Protein AF-A0A662T5V9-F1 (afdb_monomer)

Radius of gyration: 32.43 Å; Cα contacts (8 Å, |Δi|>4): 560; chains: 1; bounding box: 83×40×96 Å

Structure (mmCIF, N/CA/C/O backbone):
data_AF-A0A662T5V9-F1
#
_entry.id   AF-A0A662T5V9-F1
#
loop_
_atom_site.group_PDB
_atom_site.id
_atom_site.type_symbol
_atom_site.label_atom_id
_atom_site.label_alt_id
_atom_site.label_comp_id
_atom_site.label_asym_id
_atom_site.label_entity_id
_atom_site.label_seq_id
_atom_site.pdbx_PDB_ins_code
_atom_site.Cartn_x
_atom_site.Cartn_y
_atom_site.Cartn_z
_atom_site.occupancy
_atom_site.B_iso_or_equiv
_atom_site.auth_seq_id
_atom_site.auth_comp_id
_atom_site.auth_asym_id
_atom_site.auth_atom_id
_atom_site.pdbx_PDB_model_num
ATOM 1 N N . MET A 1 1 ? -48.354 -3.720 40.877 1.00 45.75 1 MET A N 1
ATOM 2 C CA . MET A 1 1 ? -47.744 -3.904 39.535 1.00 45.75 1 MET A CA 1
ATOM 3 C C . MET A 1 1 ? -46.253 -3.545 39.468 1.00 45.75 1 MET A C 1
ATOM 5 O O . MET A 1 1 ? -45.491 -4.339 38.939 1.00 45.75 1 MET A O 1
ATOM 9 N N . ARG A 1 2 ? -45.792 -2.446 40.088 1.00 49.84 2 ARG A N 1
ATOM 10 C CA . ARG A 1 2 ? -44.374 -2.004 40.087 1.00 49.84 2 ARG A CA 1
ATOM 11 C C . ARG A 1 2 ? -43.341 -3.045 40.578 1.00 49.84 2 ARG A C 1
ATOM 13 O O . ARG A 1 2 ? -42.270 -3.152 39.997 1.00 49.84 2 ARG A O 1
ATOM 20 N N . LYS A 1 3 ? -43.678 -3.859 41.593 1.00 47.16 3 LYS A N 1
ATOM 21 C CA . LYS A 1 3 ? -42.799 -4.933 42.111 1.00 47.16 3 LYS A CA 1
ATOM 22 C C . LYS A 1 3 ? -42.663 -6.137 41.162 1.00 47.16 3 LYS A C 1
ATOM 24 O O . LYS A 1 3 ? -41.595 -6.727 41.096 1.00 47.16 3 LYS A O 1
ATOM 29 N N . ARG A 1 4 ? -43.709 -6.469 40.390 1.00 47.06 4 ARG A N 1
ATOM 30 C CA . ARG A 1 4 ? -43.669 -7.562 39.396 1.00 47.06 4 ARG A CA 1
ATOM 31 C C . ARG A 1 4 ? -42.841 -7.183 38.164 1.00 47.06 4 ARG A C 1
ATOM 33 O O . ARG A 1 4 ? -42.141 -8.030 37.632 1.00 47.06 4 ARG A O 1
ATOM 40 N N . PHE A 1 5 ? -42.859 -5.904 37.782 1.00 51.47 5 PHE A N 1
ATOM 41 C CA . PHE A 1 5 ? -42.018 -5.374 36.706 1.00 51.47 5 PHE A CA 1
ATOM 42 C C . PHE A 1 5 ? -40.523 -5.408 37.067 1.00 51.47 5 PHE A C 1
ATOM 44 O O . PHE A 1 5 ? -39.701 -5.747 36.227 1.00 51.47 5 PHE A O 1
ATOM 51 N N . GLY A 1 6 ? -40.177 -5.140 38.334 1.00 53.34 6 GLY A N 1
ATOM 52 C CA . GLY A 1 6 ? -38.806 -5.294 38.832 1.00 53.34 6 GLY A CA 1
ATOM 53 C C . GLY A 1 6 ? -38.309 -6.736 38.725 1.00 53.34 6 GLY A C 1
ATOM 54 O O . GLY A 1 6 ? -37.256 -6.970 38.150 1.00 53.34 6 GLY A O 1
ATOM 55 N N . VAL A 1 7 ? -39.097 -7.711 39.191 1.00 57.41 7 VAL A N 1
ATOM 56 C CA . VAL A 1 7 ? -38.743 -9.145 39.127 1.00 57.41 7 VAL A CA 1
ATOM 57 C C . VAL A 1 7 ? -38.607 -9.649 37.686 1.00 57.41 7 VAL A C 1
ATOM 59 O O . VAL A 1 7 ? -37.677 -10.393 37.395 1.00 57.41 7 VAL A O 1
ATOM 62 N N . LEU A 1 8 ? -39.472 -9.200 36.771 1.00 53.75 8 LEU A N 1
ATOM 63 C CA . LEU A 1 8 ? -39.357 -9.494 35.338 1.00 53.75 8 LEU A CA 1
ATOM 64 C C . LEU A 1 8 ? -38.088 -8.901 34.717 1.00 53.75 8 LEU A C 1
ATOM 66 O O . LEU A 1 8 ? -37.442 -9.567 33.919 1.00 53.75 8 LEU A O 1
ATOM 70 N N . LEU A 1 9 ? -37.698 -7.690 35.117 1.00 60.00 9 LEU A N 1
ATOM 71 C CA . LEU A 1 9 ? -36.472 -7.046 34.647 1.00 60.00 9 LEU A CA 1
ATOM 72 C C . LEU A 1 9 ? -35.212 -7.735 35.202 1.00 60.00 9 LEU A C 1
ATOM 74 O O . LEU A 1 9 ? -34.233 -7.873 34.477 1.00 60.00 9 LEU A O 1
ATOM 78 N N . TYR A 1 10 ? -35.260 -8.239 36.442 1.00 60.78 10 TYR A N 1
ATOM 79 C CA . TYR A 1 10 ? -34.190 -9.050 37.037 1.00 60.78 10 TYR A CA 1
ATOM 80 C C . TYR A 1 10 ? -34.058 -10.427 36.375 1.00 60.78 10 TYR A C 1
ATOM 82 O O . TYR A 1 10 ? -32.943 -10.839 36.071 1.00 60.78 10 TYR A O 1
ATOM 90 N N . LEU A 1 11 ? -35.172 -11.113 36.096 1.00 57.50 11 LEU A N 1
ATOM 91 C CA . LEU A 1 11 ? -35.181 -12.373 35.341 1.00 57.50 11 LEU A CA 1
ATOM 92 C C . LEU A 1 11 ? -34.700 -12.170 33.902 1.00 57.50 11 LEU A 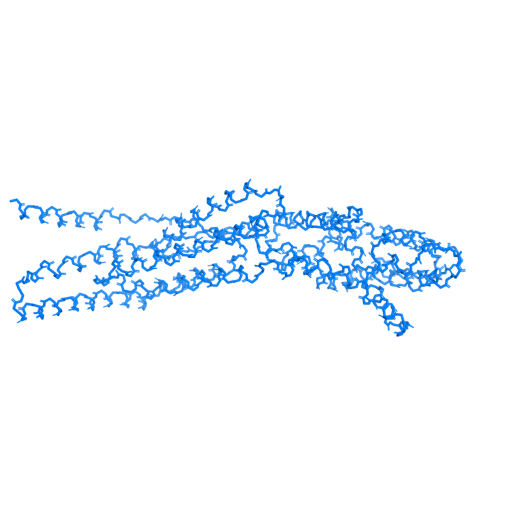C 1
ATOM 94 O O . LEU A 1 11 ? -33.918 -12.972 33.410 1.00 57.50 11 LEU A O 1
ATOM 98 N N . PHE A 1 12 ? -35.095 -11.074 33.251 1.00 62.62 12 PHE A N 1
ATOM 99 C CA . PHE A 1 12 ? -34.620 -10.717 31.915 1.00 62.62 12 PHE A CA 1
ATOM 100 C C . PHE A 1 12 ? -33.106 -10.458 31.893 1.00 62.62 12 PHE A C 1
ATOM 102 O O . PHE A 1 12 ? -32.418 -10.951 31.006 1.00 62.62 12 PHE A O 1
ATOM 109 N N . PHE A 1 13 ? -32.566 -9.768 32.906 1.00 56.41 13 PHE A N 1
ATOM 110 C CA . PHE A 1 13 ? -31.120 -9.589 33.087 1.00 56.41 13 PHE A CA 1
ATOM 111 C C . PHE A 1 13 ? -30.392 -10.924 33.310 1.00 56.41 13 PHE A C 1
ATOM 113 O O . PHE A 1 13 ? -29.362 -11.171 32.691 1.00 56.41 13 PHE A O 1
ATOM 120 N N . PHE A 1 14 ? -30.938 -11.805 34.153 1.00 55.53 14 PHE A N 1
ATOM 121 C CA . PHE A 1 14 ? -30.344 -13.114 34.449 1.00 55.53 14 PHE A CA 1
ATOM 122 C C . PHE A 1 14 ? -30.363 -14.053 33.230 1.00 55.53 14 PHE A C 1
ATOM 124 O O . PHE A 1 14 ? -29.401 -14.775 32.983 1.00 55.53 14 PHE A O 1
ATOM 131 N N . ILE A 1 15 ? 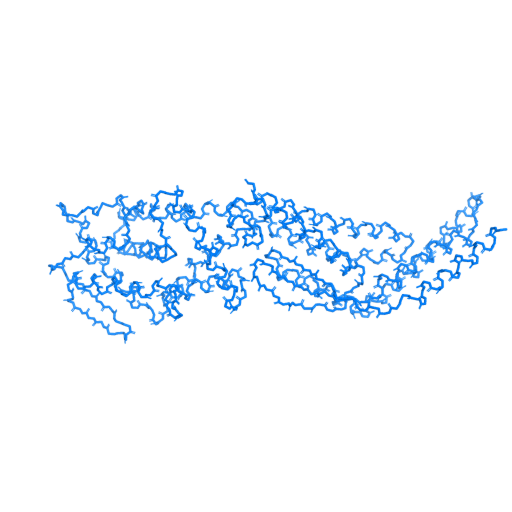-31.432 -13.998 32.429 1.00 57.75 15 ILE A N 1
ATOM 132 C CA . ILE A 1 15 ? -31.578 -14.760 31.181 1.00 57.75 15 ILE A CA 1
ATOM 133 C C . ILE A 1 15 ? -30.674 -14.190 30.074 1.00 57.75 15 ILE A C 1
ATOM 135 O O . ILE A 1 15 ? -30.109 -14.965 29.311 1.00 57.75 15 ILE A O 1
ATOM 139 N N . LEU A 1 16 ? -30.454 -12.870 30.014 1.00 53.31 16 LEU A N 1
ATOM 140 C CA . LEU A 1 16 ? -29.454 -12.255 29.125 1.00 53.31 16 LEU A CA 1
ATOM 141 C C . LEU A 1 16 ? -28.026 -12.694 29.475 1.00 53.31 16 LEU A C 1
ATOM 143 O O . LEU A 1 16 ? -27.250 -13.008 28.579 1.00 53.31 16 LEU A O 1
ATOM 147 N N . ILE A 1 17 ? -27.690 -12.776 30.765 1.00 53.53 17 ILE A N 1
ATOM 148 C CA . ILE A 1 17 ? -26.371 -13.241 31.228 1.00 53.53 17 ILE A CA 1
ATOM 149 C C . ILE A 1 17 ? -26.159 -14.731 30.911 1.00 53.53 17 ILE A C 1
ATOM 151 O O . ILE A 1 17 ? -25.057 -15.123 30.538 1.00 53.53 17 ILE A O 1
ATOM 155 N N . ALA A 1 18 ? -27.201 -15.560 31.028 1.00 51.06 18 ALA A N 1
ATOM 156 C CA . ALA A 1 18 ? -27.122 -16.998 30.752 1.00 51.06 18 ALA A CA 1
ATOM 157 C C . ALA A 1 18 ? -27.270 -17.360 29.257 1.00 51.06 18 ALA A C 1
ATOM 159 O O . ALA A 1 18 ? -26.833 -18.431 28.841 1.00 51.06 18 ALA A O 1
ATOM 160 N N . GLY A 1 19 ? -27.900 -16.492 28.456 1.00 46.59 19 GLY A N 1
ATOM 161 C CA . GLY A 1 19 ? -28.304 -16.764 27.073 1.00 46.59 19 GLY A CA 1
ATOM 162 C C . GLY A 1 19 ? -27.375 -16.225 25.983 1.00 46.59 19 GLY A C 1
ATOM 163 O O . GLY A 1 19 ? -27.494 -16.660 24.835 1.00 46.59 19 GLY A O 1
ATOM 164 N N . VAL A 1 20 ? -26.433 -15.323 26.295 1.00 50.94 20 VAL A N 1
ATOM 165 C CA . VAL A 1 20 ? -25.406 -14.895 25.324 1.00 50.94 20 VAL A CA 1
ATOM 166 C C . VAL A 1 20 ? -24.337 -15.978 25.243 1.00 50.94 20 VAL A C 1
ATOM 168 O O . VAL A 1 20 ? -23.257 -15.928 25.825 1.00 50.94 20 VAL A O 1
ATOM 171 N N . SER A 1 21 ? -24.725 -17.021 24.525 1.00 44.66 21 SER A N 1
ATOM 172 C CA . SER A 1 21 ? -23.874 -18.079 24.030 1.00 44.66 21 SER A CA 1
ATOM 173 C C . SER A 1 21 ? -22.578 -17.527 23.429 1.00 44.66 21 SER A C 1
ATOM 175 O O . SER A 1 21 ? -22.525 -16.466 22.802 1.00 44.66 21 SER A O 1
ATOM 177 N N . ARG A 1 22 ? -21.531 -18.321 23.643 1.00 50.72 22 ARG A N 1
ATOM 178 C CA . ARG A 1 22 ? -20.171 -18.245 23.107 1.00 50.72 22 ARG A CA 1
ATOM 179 C C . ARG A 1 22 ? -20.159 -18.366 21.573 1.00 50.72 22 ARG A C 1
ATOM 181 O O . ARG A 1 22 ? -19.575 -19.300 21.035 1.00 50.72 22 ARG A O 1
ATOM 188 N N . ALA A 1 23 ? -20.851 -17.486 20.861 1.00 52.88 23 ALA A N 1
ATOM 189 C CA . ALA A 1 23 ? -20.769 -17.420 19.410 1.00 52.88 23 ALA A CA 1
ATOM 190 C C . ALA A 1 23 ? -19.469 -16.700 19.046 1.00 52.88 23 ALA A C 1
ATOM 192 O O . ALA A 1 23 ? -19.368 -15.491 19.239 1.00 52.88 23 ALA A O 1
ATOM 193 N N . TRP A 1 24 ? -18.486 -17.466 18.575 1.00 60.12 24 TRP A N 1
ATOM 194 C CA . TRP A 1 24 ? -17.259 -16.941 17.986 1.00 60.12 24 TRP A CA 1
ATOM 195 C C . TRP A 1 24 ? -17.632 -16.331 16.638 1.00 60.12 24 TRP A C 1
ATOM 197 O O . TRP A 1 24 ? -17.965 -17.064 15.704 1.00 60.12 24 TRP A O 1
ATOM 207 N N . ALA A 1 25 ? -17.634 -15.004 16.543 1.00 75.75 25 ALA A N 1
ATOM 208 C CA . ALA A 1 25 ? -17.846 -14.334 15.270 1.00 75.75 25 ALA A CA 1
ATOM 209 C C . ALA A 1 25 ? -16.502 -14.092 14.569 1.00 75.75 25 ALA A C 1
ATOM 211 O O . ALA A 1 25 ? -15.482 -13.766 15.192 1.00 75.75 25 ALA A O 1
ATOM 212 N N . VAL A 1 26 ? -16.508 -14.275 13.250 1.00 83.69 26 VAL A N 1
ATOM 213 C CA . VAL A 1 26 ? -15.400 -13.902 12.371 1.00 83.69 26 VAL A CA 1
ATOM 214 C C . VAL A 1 26 ? -15.830 -12.657 11.614 1.00 83.69 26 VAL A C 1
ATOM 216 O O . VAL A 1 26 ? -16.798 -12.698 10.857 1.00 83.69 26 VAL A O 1
ATOM 219 N N . TRP A 1 27 ? -15.134 -11.552 11.855 1.00 87.12 27 TRP A N 1
ATOM 220 C CA . TRP A 1 27 ? -15.404 -10.267 11.220 1.00 87.12 27 TRP A CA 1
ATOM 221 C C . TRP A 1 27 ? -14.389 -10.001 10.109 1.00 87.12 27 TRP A C 1
ATOM 223 O O . TRP A 1 27 ? -13.209 -10.315 10.256 1.00 87.12 27 TRP A O 1
ATOM 233 N N . GLU A 1 28 ? -14.838 -9.414 9.002 1.00 88.75 28 GLU A N 1
ATOM 234 C CA . GLU A 1 28 ? -13.963 -8.977 7.909 1.00 88.75 28 GLU A CA 1
ATOM 235 C C . GLU A 1 28 ? -13.567 -7.508 8.093 1.00 88.75 28 GLU A C 1
ATOM 237 O O . GLU A 1 28 ? -14.404 -6.678 8.456 1.00 88.75 28 GLU A O 1
ATOM 242 N N . TYR A 1 29 ? -12.301 -7.189 7.821 1.00 88.56 29 TYR A N 1
ATOM 243 C CA . TYR A 1 29 ? -11.754 -5.836 7.892 1.00 88.56 29 TYR A CA 1
ATOM 244 C C . TYR A 1 29 ? -10.902 -5.542 6.653 1.00 88.56 29 TYR A C 1
ATOM 246 O O . TYR A 1 29 ? -9.812 -6.089 6.498 1.00 88.56 29 TYR A O 1
ATOM 254 N N . ARG A 1 30 ? -11.412 -4.701 5.750 1.00 89.12 30 ARG A N 1
ATOM 255 C CA . ARG A 1 30 ? -10.742 -4.312 4.501 1.00 89.12 30 ARG A CA 1
ATOM 256 C C . ARG A 1 30 ? -10.036 -2.968 4.647 1.00 89.12 30 ARG A C 1
ATOM 258 O O . ARG A 1 30 ? -10.613 -2.009 5.153 1.00 89.12 30 ARG A O 1
ATOM 265 N N . VAL A 1 31 ? -8.794 -2.894 4.195 1.00 87.81 31 VAL A N 1
ATOM 266 C CA . VAL A 1 31 ? -7.934 -1.706 4.260 1.00 87.81 31 VAL A CA 1
ATOM 267 C C . VAL A 1 31 ? -7.503 -1.320 2.844 1.00 87.81 31 VAL A C 1
ATOM 269 O O . VAL A 1 31 ? -7.544 -2.145 1.933 1.00 87.81 31 VAL A O 1
ATOM 272 N N . TYR A 1 32 ? -7.112 -0.060 2.666 1.00 85.38 32 TYR A N 1
ATOM 273 C CA . TYR A 1 32 ? -6.694 0.502 1.385 1.00 85.38 32 TYR A CA 1
ATOM 274 C C . TYR A 1 32 ? -5.272 1.060 1.537 1.00 85.38 32 TYR A C 1
ATOM 276 O O . TYR A 1 32 ? -5.101 2.192 1.980 1.00 85.38 32 TYR A O 1
ATOM 284 N N . GLY A 1 33 ? -4.250 0.232 1.278 1.00 78.94 33 GLY A N 1
ATOM 285 C CA . GLY A 1 33 ? -2.830 0.627 1.340 1.00 78.94 33 GLY A CA 1
ATOM 286 C C . GLY A 1 33 ? -2.191 0.636 2.740 1.00 78.94 33 GLY A C 1
ATOM 287 O O . GLY A 1 33 ? -1.021 0.984 2.889 1.00 78.94 33 GLY A O 1
ATOM 288 N N . GLY A 1 34 ? -2.936 0.240 3.776 1.00 78.81 34 GLY A N 1
ATOM 289 C CA . GLY A 1 34 ? -2.543 0.308 5.192 1.00 78.81 34 GLY A CA 1
ATOM 290 C C . GLY A 1 34 ? -2.257 -1.034 5.867 1.00 78.81 34 GLY A C 1
ATOM 291 O O . GLY A 1 34 ? -2.167 -1.089 7.095 1.00 78.81 34 GLY A O 1
ATOM 292 N N . TYR A 1 35 ? -2.147 -2.126 5.100 1.00 84.69 35 TYR A N 1
ATOM 293 C CA . TYR A 1 35 ? -2.133 -3.499 5.621 1.00 84.69 35 TYR A CA 1
ATOM 294 C C . TYR A 1 35 ? -1.234 -3.721 6.846 1.00 84.69 35 TYR A C 1
ATOM 296 O O . TYR A 1 35 ? -1.697 -4.221 7.870 1.00 84.69 35 TYR A O 1
ATOM 304 N N . ASN A 1 36 ? 0.042 -3.332 6.763 1.00 84.50 36 ASN A N 1
ATOM 305 C CA . ASN A 1 36 ? 1.015 -3.592 7.828 1.00 84.50 36 ASN A CA 1
ATOM 306 C C . ASN A 1 36 ? 0.640 -2.874 9.131 1.00 84.50 36 ASN A C 1
ATOM 308 O O . ASN A 1 36 ? 0.656 -3.492 10.195 1.00 84.50 36 ASN A O 1
ATOM 312 N N . ALA A 1 37 ? 0.247 -1.600 9.039 1.00 83.81 37 ALA A N 1
ATOM 313 C CA . ALA A 1 37 ? -0.149 -0.802 10.194 1.00 83.81 37 ALA A CA 1
ATOM 314 C C . ALA A 1 37 ? -1.421 -1.361 10.848 1.00 83.81 37 ALA A C 1
ATOM 316 O O . ALA A 1 37 ? -1.486 -1.491 12.071 1.00 83.81 37 ALA A O 1
ATOM 317 N N . ALA A 1 38 ? -2.412 -1.756 10.042 1.00 85.31 38 ALA A N 1
ATOM 318 C CA . ALA A 1 38 ? -3.638 -2.366 10.543 1.00 85.31 38 ALA A CA 1
ATOM 319 C C . ALA A 1 38 ? -3.365 -3.709 11.240 1.00 85.31 38 ALA A C 1
ATOM 321 O O . ALA A 1 38 ? -3.831 -3.929 12.360 1.00 85.31 38 ALA A O 1
ATOM 322 N N . VAL A 1 39 ? -2.585 -4.595 10.610 1.00 88.56 39 VAL A N 1
ATOM 323 C CA . VAL A 1 39 ? -2.224 -5.903 11.178 1.00 88.56 39 VAL A CA 1
ATOM 324 C C . VAL A 1 39 ? -1.476 -5.740 12.497 1.00 88.56 39 VAL A C 1
ATOM 326 O O . VAL A 1 39 ? -1.818 -6.401 13.478 1.00 88.56 39 VAL A O 1
ATOM 329 N N . GLU A 1 40 ? -0.488 -4.850 12.550 1.00 88.62 40 GLU A N 1
ATOM 330 C CA . GLU A 1 40 ? 0.294 -4.606 13.760 1.00 88.62 40 GLU A CA 1
ATOM 331 C C . GLU A 1 40 ? -0.564 -4.024 14.890 1.00 88.62 40 GLU A C 1
ATOM 333 O O . GLU A 1 40 ? -0.500 -4.501 16.026 1.00 88.62 40 GLU A O 1
ATOM 338 N N . ALA A 1 41 ? -1.435 -3.059 14.585 1.00 87.62 41 ALA A N 1
ATOM 339 C CA . ALA A 1 41 ? -2.317 -2.451 15.575 1.00 87.62 41 ALA A CA 1
ATOM 340 C C . ALA A 1 41 ? -3.299 -3.475 16.178 1.00 87.62 41 ALA A C 1
ATOM 342 O O . ALA A 1 41 ? -3.439 -3.563 17.402 1.00 87.62 41 ALA A O 1
ATOM 343 N N . TRP A 1 42 ? -3.931 -4.308 15.343 1.00 90.31 42 TRP A N 1
ATOM 344 C CA . TRP A 1 42 ? -4.831 -5.367 15.812 1.00 90.31 42 TRP A CA 1
ATOM 345 C C . TRP A 1 42 ? -4.097 -6.472 16.571 1.00 90.31 42 TRP A C 1
ATOM 347 O O . TRP A 1 42 ? -4.598 -6.955 17.590 1.00 90.31 42 TRP A O 1
ATOM 357 N N . LYS A 1 43 ? -2.887 -6.837 16.134 1.00 90.38 43 LYS A N 1
ATOM 358 C CA . LYS A 1 43 ? -2.037 -7.791 16.850 1.00 90.38 43 LYS A CA 1
ATOM 359 C C . LYS A 1 43 ? -1.697 -7.281 18.251 1.00 90.38 43 LYS A C 1
ATOM 361 O O . LYS A 1 43 ? -1.856 -8.026 19.217 1.00 90.38 43 LYS A O 1
ATOM 366 N N . ASN A 1 44 ? -1.320 -6.011 18.382 1.00 89.25 44 ASN A N 1
ATOM 367 C CA . ASN A 1 44 ? -1.019 -5.395 19.674 1.00 89.25 44 ASN A CA 1
ATOM 368 C C . ASN A 1 44 ? -2.241 -5.364 20.603 1.00 89.25 44 ASN A C 1
ATOM 370 O O . ASN A 1 44 ? -2.111 -5.684 21.784 1.00 89.25 44 ASN A O 1
ATOM 374 N N . ILE A 1 45 ? -3.443 -5.086 20.082 1.00 89.00 45 ILE A N 1
ATOM 375 C CA . ILE A 1 45 ? -4.681 -5.234 20.866 1.00 89.00 45 ILE A CA 1
ATOM 376 C C . ILE A 1 45 ? -4.862 -6.673 21.335 1.00 89.00 45 ILE A C 1
ATOM 378 O O . ILE A 1 45 ? -5.143 -6.892 22.514 1.00 89.00 45 ILE A O 1
ATOM 382 N N . SER A 1 46 ? -4.724 -7.649 20.433 1.00 88.94 46 SER A N 1
ATOM 383 C CA . SER A 1 46 ? -4.933 -9.052 20.800 1.00 88.94 46 SER A CA 1
ATOM 384 C C . SER A 1 46 ? -4.002 -9.478 21.937 1.00 88.94 46 SER A C 1
ATOM 386 O O . SER A 1 46 ? -4.439 -10.157 22.864 1.00 88.94 46 SER A O 1
ATOM 388 N N . LEU A 1 47 ? -2.752 -8.996 21.917 1.00 89.19 47 LEU A N 1
ATOM 389 C CA . LEU A 1 47 ? -1.768 -9.224 22.967 1.00 89.19 47 LEU A CA 1
ATOM 390 C C . LEU A 1 47 ? -2.199 -8.594 24.297 1.00 89.19 47 LEU A C 1
ATOM 392 O O . LEU A 1 47 ? -2.233 -9.301 25.302 1.00 89.19 47 LEU A O 1
ATOM 396 N N . ILE A 1 48 ? -2.623 -7.324 24.307 1.00 88.31 48 ILE A N 1
ATOM 397 C CA . ILE A 1 48 ? -3.077 -6.630 25.530 1.00 88.31 48 ILE A CA 1
ATOM 398 C C . ILE A 1 48 ? -4.255 -7.364 26.189 1.00 88.31 48 ILE A C 1
ATOM 400 O O . ILE A 1 48 ? -4.243 -7.594 27.393 1.00 88.31 48 ILE A O 1
ATOM 404 N N . PHE A 1 49 ? -5.260 -7.781 25.414 1.00 84.94 49 PHE A N 1
ATOM 405 C CA . PHE A 1 49 ? -6.434 -8.494 25.945 1.00 84.94 49 PHE A CA 1
ATOM 406 C C . PHE A 1 49 ? -6.190 -9.986 26.220 1.00 84.94 49 PHE A C 1
ATOM 408 O O . PHE A 1 49 ? -7.045 -10.669 26.799 1.00 84.94 49 PHE A O 1
ATOM 415 N N . SER A 1 50 ? -5.049 -10.522 25.788 1.00 87.06 50 SER A N 1
ATOM 416 C CA . SER A 1 50 ? -4.591 -11.861 26.165 1.00 87.06 50 SER A CA 1
ATOM 417 C C . SER A 1 50 ? -3.788 -11.877 27.468 1.00 87.06 50 SER A C 1
ATOM 419 O O . SER A 1 50 ? -3.642 -12.945 28.057 1.00 87.06 50 SER A O 1
ATOM 421 N N . ASP A 1 51 ? -3.309 -10.719 27.933 1.00 90.81 51 ASP A N 1
ATOM 422 C CA . ASP A 1 51 ? -2.516 -10.610 29.154 1.00 90.81 51 ASP A CA 1
ATOM 423 C C . ASP A 1 51 ? -3.392 -10.759 30.412 1.00 90.81 51 ASP A C 1
ATOM 425 O O . ASP A 1 51 ? -4.374 -10.037 30.617 1.00 90.81 51 ASP A O 1
ATOM 429 N N . ALA A 1 52 ? -2.998 -11.683 31.293 1.00 86.25 52 ALA A N 1
ATOM 430 C CA . ALA A 1 52 ? -3.652 -11.910 32.577 1.00 86.25 52 ALA A CA 1
ATOM 431 C C . ALA A 1 52 ? -3.629 -10.657 33.471 1.00 86.25 52 ALA A C 1
ATOM 433 O O . ALA A 1 52 ? -4.591 -10.396 34.194 1.00 86.25 52 ALA A O 1
ATOM 434 N N . ALA A 1 53 ? -2.572 -9.840 33.405 1.00 88.12 53 ALA A N 1
ATOM 435 C CA . ALA A 1 53 ? -2.491 -8.591 34.155 1.00 88.12 53 ALA A CA 1
ATOM 436 C C . ALA A 1 53 ? -3.603 -7.623 33.732 1.00 88.12 53 ALA A C 1
ATOM 438 O O . ALA A 1 53 ? -4.266 -7.030 34.585 1.00 88.12 53 ALA A O 1
ATOM 439 N N . PHE A 1 54 ? -3.878 -7.517 32.432 1.00 85.81 54 PHE A N 1
ATOM 440 C CA . PHE A 1 54 ? -4.952 -6.666 31.935 1.00 85.81 54 PHE A CA 1
ATOM 441 C C . PHE A 1 54 ? -6.335 -7.189 32.350 1.00 85.81 54 PHE A C 1
ATOM 443 O O . PHE A 1 54 ? -7.190 -6.404 32.762 1.00 85.81 54 PHE A O 1
ATOM 450 N N . GLU A 1 55 ? -6.547 -8.507 32.339 1.00 82.94 55 GLU A N 1
ATOM 451 C CA . GLU A 1 55 ? -7.785 -9.116 32.843 1.00 82.94 55 GLU A CA 1
ATOM 452 C C . GLU A 1 55 ? -8.007 -8.810 34.337 1.00 82.94 55 GLU A C 1
ATOM 454 O O . GLU A 1 55 ? -9.097 -8.386 34.741 1.00 82.94 55 GLU A O 1
ATOM 459 N N . THR A 1 56 ? -6.961 -8.918 35.168 1.00 86.00 56 THR A N 1
ATOM 460 C CA . THR A 1 56 ? -7.050 -8.529 36.589 1.00 86.00 56 THR A CA 1
ATOM 461 C C . THR A 1 56 ? -7.329 -7.037 36.762 1.00 86.00 56 THR A C 1
ATOM 463 O O . THR A 1 56 ? -8.106 -6.638 37.629 1.00 86.00 56 THR A O 1
ATOM 466 N N . LEU A 1 57 ? -6.772 -6.195 35.897 1.00 86.31 57 LEU A N 1
ATOM 467 C CA . LEU A 1 57 ? -6.985 -4.756 35.941 1.00 86.31 57 LEU A CA 1
ATOM 468 C C . LEU A 1 57 ? -8.431 -4.397 35.565 1.00 86.31 57 LEU A C 1
ATOM 470 O O . LEU A 1 57 ? -9.065 -3.591 36.247 1.00 86.31 57 LEU A O 1
ATOM 474 N N . LEU A 1 58 ? -8.997 -5.077 34.571 1.00 83.31 58 LEU A N 1
ATOM 475 C CA . LEU A 1 58 ? -10.386 -4.919 34.146 1.00 83.31 58 LEU A CA 1
ATOM 476 C C . LEU A 1 58 ? -11.362 -5.372 35.244 1.00 83.31 58 LEU A C 1
ATOM 478 O O . LEU A 1 58 ? -12.300 -4.643 35.561 1.00 83.31 58 LEU A O 1
ATOM 482 N N . THR A 1 59 ? -11.100 -6.510 35.900 1.00 80.75 59 THR A N 1
ATOM 483 C CA . THR A 1 59 ? -11.890 -6.956 37.067 1.00 80.75 59 THR A CA 1
ATOM 484 C C . THR A 1 59 ? -11.772 -5.989 38.251 1.00 80.75 59 THR A C 1
ATOM 486 O O . THR A 1 59 ? -12.787 -5.645 38.863 1.00 80.75 59 THR A O 1
ATOM 489 N N . SER A 1 60 ? -10.574 -5.464 38.534 1.00 85.00 60 SER A N 1
ATOM 490 C CA . SER A 1 60 ? -10.363 -4.467 39.593 1.00 85.00 60 SER A CA 1
ATOM 491 C C . SER A 1 60 ? -11.110 -3.155 39.320 1.00 85.00 60 SER A C 1
ATOM 493 O O . SER A 1 60 ? -11.702 -2.577 40.235 1.00 85.00 60 SER A O 1
ATOM 495 N N . ALA A 1 61 ? -11.177 -2.724 38.054 1.00 84.38 61 ALA A N 1
ATOM 496 C CA . ALA A 1 61 ? -11.922 -1.543 37.638 1.00 84.38 61 ALA A CA 1
ATOM 497 C C . ALA A 1 61 ? -13.432 -1.702 37.875 1.00 84.38 61 ALA A C 1
ATOM 499 O O . ALA A 1 61 ? -14.081 -0.750 38.315 1.00 84.38 61 ALA A O 1
ATOM 500 N N . VAL A 1 62 ? -13.989 -2.904 37.667 1.00 81.56 62 VAL A N 1
ATOM 501 C CA . VAL A 1 62 ? -15.398 -3.204 37.996 1.00 81.56 62 VAL A CA 1
ATOM 502 C C . VAL A 1 62 ? -15.659 -3.010 39.486 1.00 81.56 62 VAL A C 1
ATOM 504 O O . VAL A 1 62 ? -16.619 -2.341 39.874 1.00 81.56 62 VAL A O 1
ATOM 507 N N . VAL A 1 63 ? -14.788 -3.578 40.325 1.00 84.88 63 VAL A N 1
ATOM 508 C CA . VAL A 1 63 ? -14.924 -3.531 41.786 1.00 84.88 63 VAL A CA 1
ATOM 509 C C . VAL A 1 63 ? -14.824 -2.092 42.288 1.00 84.88 63 VAL A C 1
ATOM 511 O O . VAL A 1 63 ? -15.703 -1.630 43.018 1.00 84.88 63 VAL A O 1
ATOM 514 N N . LEU A 1 64 ? -13.808 -1.347 41.847 1.00 86.94 64 LEU A N 1
ATOM 515 C CA . LEU A 1 64 ? -13.635 0.063 42.205 1.00 86.94 64 LEU A CA 1
ATOM 516 C C . LEU A 1 64 ? -14.809 0.921 41.718 1.00 86.94 64 LEU A C 1
ATOM 518 O O . LEU A 1 64 ? -15.333 1.738 42.477 1.00 86.94 64 LEU A O 1
ATOM 522 N N . GLY A 1 65 ? -15.278 0.699 40.489 1.00 83.19 65 GLY A N 1
ATOM 523 C CA . GLY A 1 65 ? -16.446 1.382 39.938 1.00 83.19 65 GLY A CA 1
ATOM 524 C C . GLY A 1 65 ? -17.701 1.164 40.786 1.00 83.19 65 GLY A C 1
ATOM 525 O O . GLY A 1 65 ? -18.413 2.124 41.089 1.00 83.19 65 GLY A O 1
ATOM 526 N N . ALA A 1 66 ? -17.947 -0.070 41.233 1.00 82.75 66 ALA A N 1
ATOM 527 C CA . ALA A 1 66 ? -19.077 -0.394 42.101 1.00 82.75 66 ALA A CA 1
ATOM 528 C C . ALA A 1 66 ? -18.981 0.289 43.478 1.00 82.75 66 ALA A C 1
ATOM 530 O O . ALA A 1 66 ? -19.992 0.791 43.984 1.00 82.75 66 ALA A O 1
ATOM 531 N N . ILE A 1 67 ? -17.779 0.364 44.060 1.00 86.50 67 ILE A N 1
ATOM 532 C CA . ILE A 1 67 ? -17.527 1.047 45.340 1.00 86.50 67 ILE A CA 1
ATOM 533 C C . ILE A 1 67 ? -17.775 2.556 45.215 1.00 86.50 67 ILE A C 1
ATOM 535 O O . ILE A 1 67 ? -18.434 3.143 46.072 1.00 86.50 67 ILE A O 1
ATOM 539 N N . ILE A 1 68 ? -17.317 3.191 44.132 1.00 85.81 68 ILE A N 1
ATOM 540 C CA . ILE A 1 68 ? -17.500 4.636 43.911 1.00 85.81 68 ILE A CA 1
ATOM 541 C C . ILE A 1 68 ? -18.990 4.997 43.791 1.00 85.81 68 ILE A C 1
ATOM 543 O O . ILE A 1 68 ? -19.437 5.999 44.358 1.00 85.81 68 ILE A O 1
ATOM 547 N N . VAL A 1 69 ? -19.804 4.180 43.110 1.00 83.19 69 VAL A N 1
ATOM 548 C CA . VAL A 1 69 ? -21.265 4.406 43.084 1.00 83.19 69 VAL A CA 1
ATOM 549 C C . VAL A 1 69 ? -21.862 4.256 44.466 1.00 83.19 69 VAL A C 1
ATOM 551 O O . VAL A 1 69 ? -22.716 5.051 44.855 1.00 83.19 69 VAL A O 1
ATOM 554 N N . LEU A 1 70 ? -21.429 3.248 45.224 1.00 84.50 70 LEU A N 1
ATOM 555 C CA . LEU A 1 70 ? -21.949 3.034 46.570 1.00 84.50 70 LEU A CA 1
ATOM 556 C C . LEU A 1 70 ? -21.662 4.262 47.435 1.00 84.50 70 LEU A C 1
ATOM 558 O O . LEU A 1 70 ? -22.564 4.826 48.045 1.00 84.50 70 LEU A O 1
ATOM 562 N N . TYR A 1 71 ? -20.425 4.747 47.391 1.00 85.88 71 TYR A N 1
ATOM 563 C CA . TYR A 1 71 ? -20.004 5.929 48.126 1.00 85.88 71 TYR A CA 1
ATOM 564 C C . TYR A 1 71 ? -20.800 7.184 47.728 1.00 85.88 71 TYR A C 1
ATOM 566 O O . TYR A 1 71 ? -21.364 7.870 48.581 1.00 85.88 71 TYR A O 1
ATOM 574 N N . THR A 1 72 ? -20.928 7.462 46.428 1.00 83.81 72 THR A N 1
ATOM 575 C CA . THR A 1 72 ? -21.664 8.645 45.941 1.00 83.81 72 THR A CA 1
ATOM 576 C C . THR A 1 72 ? -23.167 8.582 46.224 1.00 83.81 72 THR A C 1
ATOM 578 O O . THR A 1 72 ? -23.792 9.617 46.458 1.00 83.81 72 THR A O 1
ATOM 581 N N . THR A 1 73 ? -23.768 7.390 46.229 1.00 82.94 73 THR A N 1
ATOM 582 C CA . THR A 1 73 ? -25.185 7.214 46.586 1.00 82.94 73 THR A CA 1
ATOM 583 C C . THR A 1 73 ? -25.428 7.392 48.084 1.00 82.94 73 THR A C 1
ATOM 585 O O . THR A 1 73 ? -26.415 8.032 48.448 1.00 82.94 73 THR A O 1
ATOM 588 N N . VAL A 1 74 ? -24.510 6.930 48.941 1.00 84.31 74 VAL A N 1
ATOM 589 C CA . VAL A 1 74 ? -24.554 7.159 50.396 1.00 84.31 74 VAL A CA 1
ATOM 590 C C . VAL A 1 74 ? -24.389 8.643 50.731 1.00 84.31 74 VAL A C 1
ATOM 592 O O . VAL A 1 74 ? -25.169 9.174 51.519 1.00 84.31 74 VAL A O 1
ATOM 595 N N . LEU A 1 75 ? -23.452 9.348 50.087 1.00 84.38 75 LEU A N 1
ATOM 596 C CA . LEU A 1 75 ? -23.289 10.794 50.281 1.00 84.38 75 LEU A CA 1
ATOM 597 C C . LEU A 1 75 ? -24.552 11.577 49.904 1.00 84.38 75 LEU A C 1
ATOM 599 O O . LEU A 1 75 ? -24.986 12.442 50.659 1.00 84.38 75 LEU A O 1
ATOM 603 N N . LYS A 1 76 ? -25.190 11.237 48.777 1.00 80.94 76 LYS A N 1
ATOM 604 C CA . LYS A 1 76 ? -26.467 11.853 48.375 1.00 80.94 76 LYS A CA 1
ATOM 605 C C . LYS A 1 76 ? -27.602 11.541 49.353 1.00 80.94 76 LYS A C 1
ATOM 607 O O . LYS A 1 76 ? -28.503 12.358 49.517 1.00 80.94 76 LYS A O 1
ATOM 612 N N . ALA A 1 77 ? -27.588 10.379 50.002 1.00 79.12 77 ALA A N 1
ATOM 613 C CA . ALA A 1 77 ? -28.559 10.074 51.049 1.00 79.12 77 ALA A CA 1
ATOM 614 C C . ALA A 1 77 ? -28.305 10.920 52.311 1.00 79.12 77 ALA A C 1
ATOM 616 O O . ALA A 1 77 ? -29.253 11.421 52.914 1.00 79.12 77 ALA A O 1
ATOM 617 N N . ALA A 1 78 ? -27.036 11.142 52.668 1.00 79.62 78 ALA A N 1
ATOM 618 C CA . ALA A 1 78 ? -26.640 11.957 53.817 1.00 79.62 78 ALA A CA 1
ATOM 619 C C . ALA A 1 78 ? -26.948 13.457 53.637 1.00 79.62 78 ALA A C 1
ATOM 621 O O . ALA A 1 78 ? -27.283 14.129 54.607 1.00 79.62 78 ALA A O 1
ATOM 622 N N . THR A 1 79 ? -26.917 13.985 52.406 1.00 81.25 79 THR A N 1
ATOM 623 C CA . THR A 1 79 ? -27.271 15.388 52.099 1.00 81.25 79 THR A CA 1
ATOM 624 C C . THR A 1 79 ? -28.784 15.660 52.056 1.00 81.25 79 THR A C 1
ATOM 626 O O . THR A 1 79 ? -29.209 16.716 51.592 1.00 81.25 79 THR A O 1
ATOM 629 N N . GLY A 1 80 ? -29.619 14.725 52.524 1.00 73.50 80 GLY A N 1
ATOM 630 C CA . GLY A 1 80 ? -31.066 14.914 52.681 1.00 73.50 80 GLY A CA 1
ATOM 631 C C . GLY A 1 80 ? -31.898 14.680 51.416 1.00 73.50 80 GLY A C 1
ATOM 632 O O . GLY A 1 80 ? -33.126 14.782 51.455 1.00 73.50 80 GLY A O 1
ATOM 633 N N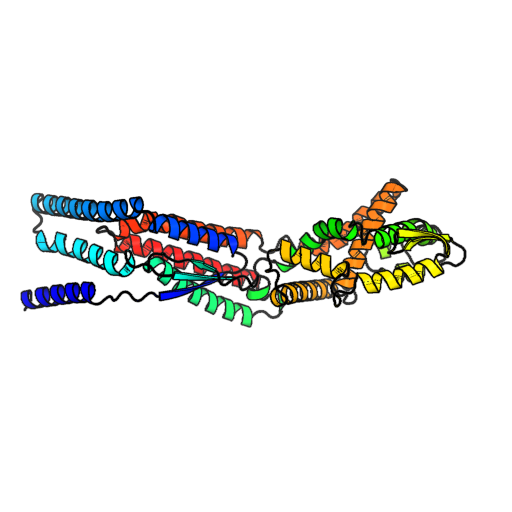 . THR A 1 81 ? -31.274 14.316 50.292 1.00 77.88 81 THR A N 1
ATOM 634 C CA . THR A 1 81 ? -32.014 13.866 49.107 1.00 77.88 81 THR A CA 1
ATOM 635 C C . THR A 1 81 ? -32.632 12.489 49.362 1.00 77.88 81 THR A C 1
ATOM 637 O O . THR A 1 81 ? -31.944 11.551 49.757 1.00 77.88 81 THR A O 1
ATOM 640 N N . ARG A 1 82 ? -33.939 12.329 49.103 1.00 71.69 82 ARG A N 1
ATOM 641 C CA . ARG A 1 82 ? -34.600 11.012 49.133 1.00 71.69 82 ARG A CA 1
ATOM 642 C C . ARG A 1 82 ? -34.099 10.163 47.962 1.00 71.69 82 ARG A C 1
ATOM 644 O O . ARG A 1 82 ? -34.645 10.235 46.863 1.00 71.69 82 ARG A O 1
ATOM 651 N N . VAL A 1 83 ? -33.053 9.377 48.194 1.00 71.06 83 VAL A N 1
ATOM 652 C CA . VAL A 1 83 ? -32.497 8.424 47.225 1.00 71.06 83 VAL A CA 1
ATOM 653 C C . VAL A 1 83 ? -32.731 6.991 47.693 1.00 71.06 83 VAL A C 1
ATOM 655 O O . VAL A 1 83 ? -32.293 6.600 48.770 1.00 71.06 83 VAL A O 1
ATOM 658 N N . ASP A 1 84 ? -33.382 6.188 46.847 1.00 76.75 84 ASP A N 1
ATOM 659 C CA . ASP A 1 84 ? -33.446 4.733 47.010 1.00 76.75 84 ASP A CA 1
ATOM 660 C C . ASP A 1 84 ? -32.063 4.135 46.715 1.00 76.75 84 ASP A C 1
ATOM 662 O O . ASP A 1 84 ? -31.727 3.863 45.559 1.00 76.75 84 ASP A O 1
ATOM 666 N N . ILE A 1 85 ? -31.261 3.934 47.763 1.00 69.75 85 ILE A N 1
ATOM 667 C CA . ILE A 1 85 ? -29.864 3.468 47.681 1.00 69.75 85 ILE A CA 1
ATOM 668 C C . ILE A 1 85 ? -29.755 2.188 46.840 1.00 69.75 85 ILE A C 1
ATOM 670 O O . ILE A 1 85 ? -28.958 2.128 45.907 1.00 69.75 85 ILE A O 1
ATOM 674 N N . LEU A 1 86 ? -30.618 1.199 47.097 1.00 70.25 86 LEU A N 1
ATOM 675 C CA . LEU A 1 86 ? -30.628 -0.075 46.368 1.00 70.25 86 LEU A CA 1
ATOM 676 C C . LEU A 1 86 ? -30.832 0.112 44.862 1.00 70.25 86 LEU A C 1
ATOM 678 O O . LEU A 1 86 ? -30.110 -0.472 44.061 1.00 70.25 86 LEU A O 1
ATOM 682 N N . ARG A 1 87 ? -31.792 0.949 44.458 1.00 74.00 87 ARG A N 1
ATOM 683 C CA . ARG A 1 87 ? -32.091 1.167 43.039 1.00 74.00 87 ARG A CA 1
ATOM 684 C C . ARG A 1 87 ? -31.000 1.988 42.357 1.00 74.00 87 ARG A C 1
ATOM 686 O O . ARG A 1 87 ? -30.612 1.661 41.241 1.00 74.00 87 ARG A O 1
ATOM 693 N N . ASN A 1 88 ? -30.508 3.035 43.014 1.00 76.94 88 ASN A N 1
ATOM 694 C CA . ASN A 1 88 ? -29.511 3.933 42.434 1.00 76.94 88 ASN A CA 1
ATOM 695 C C . ASN A 1 88 ? -28.103 3.326 42.379 1.00 76.94 88 ASN A C 1
ATOM 697 O O . ASN A 1 88 ? -27.295 3.782 41.578 1.00 76.94 88 ASN A O 1
ATOM 701 N N . TRP A 1 89 ? -27.815 2.314 43.199 1.00 79.38 89 TRP A N 1
ATOM 702 C CA . TRP A 1 89 ? -26.556 1.577 43.159 1.00 79.38 89 TRP A CA 1
ATOM 703 C C . TRP A 1 89 ? -26.629 0.337 42.258 1.00 79.38 89 TRP A C 1
ATOM 705 O O . TRP A 1 89 ? -25.828 0.205 41.334 1.00 79.38 89 TRP A O 1
ATOM 715 N N . MET A 1 90 ? -27.620 -0.545 42.458 1.00 76.12 90 MET A N 1
ATOM 716 C CA . MET A 1 90 ? -27.680 -1.820 41.729 1.00 76.12 90 MET A CA 1
ATOM 717 C C . MET A 1 90 ? -27.941 -1.652 40.235 1.00 76.12 90 MET A C 1
ATOM 719 O O . MET A 1 90 ? -27.422 -2.433 39.447 1.00 76.12 90 MET A O 1
ATOM 723 N N . VAL A 1 91 ? -28.763 -0.680 39.826 1.00 79.00 91 VAL A N 1
ATOM 724 C CA . VAL A 1 91 ? -29.113 -0.509 38.407 1.00 79.00 91 VAL A CA 1
ATOM 725 C C . VAL A 1 91 ? -27.890 -0.133 37.558 1.00 79.00 91 VAL A C 1
ATOM 727 O O . VAL A 1 91 ? -27.619 -0.855 36.600 1.00 79.00 91 VAL A O 1
ATOM 730 N N . PRO A 1 92 ? -27.113 0.925 37.868 1.00 75.75 92 PRO A N 1
ATOM 731 C CA . PRO A 1 92 ? -25.940 1.268 37.062 1.00 75.75 92 PRO A CA 1
ATOM 732 C C . PRO A 1 92 ? -24.823 0.219 37.141 1.00 75.75 92 PRO A C 1
ATOM 734 O O . PRO A 1 92 ? -24.196 -0.059 36.121 1.00 75.75 92 PRO A O 1
ATOM 737 N N . VAL A 1 93 ? -24.604 -0.406 38.305 1.00 77.94 93 VAL A N 1
ATOM 738 C CA . VAL A 1 93 ? -23.617 -1.494 38.445 1.00 77.94 93 VAL A CA 1
ATOM 739 C C . VAL A 1 93 ? -24.046 -2.728 37.650 1.00 77.94 93 VAL A C 1
ATOM 741 O O . VAL A 1 93 ? -23.241 -3.301 36.923 1.00 77.94 93 VAL A O 1
ATOM 744 N N . GLY A 1 94 ? -25.325 -3.104 37.721 1.00 77.88 94 GLY A N 1
ATOM 745 C CA . GLY A 1 94 ? -25.879 -4.225 36.965 1.00 77.88 94 GLY A CA 1
ATOM 746 C C . GLY A 1 94 ? -25.745 -4.020 35.459 1.00 77.88 94 GLY A C 1
ATOM 747 O O . GLY A 1 94 ? -25.257 -4.911 34.769 1.00 77.88 94 GLY A O 1
ATOM 748 N N . ILE A 1 95 ? -26.099 -2.832 34.955 1.00 77.31 95 ILE A N 1
ATOM 749 C CA . ILE A 1 95 ? -25.935 -2.487 33.534 1.00 77.31 95 ILE A CA 1
ATOM 750 C C . ILE A 1 95 ? -24.466 -2.598 33.111 1.00 77.31 95 ILE A C 1
ATOM 752 O O . ILE A 1 95 ? -24.190 -3.246 32.105 1.00 77.31 95 ILE A O 1
ATOM 756 N N . GLY A 1 96 ? -23.529 -2.026 33.876 1.00 74.69 96 GLY A N 1
ATOM 757 C CA . GLY A 1 96 ? -22.095 -2.119 33.572 1.00 74.69 96 GLY A CA 1
ATOM 758 C C . GLY A 1 96 ? -21.589 -3.564 33.541 1.00 74.69 96 GLY A C 1
ATOM 759 O O . GLY A 1 96 ? -20.856 -3.945 32.631 1.00 74.69 96 GLY A O 1
ATOM 760 N N . MET A 1 97 ? -22.053 -4.398 34.474 1.00 76.25 97 MET A N 1
ATOM 761 C CA . MET A 1 97 ? -21.675 -5.809 34.548 1.00 76.25 97 MET A CA 1
ATOM 762 C C . MET A 1 97 ? -22.206 -6.622 33.360 1.00 76.25 97 MET A C 1
ATOM 764 O O . MET A 1 97 ? -21.475 -7.448 32.819 1.00 76.25 97 MET A O 1
ATOM 768 N N . VAL A 1 98 ? -23.442 -6.363 32.914 1.00 77.44 98 VAL A N 1
ATOM 769 C CA . VAL A 1 98 ? -24.008 -7.022 31.723 1.00 77.44 98 VAL A CA 1
ATOM 770 C C . VAL A 1 98 ? -23.350 -6.554 30.441 1.00 77.44 98 VAL A C 1
ATOM 772 O O . VAL A 1 98 ? -23.044 -7.364 29.574 1.00 77.44 98 VAL A O 1
ATOM 775 N N . VAL A 1 99 ? -23.088 -5.258 30.317 1.00 77.44 99 VAL A N 1
ATOM 776 C CA . VAL A 1 99 ? -22.347 -4.734 29.170 1.00 77.44 99 VAL A CA 1
ATOM 777 C C . VAL A 1 99 ? -20.953 -5.365 29.109 1.00 77.44 99 VAL A C 1
ATOM 779 O O . VAL A 1 99 ? -20.545 -5.840 28.052 1.00 77.44 99 VAL A O 1
ATOM 782 N N . GLY A 1 100 ? -20.258 -5.455 30.245 1.00 75.88 100 GLY A N 1
ATOM 783 C CA . GLY A 1 100 ? -18.969 -6.133 30.340 1.00 75.88 100 GLY A CA 1
ATOM 784 C C . GLY A 1 100 ? -19.038 -7.601 29.914 1.00 75.88 100 GLY A C 1
ATOM 785 O O . GLY A 1 100 ? -18.276 -8.018 29.041 1.00 75.88 100 GLY A O 1
ATOM 786 N N . SER A 1 101 ? -19.967 -8.379 30.484 1.00 76.19 101 SER A N 1
ATOM 787 C CA . SER A 1 101 ? -20.116 -9.822 30.210 1.00 76.19 101 SER A CA 1
ATOM 788 C C . SER A 1 101 ? -20.508 -10.145 28.776 1.00 76.19 101 SER A C 1
ATOM 790 O O . SER A 1 101 ? -20.074 -1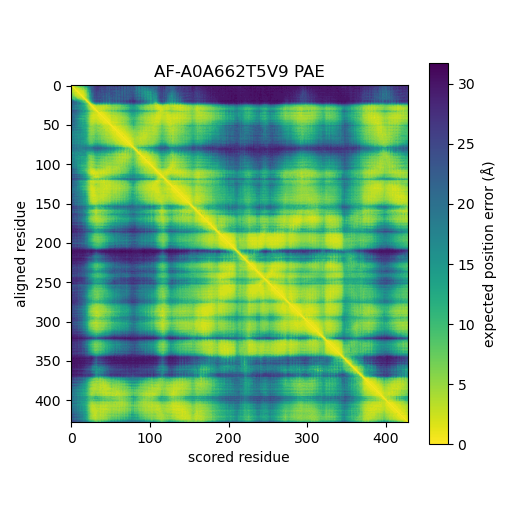1.167 28.252 1.00 76.19 101 SER A O 1
ATOM 792 N N . VAL A 1 102 ? -21.285 -9.279 28.128 1.00 78.31 102 VAL A N 1
ATOM 793 C CA . VAL A 1 102 ? -21.790 -9.515 26.770 1.00 78.31 102 VAL A CA 1
ATOM 794 C C . VAL A 1 102 ? -20.835 -9.007 25.691 1.00 78.31 102 VAL A C 1
ATOM 796 O O . VAL A 1 102 ? -20.757 -9.611 24.621 1.00 78.31 102 VAL A O 1
ATOM 799 N N . PHE A 1 103 ? -20.121 -7.906 25.939 1.00 78.56 103 PHE A N 1
ATOM 800 C CA . PHE A 1 103 ? -19.391 -7.192 24.887 1.00 78.56 103 PHE A CA 1
ATOM 801 C C . PHE A 1 103 ? -17.875 -7.110 25.098 1.00 78.56 103 PHE A C 1
ATOM 803 O O . PHE A 1 103 ? -17.147 -6.985 24.114 1.00 78.56 103 PHE A O 1
ATOM 810 N N . ILE A 1 104 ? -17.387 -7.167 26.341 1.00 80.19 104 ILE A N 1
ATOM 811 C CA . ILE A 1 104 ? -15.967 -6.929 26.655 1.00 80.19 104 ILE A CA 1
ATOM 812 C C . ILE A 1 104 ? -15.234 -8.240 26.940 1.00 80.19 104 ILE A C 1
ATOM 814 O O . ILE A 1 104 ? -14.170 -8.475 26.377 1.00 80.19 104 ILE A O 1
ATOM 818 N N . PHE A 1 105 ? -15.802 -9.102 27.786 1.00 79.62 105 PHE A N 1
ATOM 819 C CA . PHE A 1 105 ? -15.191 -10.391 28.125 1.00 79.62 105 PHE A CA 1
ATOM 820 C C . PHE A 1 105 ? -15.199 -11.420 26.976 1.00 79.62 105 PHE A C 1
ATOM 822 O O . PHE A 1 105 ? -14.228 -12.171 26.863 1.00 79.62 105 PHE A O 1
ATOM 829 N N . PRO A 1 106 ? -16.232 -11.501 26.111 1.00 84.50 106 PRO A N 1
ATOM 830 C CA . PRO A 1 106 ? -16.209 -12.416 24.976 1.00 84.50 106 PRO A CA 1
ATOM 831 C C . PRO A 1 106 ? -15.177 -11.977 23.938 1.00 84.50 106 PRO A C 1
ATOM 833 O O . PRO A 1 106 ? -15.102 -10.798 23.586 1.00 84.50 106 PRO A O 1
ATOM 836 N N . LYS A 1 107 ? -14.411 -12.945 23.433 1.00 85.75 107 LYS A N 1
ATOM 837 C CA . LYS A 1 107 ? -13.378 -12.741 22.419 1.00 85.75 107 LYS A CA 1
ATOM 838 C C . LYS A 1 107 ? -13.876 -13.228 21.058 1.00 85.75 107 LYS A C 1
ATOM 840 O O . LYS A 1 107 ? -14.397 -14.334 20.958 1.00 85.75 107 LYS A O 1
ATOM 845 N N . ASP A 1 108 ? -13.678 -12.401 20.044 1.00 88.94 108 ASP A N 1
ATOM 846 C CA . ASP A 1 108 ? -13.961 -12.648 18.634 1.00 88.94 108 ASP A CA 1
ATOM 847 C C . ASP A 1 108 ? -12.660 -12.599 17.816 1.00 88.94 108 ASP A C 1
ATOM 849 O O . ASP A 1 108 ? -11.565 -12.340 18.330 1.00 88.94 108 ASP A O 1
ATOM 853 N N . SER A 1 109 ? -12.790 -12.868 16.518 1.00 88.88 109 SER A N 1
ATOM 854 C CA . SER A 1 109 ? -11.684 -12.869 15.562 1.00 88.88 109 SER A CA 1
ATOM 855 C C . SER A 1 109 ? -11.942 -11.926 14.394 1.00 88.88 109 SER A C 1
ATOM 857 O O . SER A 1 109 ? -13.083 -11.770 13.953 1.00 88.88 109 SER A O 1
ATOM 859 N N . LEU A 1 110 ? -10.873 -11.322 13.885 1.00 90.31 110 LEU A N 1
ATOM 860 C CA . LEU A 1 110 ? -10.890 -10.380 12.772 1.00 90.31 110 LEU A CA 1
ATOM 861 C C . LEU A 1 110 ? -9.988 -10.904 11.652 1.00 90.31 110 LEU A C 1
ATOM 863 O O . LEU A 1 110 ? -8.861 -11.322 11.914 1.00 90.31 110 LEU A O 1
ATOM 867 N N . VAL A 1 111 ? -10.463 -10.881 10.409 1.00 91.69 111 VAL A N 1
ATOM 868 C CA . VAL A 1 111 ? -9.663 -11.219 9.227 1.00 91.69 111 VAL A CA 1
ATOM 869 C C . VAL A 1 111 ? -9.431 -9.956 8.413 1.00 91.69 111 VAL A C 1
ATOM 871 O O . VAL A 1 111 ? -10.384 -9.312 7.973 1.00 91.69 111 VAL A O 1
ATOM 874 N N . ILE A 1 112 ? -8.159 -9.608 8.245 1.00 90.31 112 ILE A N 1
ATOM 875 C CA . ILE A 1 112 ? -7.711 -8.381 7.594 1.00 90.31 112 ILE A CA 1
ATOM 876 C C . ILE A 1 112 ? -7.344 -8.677 6.140 1.00 90.31 112 ILE A C 1
ATOM 878 O O . ILE A 1 112 ? -6.619 -9.638 5.858 1.00 90.31 112 ILE A O 1
ATOM 882 N N . TYR A 1 113 ? -7.830 -7.820 5.246 1.00 89.31 113 TYR A N 1
ATOM 883 C CA . TYR A 1 113 ? -7.556 -7.825 3.812 1.00 89.31 113 TYR A CA 1
ATOM 884 C C . TYR A 1 113 ? -7.154 -6.419 3.358 1.00 89.31 113 TYR A C 1
ATOM 886 O O . TYR A 1 113 ? -7.657 -5.433 3.895 1.00 89.31 113 TYR A O 1
ATOM 894 N N . ASP A 1 114 ? -6.283 -6.321 2.362 1.00 86.75 114 ASP A N 1
ATOM 895 C CA . ASP A 1 114 ? -5.966 -5.079 1.657 1.00 86.75 114 ASP A CA 1
ATOM 896 C C . ASP A 1 114 ? -6.391 -5.205 0.195 1.00 86.75 114 ASP A C 1
ATOM 898 O O . ASP A 1 114 ? -5.882 -6.065 -0.528 1.00 86.75 114 ASP A O 1
ATOM 902 N N . GLU A 1 115 ? -7.341 -4.370 -0.226 1.00 83.81 115 GLU A N 1
ATOM 903 C CA . GLU A 1 115 ? -7.896 -4.404 -1.587 1.00 83.81 115 GLU A CA 1
ATOM 904 C C . GLU A 1 115 ? -6.939 -3.811 -2.623 1.00 83.81 115 GLU A C 1
ATOM 906 O O . GLU A 1 115 ? -6.890 -4.281 -3.764 1.00 83.81 115 GLU A O 1
ATOM 911 N N . VAL A 1 116 ? -6.154 -2.813 -2.208 1.00 82.31 116 VAL A N 1
ATOM 912 C CA . VAL A 1 116 ? -5.227 -2.077 -3.074 1.00 82.31 116 VAL A CA 1
ATOM 913 C C . VAL A 1 116 ? -4.008 -2.952 -3.340 1.00 82.31 116 VAL A C 1
ATOM 915 O O . VAL A 1 116 ? -3.683 -3.263 -4.484 1.00 82.31 116 VAL A O 1
ATOM 918 N N . LEU A 1 117 ? -3.384 -3.439 -2.265 1.00 80.94 117 LEU A N 1
ATOM 919 C CA . LEU A 1 117 ? -2.159 -4.241 -2.335 1.00 80.94 117 LEU A CA 1
ATOM 920 C C . LEU A 1 117 ? -2.415 -5.728 -2.630 1.00 80.94 117 LEU A C 1
ATOM 922 O O . LEU A 1 117 ? -1.455 -6.489 -2.784 1.00 80.94 117 LEU A O 1
ATOM 926 N N . GLN A 1 118 ? -3.688 -6.147 -2.677 1.00 81.88 118 GLN A N 1
ATOM 927 C CA . GLN A 1 118 ? -4.119 -7.549 -2.751 1.00 81.88 118 GLN A CA 1
ATOM 928 C C . GLN A 1 118 ? -3.420 -8.430 -1.705 1.00 81.88 118 GLN A C 1
ATOM 930 O O . GLN A 1 118 ? -2.891 -9.498 -2.004 1.00 81.88 118 GLN A O 1
ATOM 935 N N . ARG A 1 119 ? -3.383 -7.961 -0.453 1.00 79.62 119 ARG A N 1
ATOM 936 C CA . ARG A 1 119 ? -2.751 -8.679 0.666 1.00 79.62 119 ARG A CA 1
ATOM 937 C C . ARG A 1 119 ? -3.792 -9.254 1.621 1.00 79.62 119 ARG A C 1
ATOM 939 O O . ARG A 1 119 ? -4.820 -8.641 1.886 1.00 79.62 119 ARG A O 1
ATOM 946 N N . GLY A 1 120 ? -3.496 -10.426 2.175 1.00 78.56 120 GLY A N 1
ATOM 947 C CA . GLY A 1 120 ? -4.372 -11.166 3.091 1.00 78.56 120 GLY A CA 1
ATOM 948 C C . GLY A 1 120 ? -4.777 -12.533 2.524 1.00 78.56 120 GLY A C 1
ATOM 949 O O . GLY A 1 120 ? -4.375 -12.873 1.412 1.00 78.56 120 GLY A O 1
ATOM 950 N N . PRO A 1 121 ? -5.550 -13.345 3.266 1.00 84.44 121 PRO A N 1
ATOM 951 C CA . PRO A 1 121 ? -6.110 -13.089 4.598 1.00 84.44 121 PRO A CA 1
ATOM 952 C C . PRO A 1 121 ? -5.075 -13.187 5.729 1.00 84.44 121 PRO A C 1
ATOM 954 O O . PRO A 1 121 ? -4.342 -14.172 5.815 1.00 84.44 121 PRO A O 1
ATOM 957 N N . TYR A 1 122 ? -5.088 -12.234 6.668 1.00 87.06 122 TYR A N 1
ATOM 958 C CA . TYR A 1 122 ? -4.442 -12.413 7.978 1.00 87.06 122 TYR A CA 1
ATOM 959 C C . TYR A 1 122 ? -5.468 -12.396 9.100 1.00 87.06 122 TYR A C 1
ATOM 961 O O . TYR A 1 122 ? -6.222 -11.438 9.266 1.00 87.06 122 TYR A O 1
ATOM 969 N N . ARG A 1 123 ? -5.504 -13.482 9.871 1.00 89.50 123 ARG A N 1
ATOM 970 C CA . ARG A 1 123 ? -6.450 -13.671 10.967 1.00 89.50 123 ARG A CA 1
ATOM 971 C C . ARG A 1 123 ? -5.811 -13.255 12.288 1.00 89.50 123 ARG A C 1
ATOM 973 O O . ARG A 1 123 ? -4.771 -13.785 12.669 1.00 89.50 123 ARG A O 1
ATOM 980 N N . VAL A 1 124 ? -6.477 -12.348 12.995 1.00 88.44 124 VAL A N 1
ATOM 981 C CA . VAL A 1 124 ? -6.155 -11.948 14.365 1.00 88.44 124 VAL A CA 1
ATOM 982 C C . VAL A 1 124 ? -7.244 -12.479 15.291 1.00 88.44 124 VAL A C 1
ATOM 984 O O . VAL A 1 124 ? -8.416 -12.119 15.169 1.00 88.44 124 VAL A O 1
ATOM 987 N N . ASP A 1 125 ? -6.858 -13.354 16.211 1.00 89.25 125 ASP A N 1
ATOM 988 C CA . ASP A 1 125 ? -7.741 -13.922 17.230 1.00 89.25 125 ASP A CA 1
ATOM 989 C C . ASP A 1 125 ? -7.684 -13.115 18.539 1.00 89.25 125 ASP A C 1
ATOM 991 O O . ASP A 1 125 ? -6.829 -12.251 18.715 1.00 89.25 125 ASP A O 1
ATOM 995 N N . ASN A 1 126 ? -8.567 -13.430 19.492 1.00 87.81 126 ASN A N 1
ATOM 996 C CA . ASN A 1 126 ? -8.562 -12.883 20.858 1.00 87.81 126 ASN A CA 1
ATOM 997 C C . ASN A 1 126 ? -8.857 -11.378 20.988 1.00 87.81 126 ASN A C 1
ATOM 999 O O . ASN A 1 126 ? -8.424 -10.742 21.950 1.00 87.81 126 ASN A O 1
ATOM 1003 N N . ILE A 1 127 ? -9.636 -10.811 20.070 1.00 88.56 127 ILE A N 1
ATOM 1004 C CA . ILE A 1 127 ? -10.053 -9.406 20.132 1.00 88.56 127 ILE A CA 1
ATOM 1005 C C . ILE A 1 127 ? -11.371 -9.309 20.917 1.00 88.56 127 ILE A C 1
ATOM 1007 O O . ILE A 1 127 ? -12.260 -10.125 20.689 1.00 88.56 127 ILE A O 1
ATOM 1011 N N . PRO A 1 128 ? -11.568 -8.327 21.814 1.00 88.06 128 PRO A N 1
ATOM 1012 C CA . PRO A 1 128 ? -12.860 -8.116 22.465 1.00 88.06 128 PRO A CA 1
ATOM 1013 C C . PRO A 1 128 ? -13.985 -7.949 21.450 1.00 88.06 128 PRO A C 1
ATOM 1015 O O . PRO A 1 128 ? -13.868 -7.161 20.506 1.00 88.06 128 PRO A O 1
ATOM 1018 N N . LYS A 1 129 ? -15.102 -8.637 21.690 1.00 87.88 129 LYS A N 1
ATOM 1019 C CA . LYS A 1 129 ? -16.267 -8.653 20.801 1.00 87.88 129 LYS A CA 1
ATOM 1020 C C . LYS A 1 129 ? -16.725 -7.262 20.393 1.00 87.88 129 LYS A C 1
ATOM 1022 O O . LYS A 1 129 ? -17.035 -7.043 19.228 1.00 87.88 129 LYS A O 1
ATOM 1027 N N . ILE A 1 130 ? -16.733 -6.305 21.321 1.00 85.69 130 ILE A N 1
ATOM 1028 C CA . ILE A 1 130 ? -17.140 -4.939 21.002 1.00 85.69 130 ILE A CA 1
ATOM 1029 C C . ILE A 1 130 ? -16.263 -4.290 19.940 1.00 85.69 130 ILE A C 1
ATOM 1031 O O . ILE A 1 130 ? -16.807 -3.683 19.030 1.00 85.69 130 ILE A O 1
ATOM 1035 N N . LEU A 1 131 ? -14.941 -4.461 20.014 1.00 89.19 131 LEU A N 1
ATOM 1036 C CA . LEU A 1 131 ? -14.012 -3.857 19.062 1.00 89.19 131 LEU A CA 1
ATOM 1037 C C . LEU A 1 131 ? -14.081 -4.551 17.708 1.00 89.19 131 LEU A C 1
ATOM 1039 O O . LEU A 1 131 ? -14.122 -3.874 16.685 1.00 89.19 131 LEU A O 1
ATOM 1043 N N . ALA A 1 132 ? -14.143 -5.884 17.703 1.00 89.44 132 ALA A N 1
ATOM 1044 C CA . ALA A 1 132 ? -14.277 -6.657 16.472 1.00 89.44 132 ALA A CA 1
ATOM 1045 C C . ALA A 1 132 ? -15.599 -6.334 15.753 1.00 89.44 132 ALA A C 1
ATOM 1047 O O . ALA A 1 132 ? -15.610 -6.082 14.550 1.00 89.44 132 ALA A O 1
ATOM 1048 N N . MET A 1 133 ? -16.701 -6.252 16.505 1.00 88.69 133 MET A N 1
ATOM 1049 C CA . MET A 1 133 ? -18.018 -5.899 15.980 1.00 88.69 133 MET A CA 1
ATOM 1050 C C . MET A 1 133 ? -18.071 -4.456 15.479 1.00 88.69 133 MET A C 1
ATOM 1052 O O . MET A 1 133 ? -18.573 -4.226 14.380 1.00 88.69 133 MET A O 1
ATOM 1056 N N . THR A 1 134 ? -17.582 -3.478 16.252 1.00 89.19 134 THR A N 1
ATOM 1057 C CA . THR A 1 134 ? -17.600 -2.078 15.807 1.00 89.19 134 THR A CA 1
ATOM 1058 C C . THR A 1 134 ? -16.734 -1.907 14.576 1.00 89.19 134 THR A C 1
ATOM 1060 O O . THR A 1 134 ? -17.224 -1.370 13.593 1.00 89.19 134 THR A O 1
ATOM 1063 N N . ALA A 1 135 ? -15.506 -2.432 14.583 1.00 88.25 135 ALA A N 1
ATOM 1064 C CA . ALA A 1 135 ? -14.610 -2.340 13.440 1.00 88.25 135 ALA A CA 1
ATOM 1065 C C . ALA A 1 135 ? -15.188 -3.023 12.196 1.00 88.25 135 ALA A C 1
ATOM 1067 O O . ALA A 1 135 ? -15.178 -2.422 11.127 1.00 88.25 135 ALA A O 1
ATOM 1068 N N . GLY A 1 136 ? -15.745 -4.232 12.323 1.00 88.44 136 GLY A N 1
ATOM 1069 C CA . GLY A 1 136 ? -16.361 -4.940 11.198 1.00 88.44 136 GLY A CA 1
ATOM 1070 C C . GLY A 1 136 ? -17.587 -4.214 10.634 1.00 88.44 136 GLY A C 1
ATOM 1071 O O . GLY A 1 136 ? -17.739 -4.094 9.418 1.00 88.44 136 GLY A O 1
ATOM 1072 N N . LEU A 1 137 ? -18.454 -3.674 11.498 1.00 89.44 137 LEU A N 1
ATOM 1073 C CA . LEU A 1 137 ? -19.630 -2.913 11.066 1.00 89.44 137 LEU A CA 1
ATOM 1074 C C . LEU A 1 137 ? -19.250 -1.589 10.404 1.00 89.44 137 LEU A C 1
ATOM 1076 O O . LEU A 1 137 ? -19.754 -1.288 9.322 1.00 89.44 137 LEU A O 1
ATOM 1080 N N . THR A 1 138 ? -18.369 -0.803 11.026 1.00 88.69 138 THR A N 1
ATOM 1081 C CA . THR A 1 138 ? -17.958 0.484 10.461 1.00 88.69 138 THR A CA 1
ATOM 1082 C C . THR A 1 138 ? -17.178 0.283 9.163 1.00 88.69 138 THR A C 1
ATOM 1084 O O . THR A 1 138 ? -17.402 1.018 8.207 1.00 88.69 138 THR A O 1
ATOM 1087 N N . ASN A 1 139 ? -16.345 -0.758 9.069 1.00 89.94 139 ASN A N 1
ATOM 1088 C CA . ASN A 1 139 ? -15.625 -1.088 7.841 1.00 89.94 139 ASN A CA 1
ATOM 1089 C C . ASN A 1 139 ? -16.561 -1.520 6.702 1.00 89.94 139 ASN A C 1
ATOM 1091 O O . ASN A 1 139 ? -16.368 -1.123 5.555 1.00 89.94 139 ASN A O 1
ATOM 1095 N N . LYS A 1 140 ? -17.633 -2.261 7.011 1.00 89.88 140 LYS A N 1
ATOM 1096 C CA . LYS A 1 140 ? -18.659 -2.598 6.016 1.00 89.88 140 LYS A CA 1
ATOM 1097 C C . LYS A 1 140 ? -19.364 -1.352 5.476 1.00 89.88 140 LYS A C 1
ATOM 1099 O O . LYS A 1 140 ? -19.644 -1.295 4.283 1.00 89.88 140 LYS A O 1
ATOM 1104 N N . ILE A 1 141 ? -19.637 -0.367 6.335 1.00 89.75 141 ILE A N 1
ATOM 1105 C CA . ILE A 1 141 ? -20.211 0.921 5.920 1.00 89.75 141 ILE A CA 1
ATOM 1106 C C . ILE A 1 141 ? -19.222 1.673 5.026 1.00 89.75 141 ILE A C 1
ATOM 1108 O O . ILE A 1 141 ? -19.600 2.088 3.936 1.00 89.75 141 ILE A O 1
ATOM 1112 N N . GLU A 1 142 ? -17.962 1.798 5.448 1.00 89.12 142 GLU A N 1
ATOM 1113 C CA . GLU A 1 142 ? -16.913 2.445 4.653 1.00 89.12 142 GLU A CA 1
ATOM 1114 C C . GLU A 1 142 ? -16.795 1.815 3.261 1.00 89.12 142 GLU A C 1
ATOM 1116 O O . GLU A 1 142 ? -16.790 2.532 2.268 1.00 89.12 142 GLU A O 1
ATOM 1121 N N . ARG A 1 143 ? -16.791 0.480 3.172 1.00 89.12 143 ARG A N 1
ATOM 1122 C CA . ARG A 1 143 ? -16.743 -0.238 1.893 1.00 89.12 143 ARG A CA 1
ATOM 1123 C C . ARG A 1 143 ? -17.897 0.132 0.967 1.00 89.12 143 ARG A C 1
ATOM 1125 O O . ARG A 1 143 ? -17.668 0.310 -0.219 1.00 89.12 143 ARG A O 1
ATOM 1132 N N . VAL A 1 144 ? -19.122 0.225 1.486 1.00 89.62 144 VAL A N 1
ATOM 1133 C CA . VAL A 1 144 ? -20.286 0.598 0.665 1.00 89.62 144 VAL A CA 1
ATOM 1134 C C . VAL A 1 144 ? -20.121 2.008 0.107 1.00 89.62 144 VAL A C 1
ATOM 1136 O O . VAL A 1 144 ? -20.413 2.239 -1.058 1.00 89.62 144 VAL A O 1
ATOM 1139 N N . PHE A 1 145 ? -19.628 2.947 0.915 1.00 88.44 145 PHE A N 1
ATOM 1140 C CA . PHE A 1 145 ? -19.368 4.302 0.436 1.00 88.44 145 PHE A CA 1
ATOM 1141 C C . PHE A 1 145 ? -18.227 4.358 -0.582 1.00 88.44 145 PHE A C 1
ATOM 1143 O O . PHE A 1 145 ? -18.357 5.065 -1.574 1.00 88.44 145 PHE A O 1
ATOM 1150 N N . ILE A 1 146 ? -17.150 3.601 -0.371 1.00 87.31 146 ILE A N 1
ATOM 1151 C CA . ILE A 1 146 ? -16.034 3.527 -1.322 1.00 87.31 146 ILE A CA 1
ATOM 1152 C C . ILE A 1 146 ? -16.488 2.924 -2.653 1.00 87.31 146 ILE A C 1
ATOM 1154 O O . ILE A 1 146 ? -16.171 3.480 -3.692 1.00 87.31 146 ILE A O 1
ATOM 1158 N N . ASP A 1 147 ? -17.297 1.864 -2.633 1.00 88.00 147 ASP A N 1
ATOM 1159 C CA . ASP A 1 147 ? -17.860 1.264 -3.850 1.00 88.00 147 ASP A CA 1
ATOM 1160 C C . ASP A 1 147 ? -18.722 2.272 -4.630 1.00 88.00 147 ASP A C 1
ATOM 1162 O O . ASP A 1 147 ? -18.612 2.385 -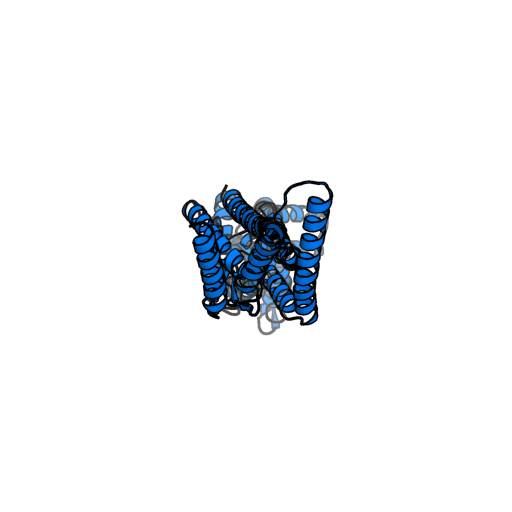5.847 1.00 88.00 147 ASP A O 1
ATOM 1166 N N . ILE A 1 148 ? -19.519 3.090 -3.931 1.00 86.44 148 ILE A N 1
ATOM 1167 C CA . ILE A 1 148 ? -20.276 4.181 -4.565 1.00 86.44 148 ILE A CA 1
ATOM 1168 C C . ILE A 1 148 ? -19.325 5.186 -5.226 1.00 86.44 148 ILE A C 1
ATOM 1170 O O . ILE A 1 148 ? -19.526 5.521 -6.392 1.00 86.44 148 ILE A O 1
ATOM 1174 N N . VAL A 1 149 ? -18.289 5.638 -4.515 1.00 84.94 149 VAL A N 1
ATOM 1175 C CA . VAL A 1 149 ? -17.289 6.575 -5.052 1.00 84.94 149 VAL A CA 1
ATOM 1176 C C . VAL A 1 149 ? -16.582 5.984 -6.279 1.00 84.94 149 VAL A C 1
ATOM 1178 O O . VAL A 1 149 ? -16.470 6.643 -7.311 1.00 84.94 149 VAL A O 1
ATOM 1181 N N . ASP A 1 150 ? -16.216 4.707 -6.232 1.00 83.44 150 ASP A N 1
ATOM 1182 C CA . ASP A 1 150 ? -15.550 4.031 -7.344 1.00 83.44 150 ASP A CA 1
ATOM 1183 C C . ASP A 1 150 ? -16.445 3.838 -8.565 1.00 83.44 150 ASP A C 1
ATOM 1185 O O . ASP A 1 150 ? -15.968 3.934 -9.696 1.00 83.44 150 ASP A O 1
ATOM 1189 N N . THR A 1 151 ? -17.750 3.615 -8.376 1.00 82.19 151 THR A N 1
ATOM 1190 C CA . THR A 1 151 ? -18.697 3.589 -9.504 1.00 82.19 151 THR A CA 1
ATOM 1191 C C . THR A 1 151 ? -18.889 4.956 -10.159 1.00 82.19 151 THR A C 1
ATOM 1193 O O . THR A 1 151 ? -19.352 5.015 -11.298 1.00 82.19 151 THR A O 1
ATOM 1196 N N . THR A 1 152 ? -18.539 6.046 -9.467 1.00 80.50 152 THR A N 1
ATOM 1197 C CA . THR A 1 152 ? -18.611 7.412 -10.008 1.00 80.50 152 THR A CA 1
ATOM 1198 C C . THR A 1 152 ? -17.320 7.891 -10.666 1.00 80.50 152 THR A C 1
ATOM 1200 O O . THR A 1 152 ? -17.360 8.892 -11.379 1.00 80.50 152 THR A O 1
ATOM 1203 N N . ALA A 1 153 ? -16.201 7.185 -10.478 1.00 74.44 153 ALA A N 1
ATOM 1204 C CA . ALA A 1 153 ? -14.940 7.516 -11.131 1.00 74.44 153 ALA A CA 1
ATOM 1205 C C . ALA A 1 153 ? -15.054 7.328 -12.656 1.00 74.44 153 ALA A C 1
ATOM 1207 O O . ALA A 1 153 ? -15.466 6.265 -13.132 1.00 74.44 153 ALA A O 1
ATOM 1208 N N . ILE A 1 154 ? -14.692 8.370 -13.414 1.00 67.31 154 ILE A N 1
ATOM 1209 C CA . ILE A 1 154 ? -14.747 8.374 -14.886 1.00 67.31 154 ILE A CA 1
ATOM 1210 C C . ILE A 1 154 ? -13.689 7.418 -15.447 1.00 67.31 154 ILE A C 1
ATOM 1212 O O . ILE A 1 154 ? -13.978 6.672 -16.384 1.00 67.31 154 ILE A O 1
ATOM 1216 N N . ASP A 1 155 ? -12.516 7.370 -14.809 1.00 66.62 155 ASP A N 1
ATOM 1217 C CA . ASP A 1 155 ? -11.380 6.590 -15.280 1.00 66.62 155 ASP A CA 1
ATOM 1218 C C . ASP A 1 155 ? -10.978 5.426 -14.350 1.00 66.62 155 ASP A C 1
ATOM 1220 O O . ASP A 1 155 ? -11.073 5.531 -13.123 1.00 66.62 155 ASP A O 1
ATOM 1224 N N . PRO A 1 156 ? -10.452 4.311 -14.901 1.00 66.12 156 PRO A N 1
ATOM 1225 C CA . PRO A 1 156 ? -10.024 3.147 -14.120 1.00 66.12 156 PRO A CA 1
ATOM 1226 C C . PRO A 1 156 ? -8.872 3.392 -13.125 1.00 66.12 156 PRO A C 1
ATOM 1228 O O . PRO A 1 156 ? -8.921 2.827 -12.031 1.00 66.12 156 PRO A O 1
ATOM 1231 N N . SER A 1 157 ? -7.870 4.218 -13.454 1.00 65.19 157 SER A N 1
ATOM 1232 C CA . SER A 1 157 ? -6.735 4.571 -12.562 1.00 65.19 157 SER A CA 1
ATOM 1233 C C . SER A 1 157 ? -7.083 5.526 -11.426 1.00 65.19 157 SER A C 1
ATOM 1235 O O . SER A 1 157 ? -6.300 5.655 -10.483 1.00 65.19 157 SER A O 1
ATOM 1237 N N . GLU A 1 158 ? -8.233 6.195 -11.501 1.00 70.12 158 GLU A N 1
ATOM 1238 C CA . GLU A 1 158 ? -8.735 7.104 -10.458 1.00 70.12 158 GLU A CA 1
ATOM 1239 C C . GLU A 1 158 ? -9.642 6.388 -9.458 1.00 70.12 158 GLU A C 1
ATOM 1241 O O . GLU A 1 158 ? -10.079 6.966 -8.466 1.00 70.12 158 GLU A O 1
ATOM 1246 N N . ARG A 1 159 ? -9.894 5.094 -9.672 1.00 75.50 159 ARG A N 1
ATOM 1247 C CA . ARG A 1 159 ? -10.620 4.267 -8.712 1.00 75.50 159 ARG A CA 1
ATOM 1248 C C . ARG A 1 159 ? -9.795 4.103 -7.444 1.00 75.50 159 ARG A C 1
ATOM 1250 O O . ARG A 1 159 ? -8.681 3.566 -7.461 1.00 75.50 159 ARG A O 1
ATOM 1257 N N . TYR A 1 160 ? -10.386 4.498 -6.331 1.00 78.94 160 TYR A N 1
ATOM 1258 C CA . TYR A 1 160 ? -9.803 4.428 -5.007 1.00 78.94 160 TYR A CA 1
ATOM 1259 C C . TYR A 1 160 ? -9.454 2.987 -4.614 1.00 78.94 160 TYR A C 1
ATOM 1261 O O . TYR A 1 160 ? -8.377 2.757 -4.071 1.00 78.94 160 TYR A O 1
ATOM 1269 N N . ILE A 1 161 ? -10.277 1.986 -4.961 1.00 81.31 161 ILE A N 1
ATOM 1270 C CA . ILE A 1 161 ? -9.947 0.565 -4.717 1.00 81.31 161 ILE A CA 1
ATOM 1271 C C . ILE A 1 161 ? -8.601 0.143 -5.337 1.00 81.31 161 ILE A C 1
ATOM 1273 O O . ILE A 1 161 ? -7.937 -0.736 -4.786 1.00 81.31 161 ILE A O 1
ATOM 1277 N N . TYR A 1 162 ? -8.189 0.731 -6.465 1.00 79.50 162 TYR A N 1
ATOM 1278 C CA . TYR A 1 162 ? -6.981 0.308 -7.184 1.00 79.50 162 TYR A CA 1
ATOM 1279 C C . TYR A 1 162 ? -5.777 1.211 -6.941 1.00 79.50 162 TYR A C 1
ATOM 1281 O O . TYR A 1 162 ? -4.653 0.717 -6.936 1.00 79.50 162 TYR A O 1
ATOM 1289 N N . ASN A 1 163 ? -5.998 2.507 -6.725 1.00 79.44 163 ASN A N 1
ATOM 1290 C CA . ASN A 1 163 ? -4.922 3.488 -6.656 1.00 79.44 163 ASN A CA 1
ATOM 1291 C C . ASN A 1 163 ? -4.997 4.397 -5.422 1.00 79.44 163 ASN A C 1
ATOM 1293 O O . ASN A 1 163 ? -4.512 5.526 -5.470 1.00 79.44 163 ASN A O 1
ATOM 1297 N N . ALA A 1 164 ? -5.590 3.931 -4.315 1.00 78.25 164 ALA A N 1
ATOM 1298 C CA . ALA A 1 164 ? -5.667 4.719 -3.084 1.00 78.25 164 ALA A CA 1
ATOM 1299 C C . ALA A 1 164 ? -4.304 5.354 -2.749 1.00 78.25 164 ALA A C 1
ATOM 1301 O O . ALA A 1 164 ? -3.286 4.663 -2.652 1.00 78.25 164 ALA A O 1
ATOM 1302 N N . GLY A 1 165 ? -4.291 6.681 -2.581 1.00 73.19 165 GLY A N 1
ATOM 1303 C CA . GLY A 1 165 ? -3.104 7.443 -2.171 1.00 73.19 165 GLY A CA 1
ATOM 1304 C C . GLY A 1 165 ? -1.995 7.510 -3.209 1.00 73.19 165 GLY A C 1
ATOM 1305 O O . GLY A 1 165 ? -0.861 7.822 -2.851 1.00 73.19 165 GLY A O 1
ATOM 1306 N N . GLY A 1 166 ? -2.305 7.192 -4.468 1.00 75.44 166 GLY A N 1
ATOM 1307 C CA . GLY A 1 166 ? -1.352 7.262 -5.565 1.00 75.44 166 GLY A CA 1
ATOM 1308 C C . GLY A 1 166 ? -0.301 6.155 -5.531 1.00 75.44 166 GLY A C 1
ATOM 1309 O O . GLY A 1 166 ? 0.834 6.386 -5.947 1.00 75.44 166 GLY A O 1
ATOM 1310 N N . VAL A 1 167 ? -0.646 4.951 -5.055 1.00 79.50 167 VAL A N 1
ATOM 1311 C CA . VAL A 1 167 ? 0.299 3.819 -5.001 1.00 79.50 167 VAL A CA 1
ATOM 1312 C C . VAL A 1 167 ? 0.922 3.509 -6.369 1.00 79.50 167 VAL A C 1
ATOM 1314 O O . VAL A 1 167 ? 2.081 3.115 -6.433 1.00 79.50 167 VAL A O 1
ATOM 1317 N N . GLY A 1 168 ? 0.203 3.725 -7.475 1.00 78.69 168 GLY A N 1
ATOM 1318 C CA . GLY A 1 168 ? 0.755 3.552 -8.820 1.00 78.69 168 GLY A CA 1
ATOM 1319 C C . GLY A 1 168 ? 1.864 4.561 -9.145 1.00 78.69 168 GLY A C 1
ATOM 1320 O O . GLY A 1 168 ? 2.867 4.201 -9.759 1.00 78.69 168 GLY A O 1
ATOM 1321 N N . TYR A 1 169 ? 1.752 5.796 -8.647 1.00 77.31 169 TYR A N 1
ATOM 1322 C CA . TYR A 1 169 ? 2.814 6.800 -8.751 1.00 77.31 169 TYR A CA 1
ATOM 1323 C C . TYR A 1 169 ? 4.001 6.471 -7.831 1.00 77.31 169 TYR A C 1
ATOM 1325 O O . TYR A 1 169 ? 5.151 6.677 -8.220 1.00 77.31 169 TYR A O 1
ATOM 1333 N N . ASP A 1 170 ? 3.752 5.902 -6.644 1.00 79.44 170 ASP A N 1
ATOM 1334 C CA . ASP A 1 170 ? 4.816 5.387 -5.765 1.00 79.44 170 ASP A CA 1
ATOM 1335 C C . ASP A 1 170 ? 5.585 4.227 -6.422 1.00 79.44 170 ASP A C 1
ATOM 1337 O O . ASP A 1 170 ? 6.816 4.195 -6.369 1.00 79.44 170 ASP A O 1
ATOM 1341 N N . VAL A 1 171 ? 4.893 3.314 -7.118 1.00 82.94 1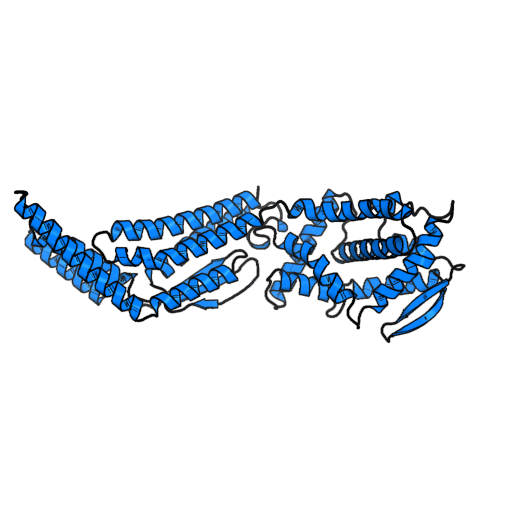71 VAL A N 1
ATOM 1342 C CA . VAL A 1 171 ? 5.539 2.264 -7.925 1.00 82.94 171 VAL A CA 1
ATOM 1343 C C . VAL A 1 171 ? 6.422 2.895 -9.001 1.00 82.94 171 VAL A C 1
ATOM 1345 O O . VAL A 1 171 ? 7.598 2.544 -9.096 1.00 82.94 171 VAL A O 1
ATOM 1348 N N . LEU A 1 172 ? 5.902 3.863 -9.764 1.00 78.75 172 LEU A N 1
ATOM 1349 C CA . LEU A 1 172 ? 6.662 4.545 -10.817 1.00 78.75 172 LEU A CA 1
ATOM 1350 C C . LEU A 1 172 ? 7.918 5.243 -10.270 1.00 78.75 172 LEU A C 1
ATOM 1352 O O . LEU A 1 172 ? 8.983 5.201 -10.886 1.00 78.75 172 LEU A O 1
ATOM 1356 N N . LYS A 1 173 ? 7.830 5.829 -9.073 1.00 77.94 173 LYS A N 1
ATOM 1357 C CA . LYS A 1 173 ? 8.981 6.400 -8.364 1.00 77.94 173 LYS A CA 1
ATOM 1358 C C . LYS A 1 173 ? 10.000 5.331 -7.965 1.00 77.94 173 LYS A C 1
ATOM 1360 O O . LYS A 1 173 ? 11.204 5.531 -8.126 1.00 77.94 173 LYS A O 1
ATOM 1365 N N . LYS A 1 174 ? 9.542 4.185 -7.459 1.00 81.31 174 LYS A N 1
ATOM 1366 C CA . LYS A 1 174 ? 10.409 3.082 -7.012 1.00 81.31 174 LYS A CA 1
ATOM 1367 C C . LYS A 1 174 ? 11.107 2.364 -8.160 1.00 81.31 174 LYS A C 1
ATOM 1369 O O . LYS A 1 174 ? 12.245 1.933 -7.958 1.00 81.31 174 LYS A O 1
ATOM 1374 N N . ILE A 1 175 ? 10.500 2.319 -9.352 1.00 81.56 175 ILE A N 1
ATOM 1375 C CA . ILE A 1 175 ? 11.130 1.796 -10.578 1.00 81.56 175 ILE A CA 1
ATOM 1376 C C . ILE A 1 175 ? 12.521 2.404 -10.774 1.00 81.56 175 ILE A C 1
ATOM 1378 O O . ILE A 1 175 ? 13.457 1.663 -11.042 1.00 81.56 175 ILE A O 1
ATOM 1382 N N . HIS A 1 176 ? 12.697 3.708 -10.534 1.00 72.88 176 HIS A N 1
ATOM 1383 C CA . HIS A 1 176 ? 14.004 4.366 -10.632 1.00 72.88 176 HIS A CA 1
ATOM 1384 C C . HIS A 1 176 ? 15.063 3.719 -9.726 1.00 72.88 176 HIS A C 1
ATOM 1386 O O . HIS A 1 176 ? 16.144 3.347 -10.173 1.00 72.88 176 HIS A O 1
ATOM 1392 N N . SER A 1 177 ? 14.746 3.558 -8.439 1.00 76.50 177 SER A N 1
ATOM 1393 C CA . SER A 1 177 ? 15.691 3.000 -7.464 1.00 76.50 177 SER A CA 1
ATOM 1394 C C . SER A 1 177 ? 15.998 1.519 -7.701 1.00 76.50 177 SER A C 1
ATOM 1396 O O . SER A 1 177 ? 17.107 1.064 -7.429 1.00 76.50 177 SER A O 1
ATOM 1398 N N . VAL A 1 178 ? 15.018 0.774 -8.213 1.00 82.75 178 VAL A N 1
ATOM 1399 C CA . VAL A 1 178 ? 15.116 -0.666 -8.464 1.00 82.75 178 VAL A CA 1
ATOM 1400 C C . VAL A 1 178 ? 15.854 -0.946 -9.768 1.00 82.75 178 VAL A C 1
ATOM 1402 O O . VAL A 1 178 ? 16.674 -1.858 -9.826 1.00 82.75 178 VAL A O 1
ATOM 1405 N N . TRP A 1 179 ? 15.620 -0.135 -10.800 1.00 77.38 179 TRP A N 1
ATOM 1406 C CA . TRP A 1 179 ? 16.299 -0.260 -12.085 1.00 77.38 179 TRP A CA 1
ATOM 1407 C C . TRP A 1 179 ? 17.812 -0.203 -11.934 1.00 77.38 179 TRP A C 1
ATOM 1409 O O . TRP A 1 179 ? 18.538 -0.972 -12.555 1.00 77.38 179 TRP A O 1
ATOM 1419 N N . ASP A 1 180 ? 18.300 0.681 -11.069 1.00 72.69 180 ASP A N 1
ATOM 1420 C CA . ASP A 1 180 ? 19.717 0.792 -10.757 1.00 72.69 180 ASP A CA 1
ATOM 1421 C C . ASP A 1 180 ? 20.300 -0.507 -10.202 1.00 72.69 180 ASP A C 1
ATOM 1423 O O . ASP A 1 180 ? 21.450 -0.819 -10.488 1.00 72.69 180 ASP A O 1
ATOM 1427 N N . MET A 1 181 ? 19.526 -1.275 -9.441 1.00 75.06 181 MET A N 1
ATOM 1428 C CA . MET A 1 181 ? 19.975 -2.550 -8.887 1.00 75.06 181 MET A CA 1
ATOM 1429 C C . MET A 1 181 ? 19.916 -3.668 -9.934 1.00 75.06 181 MET A C 1
ATOM 1431 O O . MET A 1 181 ? 20.875 -4.425 -10.075 1.00 75.06 181 MET A O 1
ATOM 1435 N N . GLU A 1 182 ? 18.829 -3.742 -10.701 1.00 76.56 182 GLU A N 1
ATOM 1436 C CA . GLU A 1 182 ? 18.596 -4.821 -11.671 1.00 76.56 182 GLU A CA 1
ATOM 1437 C C . GLU A 1 182 ? 19.408 -4.648 -12.964 1.00 76.56 182 GLU A C 1
ATOM 1439 O O . GLU A 1 182 ? 20.021 -5.597 -13.450 1.00 76.56 182 GLU A O 1
ATOM 1444 N N . ALA A 1 183 ? 19.495 -3.432 -13.513 1.00 66.06 183 ALA A N 1
ATOM 1445 C CA . ALA A 1 183 ? 20.229 -3.168 -14.754 1.00 66.06 183 ALA A CA 1
ATOM 1446 C C . ALA A 1 183 ? 21.752 -3.290 -14.584 1.00 66.06 183 ALA A C 1
ATOM 1448 O O . ALA A 1 183 ? 22.463 -3.585 -15.541 1.00 66.06 183 ALA A O 1
ATOM 1449 N N . LEU A 1 184 ? 22.256 -3.074 -13.364 1.00 65.06 184 LEU A N 1
ATOM 1450 C CA . LEU A 1 184 ? 23.664 -3.283 -13.002 1.00 65.06 184 LEU A CA 1
ATOM 1451 C C . LEU A 1 184 ? 23.919 -4.673 -12.403 1.00 65.06 184 LEU A C 1
ATOM 1453 O O . LEU A 1 184 ? 25.034 -4.956 -11.960 1.00 65.06 184 LEU A O 1
ATOM 1457 N N . SER A 1 185 ? 22.916 -5.554 -12.409 1.00 74.31 185 SER A N 1
ATOM 1458 C CA . SER A 1 185 ? 23.103 -6.958 -12.066 1.00 74.31 185 SER A CA 1
ATOM 1459 C C . SER A 1 185 ? 24.098 -7.609 -13.028 1.00 74.31 185 SER A C 1
ATOM 1461 O O . SER A 1 185 ? 24.114 -7.322 -14.231 1.00 74.31 185 SER A O 1
ATOM 1463 N N . ALA A 1 186 ? 24.920 -8.525 -12.508 1.00 60.28 186 ALA A N 1
ATOM 1464 C CA . ALA A 1 186 ? 25.985 -9.190 -13.262 1.00 60.28 186 ALA A CA 1
ATOM 1465 C C . ALA A 1 186 ? 25.483 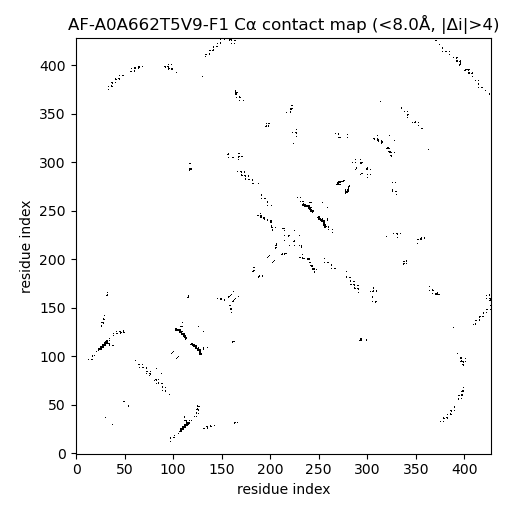-9.868 -14.552 1.00 60.28 186 ALA A C 1
ATOM 1467 O O . ALA A 1 186 ? 26.231 -9.973 -15.518 1.00 60.28 186 ALA A O 1
ATOM 1468 N N . THR A 1 187 ? 24.212 -10.275 -14.586 1.00 68.38 187 THR A N 1
ATOM 1469 C CA . THR A 1 187 ? 23.587 -10.969 -15.720 1.00 68.38 187 THR A CA 1
ATOM 1470 C C . THR A 1 187 ? 23.111 -10.028 -16.835 1.00 68.38 187 THR A C 1
ATOM 1472 O O . THR A 1 187 ? 22.950 -10.467 -17.968 1.00 68.38 187 THR A O 1
ATOM 1475 N N . LYS A 1 188 ? 22.854 -8.744 -16.543 1.00 79.88 188 LYS A N 1
ATOM 1476 C CA . LYS A 1 188 ? 22.208 -7.795 -17.482 1.00 79.88 188 LYS A CA 1
ATOM 1477 C C . LYS A 1 188 ? 23.052 -6.555 -17.795 1.00 79.88 188 LYS A C 1
ATOM 1479 O O . LYS A 1 188 ? 22.705 -5.775 -18.678 1.00 79.88 188 LYS A O 1
ATOM 1484 N N . ASN A 1 189 ? 24.207 -6.422 -17.147 1.00 83.56 189 ASN A N 1
ATOM 1485 C CA . ASN A 1 189 ? 25.145 -5.317 -17.349 1.00 83.56 189 ASN A CA 1
ATOM 1486 C C . ASN A 1 189 ? 25.641 -5.180 -18.809 1.00 83.56 189 ASN A C 1
ATOM 1488 O O . ASN A 1 189 ? 25.995 -4.083 -19.234 1.00 83.56 189 ASN A O 1
ATOM 1492 N N . TYR A 1 190 ? 25.620 -6.256 -19.605 1.00 86.75 190 TYR A N 1
ATOM 1493 C CA . TYR A 1 190 ? 26.031 -6.233 -21.016 1.00 86.75 190 TYR A CA 1
ATOM 1494 C C . TYR A 1 190 ? 25.184 -5.270 -21.874 1.00 86.75 190 TYR A C 1
ATOM 1496 O O . TYR A 1 190 ? 25.724 -4.566 -22.731 1.00 86.75 190 TYR A O 1
ATOM 1504 N N . VAL A 1 191 ? 23.875 -5.173 -21.601 1.00 87.69 191 VAL A N 1
ATOM 1505 C CA . VAL A 1 191 ? 22.957 -4.241 -22.284 1.00 87.69 191 VAL A CA 1
ATOM 1506 C C . VAL A 1 191 ? 23.363 -2.806 -21.975 1.00 87.69 191 VAL A C 1
ATOM 1508 O O . VAL A 1 191 ? 23.466 -1.966 -22.866 1.00 87.69 191 VAL A O 1
ATOM 1511 N N . PHE A 1 192 ? 23.645 -2.539 -20.699 1.00 86.50 192 PHE A N 1
ATOM 1512 C CA . PHE A 1 192 ? 24.041 -1.223 -20.222 1.00 86.50 192 PHE A CA 1
ATOM 1513 C C . PHE A 1 192 ? 25.374 -0.776 -20.833 1.00 86.50 192 PHE A C 1
ATOM 1515 O O . PHE A 1 192 ? 25.480 0.349 -21.317 1.00 86.50 192 PHE A O 1
ATOM 1522 N N . GLN A 1 193 ? 26.374 -1.661 -20.856 1.00 87.25 193 GLN A N 1
ATOM 1523 C CA . GLN A 1 193 ? 27.697 -1.382 -21.423 1.00 87.25 193 GLN A CA 1
ATOM 1524 C C . GLN A 1 193 ? 27.640 -1.143 -22.934 1.00 87.25 193 GLN A C 1
ATOM 1526 O O . GLN A 1 193 ? 28.178 -0.145 -23.412 1.00 87.25 193 GLN A O 1
ATOM 1531 N N . THR A 1 194 ? 26.925 -2.004 -23.666 1.00 90.31 194 THR A N 1
ATOM 1532 C CA . THR A 1 194 ? 26.721 -1.850 -25.114 1.00 90.31 194 THR A CA 1
ATOM 1533 C C . THR A 1 194 ? 26.028 -0.531 -25.429 1.00 90.31 194 THR A C 1
ATOM 1535 O O . THR A 1 194 ? 26.490 0.225 -26.279 1.00 90.31 194 THR A O 1
ATOM 1538 N N . TYR A 1 195 ? 24.955 -0.200 -24.706 1.00 88.69 195 TYR A N 1
ATOM 1539 C CA . TYR A 1 195 ? 24.205 1.025 -24.963 1.00 88.69 195 TYR A CA 1
ATOM 1540 C C . TYR A 1 195 ? 25.004 2.284 -24.585 1.00 88.69 195 TYR A C 1
ATOM 1542 O O . TYR A 1 195 ? 25.006 3.266 -25.328 1.00 88.69 195 TYR A O 1
ATOM 1550 N N . GLN A 1 196 ? 25.747 2.255 -23.473 1.00 87.50 196 GLN A N 1
ATOM 1551 C CA . GLN A 1 196 ? 26.632 3.356 -23.083 1.00 87.50 196 GLN A CA 1
ATOM 1552 C C . GLN A 1 196 ? 27.687 3.636 -24.158 1.00 87.50 196 GLN A C 1
ATOM 1554 O O . GLN A 1 196 ? 27.927 4.796 -24.497 1.00 87.50 196 GLN A O 1
ATOM 1559 N N . GLN A 1 197 ? 28.309 2.588 -24.697 1.00 88.88 197 GLN A N 1
ATOM 1560 C CA . GLN A 1 197 ? 29.340 2.727 -25.718 1.00 88.88 197 GLN A CA 1
ATOM 1561 C C . GLN A 1 197 ? 28.757 3.167 -27.067 1.00 88.88 197 GLN A C 1
ATOM 1563 O O . GLN A 1 197 ? 29.320 4.047 -27.712 1.00 88.88 197 GLN A O 1
ATOM 1568 N N . TYR A 1 198 ? 27.582 2.655 -27.438 1.00 88.88 198 TYR A N 1
ATOM 1569 C CA . TYR A 1 198 ? 26.860 3.091 -28.633 1.00 88.88 198 TYR A CA 1
ATOM 1570 C C . TYR A 1 198 ? 26.520 4.589 -28.590 1.00 88.88 198 TYR A C 1
ATOM 1572 O O . TYR A 1 198 ? 26.685 5.308 -29.577 1.00 88.88 198 TYR A O 1
ATOM 1580 N N . ILE A 1 199 ? 26.093 5.097 -27.428 1.00 85.50 199 ILE A N 1
ATOM 1581 C CA . ILE A 1 199 ? 25.826 6.530 -27.249 1.00 85.50 199 ILE A CA 1
ATOM 1582 C C . ILE A 1 199 ? 27.111 7.357 -27.424 1.00 85.50 199 ILE A C 1
ATOM 1584 O O . ILE A 1 199 ? 27.073 8.408 -28.066 1.00 85.50 199 ILE A O 1
ATOM 1588 N N . LYS A 1 200 ? 28.241 6.881 -26.885 1.00 84.25 200 LYS A N 1
ATOM 1589 C CA . LYS A 1 200 ? 29.555 7.540 -26.991 1.00 84.25 200 LYS A CA 1
ATOM 1590 C C . LYS A 1 200 ? 30.084 7.605 -28.417 1.00 84.25 200 LYS A C 1
ATOM 1592 O O . LYS A 1 200 ? 30.460 8.680 -28.872 1.00 84.25 200 LYS A O 1
ATOM 1597 N N . ASP A 1 201 ? 30.107 6.474 -29.107 1.00 86.75 201 ASP A N 1
ATOM 1598 C CA . ASP A 1 201 ? 30.804 6.375 -30.389 1.00 86.75 201 ASP A CA 1
ATOM 1599 C C . ASP A 1 201 ? 29.894 6.742 -31.568 1.00 86.75 201 ASP A C 1
ATOM 1601 O O . ASP A 1 201 ? 30.342 7.394 -32.506 1.00 86.75 201 ASP A O 1
ATOM 1605 N N . CYS A 1 202 ? 28.611 6.363 -31.519 1.00 87.00 202 CYS A N 1
ATOM 1606 C CA . CYS A 1 202 ? 27.684 6.510 -32.645 1.00 87.00 202 CYS A CA 1
ATOM 1607 C C . CYS A 1 202 ? 26.768 7.736 -32.488 1.00 87.00 202 CYS A C 1
ATOM 1609 O O . CYS A 1 202 ? 26.707 8.592 -33.372 1.00 87.00 202 CYS A O 1
ATOM 1611 N N . VAL A 1 203 ? 26.068 7.867 -31.352 1.00 81.44 203 VAL A N 1
ATOM 1612 C CA . VAL A 1 203 ? 25.065 8.940 -31.165 1.00 81.44 203 VAL A CA 1
ATOM 1613 C C . VAL A 1 203 ? 25.727 10.314 -31.046 1.00 81.44 203 VAL A C 1
ATOM 1615 O O . VAL A 1 203 ? 25.324 11.260 -31.723 1.00 81.44 203 VAL A O 1
ATOM 1618 N N . LEU A 1 204 ? 26.764 10.441 -30.215 1.00 78.06 204 LEU A N 1
ATOM 1619 C CA . LEU A 1 204 ? 27.509 11.694 -30.048 1.00 78.06 204 LEU A CA 1
ATOM 1620 C C . LEU A 1 204 ? 28.220 12.129 -31.334 1.00 78.06 204 LEU A C 1
ATOM 1622 O O . LEU A 1 204 ? 28.249 13.324 -31.633 1.00 78.06 204 LEU A O 1
ATOM 1626 N N . PHE A 1 205 ? 28.724 11.179 -32.125 1.00 79.62 205 PHE A N 1
ATOM 1627 C CA . PHE A 1 205 ? 29.306 11.465 -33.434 1.00 79.62 205 PHE A CA 1
ATOM 1628 C C . PHE A 1 205 ? 28.283 12.105 -34.385 1.00 79.62 205 PHE A C 1
ATOM 1630 O O . PHE A 1 205 ? 28.565 13.138 -34.995 1.00 79.62 205 PHE A O 1
ATOM 1637 N N . GLU A 1 206 ? 27.070 11.552 -34.468 1.00 76.44 206 GLU A N 1
ATOM 1638 C CA . GLU A 1 206 ? 26.012 12.100 -35.325 1.00 76.44 206 GLU A CA 1
ATOM 1639 C C . GLU A 1 206 ? 25.487 13.459 -34.835 1.00 76.44 206 GLU A C 1
ATOM 1641 O O . GLU A 1 206 ? 25.162 14.312 -35.658 1.00 76.44 206 GLU A O 1
ATOM 1646 N N . ILE A 1 207 ? 25.484 13.715 -33.520 1.00 72.69 207 ILE A N 1
ATOM 1647 C CA . ILE A 1 207 ? 25.154 15.039 -32.959 1.00 72.69 207 ILE A CA 1
ATOM 1648 C C . ILE A 1 207 ? 26.212 16.089 -33.341 1.00 72.69 207 ILE A C 1
ATOM 1650 O O . ILE A 1 207 ? 25.881 17.252 -33.583 1.00 72.69 207 ILE A O 1
ATOM 1654 N N . GLN A 1 208 ? 27.491 15.705 -33.393 1.00 69.50 208 GLN A N 1
ATOM 1655 C CA . GLN A 1 208 ? 28.592 16.604 -33.758 1.00 69.50 208 GLN A CA 1
ATOM 1656 C C . GLN A 1 208 ? 28.706 16.830 -35.273 1.00 69.50 208 GLN A C 1
ATOM 1658 O O . GLN A 1 208 ? 29.297 17.824 -35.710 1.00 69.50 208 GLN A O 1
ATOM 1663 N N . ARG A 1 209 ? 28.128 15.943 -36.092 1.00 70.44 209 ARG A N 1
ATOM 1664 C CA . ARG A 1 209 ? 28.149 16.042 -37.553 1.00 70.44 209 ARG A CA 1
ATOM 1665 C C . ARG A 1 209 ? 27.194 17.136 -38.037 1.00 70.44 209 ARG A C 1
ATOM 1667 O O . ARG A 1 209 ? 25.992 16.935 -38.202 1.00 70.44 209 ARG A O 1
ATOM 1674 N N . SER A 1 210 ? 27.746 18.313 -38.323 1.00 49.66 210 SER A N 1
ATOM 1675 C CA . SER A 1 210 ? 27.009 19.456 -38.863 1.00 49.66 210 SER A CA 1
ATOM 1676 C C . SER A 1 210 ? 26.441 19.162 -40.262 1.00 49.66 210 SER A C 1
ATOM 1678 O O . SER A 1 210 ? 27.104 19.339 -41.280 1.00 49.66 210 SER A O 1
ATOM 1680 N N . GLY A 1 211 ? 25.176 18.730 -40.316 1.00 53.03 211 GLY A N 1
ATOM 1681 C CA . GLY A 1 211 ? 24.366 18.743 -41.543 1.00 53.03 211 GLY A CA 1
ATOM 1682 C C . GLY A 1 211 ? 23.745 17.422 -42.006 1.00 53.03 211 GLY A C 1
ATOM 1683 O O . GLY A 1 211 ? 23.307 17.370 -43.151 1.00 53.03 211 GLY A O 1
ATOM 1684 N N . GLY A 1 212 ? 23.692 16.366 -41.184 1.00 49.88 212 GLY A N 1
ATOM 1685 C CA . GLY A 1 212 ? 23.264 15.039 -41.660 1.00 49.88 212 GLY A CA 1
ATOM 1686 C C . GLY A 1 212 ? 21.993 14.446 -41.055 1.00 49.88 212 GLY A C 1
ATOM 1687 O O . GLY A 1 212 ? 21.219 13.826 -41.779 1.00 49.88 212 GLY A O 1
ATOM 1688 N N . THR A 1 213 ? 21.760 14.605 -39.754 1.00 52.41 213 THR A N 1
ATOM 1689 C CA . THR A 1 213 ? 20.687 13.885 -39.054 1.00 52.41 213 THR A CA 1
ATOM 1690 C C . THR A 1 213 ? 19.801 14.860 -38.292 1.00 52.41 213 THR A C 1
ATOM 1692 O O . THR A 1 213 ? 20.248 15.826 -37.682 1.00 52.41 213 THR A O 1
ATOM 1695 N N . THR A 1 214 ? 18.491 14.631 -38.325 1.00 56.25 214 THR A N 1
ATOM 1696 C CA . THR A 1 214 ? 17.490 15.429 -37.598 1.00 56.25 214 THR A CA 1
ATOM 1697 C C . THR A 1 214 ? 17.512 15.188 -36.082 1.00 56.25 214 THR A C 1
ATOM 1699 O O . THR A 1 214 ? 16.547 15.545 -35.398 1.00 56.25 214 THR A O 1
ATOM 1702 N N . ILE A 1 215 ? 18.589 14.593 -35.552 1.00 59.19 215 ILE A N 1
ATOM 1703 C CA . ILE A 1 215 ? 18.846 14.427 -34.121 1.00 59.19 215 ILE A CA 1
ATOM 1704 C C . ILE A 1 215 ? 19.258 15.796 -33.572 1.00 59.19 215 ILE A C 1
ATOM 1706 O O . ILE A 1 215 ? 20.427 16.121 -33.386 1.00 59.19 215 ILE A O 1
ATOM 1710 N N . ASN A 1 216 ? 18.266 16.656 -33.367 1.00 60.16 216 ASN A N 1
ATOM 1711 C CA . ASN A 1 216 ? 18.475 17.919 -32.685 1.00 60.16 216 ASN A CA 1
ATOM 1712 C C . ASN A 1 216 ? 18.530 17.635 -31.184 1.00 60.16 216 ASN A C 1
ATOM 1714 O O . ASN A 1 216 ? 17.634 16.962 -30.664 1.00 60.16 216 ASN A O 1
ATOM 1718 N N . THR A 1 217 ? 19.528 18.185 -30.488 1.00 57.84 217 THR A N 1
ATOM 1719 C CA . THR A 1 217 ? 19.601 18.131 -29.026 1.00 57.84 217 THR A CA 1
ATOM 1720 C C . THR A 1 217 ? 18.253 18.529 -28.437 1.00 57.84 217 THR A C 1
ATOM 1722 O O . THR A 1 217 ? 17.723 17.786 -27.632 1.00 57.84 217 THR A O 1
ATOM 1725 N N . GLN A 1 218 ? 17.585 19.568 -28.947 1.00 57.09 218 GLN A N 1
ATOM 1726 C CA . GLN A 1 218 ? 16.274 20.001 -28.447 1.00 57.09 218 GLN A CA 1
ATOM 1727 C C . GLN A 1 218 ? 15.165 18.932 -28.515 1.00 57.09 218 GLN A C 1
ATOM 1729 O O . GLN A 1 218 ? 14.300 18.926 -27.646 1.00 57.09 218 GLN A O 1
ATOM 1734 N N . LYS A 1 219 ? 15.177 18.032 -29.512 1.00 59.81 219 LYS A N 1
ATOM 1735 C CA . LYS A 1 219 ? 14.170 16.959 -29.664 1.00 59.81 219 LYS A CA 1
ATOM 1736 C C . LYS A 1 219 ? 14.458 15.748 -28.777 1.00 59.81 219 LYS A C 1
ATOM 1738 O O . LYS A 1 219 ? 13.529 15.136 -28.260 1.00 59.81 219 LYS A O 1
ATOM 1743 N N . LEU A 1 220 ? 15.740 15.440 -28.578 1.00 59.72 220 LEU A N 1
ATOM 1744 C CA . LEU A 1 220 ? 16.182 14.484 -27.561 1.00 59.72 220 LEU A CA 1
ATOM 1745 C C . LEU A 1 220 ? 15.891 15.010 -26.144 1.00 59.72 220 LEU A C 1
ATOM 1747 O O . LEU A 1 220 ? 15.458 14.262 -25.277 1.00 59.72 220 LEU A O 1
ATOM 1751 N N . LEU A 1 221 ? 16.079 16.316 -25.930 1.00 58.84 221 LEU A N 1
ATOM 1752 C CA . LEU A 1 221 ? 15.871 17.015 -24.659 1.00 58.84 221 LEU A CA 1
ATOM 1753 C C . LEU A 1 221 ? 14.390 17.150 -24.283 1.00 58.84 221 LEU A C 1
ATOM 1755 O O . LEU A 1 221 ? 14.077 17.183 -23.098 1.00 58.84 221 LEU A O 1
ATOM 1759 N N . SER A 1 222 ? 13.486 17.233 -25.265 1.00 55.03 222 SER A N 1
ATOM 1760 C CA . SER A 1 222 ? 12.037 17.321 -25.043 1.00 55.03 222 SER A CA 1
ATOM 1761 C C . SER A 1 222 ? 11.337 15.962 -24.937 1.00 55.03 222 SER A C 1
ATOM 1763 O O . SER A 1 222 ? 10.132 15.933 -24.705 1.00 55.03 222 SER A O 1
ATOM 1765 N N . GLY A 1 223 ? 12.055 14.844 -25.117 1.00 57.06 223 GLY A N 1
ATOM 1766 C CA . GLY A 1 223 ? 11.451 13.505 -25.177 1.00 57.06 223 GLY A CA 1
ATOM 1767 C C . GLY A 1 223 ? 10.539 13.290 -26.392 1.00 57.06 223 GLY A C 1
ATOM 1768 O O . GLY A 1 223 ? 9.699 12.401 -26.369 1.00 57.06 223 GLY A O 1
ATOM 1769 N N . GLN A 1 224 ? 10.676 14.120 -27.434 1.00 59.59 224 GLN A N 1
ATOM 1770 C CA . GLN A 1 224 ? 9.902 14.030 -28.681 1.00 59.59 224 GLN A CA 1
ATOM 1771 C C . GLN A 1 224 ? 10.552 13.123 -29.731 1.00 59.59 224 GLN A C 1
ATOM 1773 O O . GLN A 1 224 ? 9.989 12.941 -30.811 1.00 59.59 224 GLN A O 1
ATOM 1778 N N . LEU A 1 225 ? 11.767 12.640 -29.469 1.00 67.69 225 LEU A N 1
ATOM 1779 C CA . LEU A 1 225 ? 12.439 11.661 -30.309 1.00 67.69 225 LEU A CA 1
ATOM 1780 C C . LEU A 1 225 ? 12.420 10.319 -29.588 1.00 67.69 225 LEU A C 1
ATOM 1782 O O . LEU A 1 225 ? 13.062 10.178 -28.546 1.00 67.69 225 LEU A O 1
ATOM 1786 N N . ASP A 1 226 ? 11.704 9.355 -30.159 1.00 70.56 226 ASP A N 1
ATOM 1787 C CA . ASP A 1 226 ? 11.612 8.017 -29.590 1.00 70.56 226 ASP A CA 1
ATOM 1788 C C . ASP A 1 226 ? 13.014 7.385 -29.525 1.00 70.56 226 ASP A C 1
ATOM 1790 O O . ASP A 1 226 ? 13.776 7.506 -30.496 1.00 70.56 226 ASP A O 1
ATOM 1794 N N . PRO A 1 227 ? 13.380 6.688 -28.437 1.00 75.25 227 PRO A N 1
ATOM 1795 C CA . PRO A 1 227 ? 14.698 6.070 -28.306 1.00 75.25 227 PRO A CA 1
ATOM 1796 C C . PRO A 1 227 ? 15.064 5.129 -29.468 1.00 75.25 227 PRO A C 1
ATOM 1798 O O . PRO A 1 227 ? 16.210 5.125 -29.918 1.00 75.25 227 PRO A O 1
ATOM 1801 N N . ASP A 1 228 ? 14.093 4.404 -30.027 1.00 80.62 228 ASP A N 1
ATOM 1802 C CA . ASP A 1 228 ? 14.302 3.561 -31.212 1.00 80.62 228 ASP A CA 1
ATOM 1803 C C . ASP A 1 228 ? 14.606 4.383 -32.467 1.00 80.62 228 ASP A C 1
ATOM 1805 O O . ASP A 1 228 ? 15.492 4.043 -33.256 1.00 80.62 228 ASP A O 1
ATOM 1809 N N . THR A 1 229 ? 13.926 5.522 -32.637 1.00 80.88 229 THR A N 1
ATOM 1810 C CA . THR A 1 229 ? 14.210 6.430 -33.755 1.00 80.88 229 THR A CA 1
ATOM 1811 C C . THR A 1 229 ? 15.597 7.053 -33.621 1.00 80.88 229 THR A C 1
ATOM 1813 O O . THR A 1 229 ? 16.296 7.179 -34.627 1.00 80.88 229 THR A O 1
ATOM 1816 N N . MET A 1 230 ? 16.051 7.353 -32.398 1.00 79.50 230 MET A N 1
ATOM 1817 C CA . MET A 1 230 ? 17.422 7.798 -32.141 1.00 79.50 230 MET A CA 1
ATOM 1818 C C . MET A 1 230 ? 18.441 6.744 -32.589 1.00 79.50 230 MET A C 1
ATOM 1820 O O . MET A 1 230 ? 19.374 7.093 -33.310 1.00 79.50 230 MET A O 1
ATOM 1824 N N . ILE A 1 231 ? 18.255 5.472 -32.212 1.00 85.44 231 ILE A N 1
ATOM 1825 C CA . ILE A 1 231 ? 19.151 4.381 -32.631 1.00 85.44 231 ILE A CA 1
ATOM 1826 C C . ILE A 1 231 ? 19.139 4.254 -34.156 1.00 85.44 231 ILE A C 1
ATOM 1828 O O . ILE A 1 231 ? 20.196 4.201 -34.775 1.00 85.44 231 ILE A O 1
ATOM 1832 N N . SER A 1 232 ? 17.961 4.294 -34.787 1.00 85.06 232 SER A N 1
ATOM 1833 C CA . SER A 1 232 ? 17.847 4.191 -36.248 1.00 85.06 232 SER A CA 1
ATOM 1834 C C . SER A 1 232 ? 18.576 5.315 -36.996 1.00 85.06 232 SER A C 1
ATOM 1836 O O . SER A 1 232 ? 19.206 5.065 -38.020 1.00 85.06 232 SER A O 1
ATOM 1838 N N . LEU A 1 233 ? 18.534 6.542 -36.466 1.00 83.00 233 LEU A N 1
ATOM 1839 C CA . LEU A 1 233 ? 19.187 7.713 -37.050 1.00 83.00 233 LEU A CA 1
ATOM 1840 C C . LEU A 1 233 ? 20.695 7.758 -36.762 1.00 83.00 233 LEU A C 1
ATOM 1842 O O . LEU A 1 233 ? 21.411 8.480 -37.452 1.00 83.00 233 LEU A O 1
ATOM 1846 N N . ALA A 1 234 ? 21.165 7.013 -35.757 1.00 83.44 234 ALA A N 1
ATOM 1847 C CA . ALA A 1 234 ? 22.575 6.905 -35.389 1.00 83.44 234 ALA A CA 1
ATOM 1848 C C . ALA A 1 234 ? 23.326 5.779 -36.130 1.00 83.44 234 ALA A C 1
ATOM 1850 O O . ALA A 1 234 ? 24.540 5.639 -35.968 1.00 83.44 234 ALA A O 1
ATOM 1851 N N . LYS A 1 235 ? 22.633 4.982 -36.957 1.00 87.06 235 LYS A N 1
ATOM 1852 C CA . LYS A 1 235 ? 23.251 3.930 -37.777 1.00 87.06 235 LYS A CA 1
ATOM 1853 C C . LYS A 1 235 ? 24.167 4.541 -38.836 1.00 87.06 235 LYS A C 1
ATOM 1855 O O . LYS A 1 235 ? 23.731 5.345 -39.660 1.00 87.06 235 LYS A O 1
ATOM 1860 N N . ASN A 1 236 ? 25.437 4.140 -38.820 1.00 85.62 236 ASN A N 1
ATOM 1861 C CA . ASN A 1 236 ? 26.447 4.631 -39.753 1.00 85.62 236 ASN A CA 1
ATOM 1862 C C . ASN A 1 236 ? 27.479 3.529 -40.085 1.00 85.62 236 ASN A C 1
ATOM 1864 O O . ASN A 1 236 ? 28.126 3.022 -39.167 1.00 85.62 236 ASN A O 1
ATOM 1868 N N . PRO A 1 237 ? 27.696 3.190 -41.371 1.00 86.88 237 PRO A N 1
ATOM 1869 C CA . PRO A 1 237 ? 28.640 2.142 -41.774 1.00 86.88 237 PRO A CA 1
ATOM 1870 C C . PRO A 1 237 ? 30.120 2.547 -41.655 1.00 86.88 237 PRO A C 1
ATOM 1872 O O . PRO A 1 237 ? 30.999 1.697 -41.769 1.00 86.88 237 PRO A O 1
ATOM 1875 N N . ALA A 1 238 ? 30.428 3.836 -41.471 1.00 85.75 238 ALA A N 1
ATOM 1876 C CA . ALA A 1 238 ? 31.801 4.352 -41.431 1.00 85.75 238 ALA A CA 1
ATOM 1877 C C . ALA A 1 238 ? 32.363 4.534 -40.009 1.00 85.75 238 ALA A C 1
ATOM 1879 O O . ALA A 1 238 ? 33.534 4.888 -39.858 1.00 85.75 238 ALA A O 1
ATOM 1880 N N . VAL A 1 239 ? 31.541 4.327 -38.978 1.00 88.56 239 VAL A N 1
ATOM 1881 C CA . VAL A 1 239 ? 31.918 4.491 -37.568 1.00 88.56 239 VAL A CA 1
ATOM 1882 C C . VAL A 1 239 ? 31.863 3.134 -36.883 1.00 88.56 239 VAL A C 1
ATOM 1884 O O . VAL A 1 239 ? 30.967 2.335 -37.151 1.00 88.56 239 VAL A O 1
ATOM 1887 N N . PHE A 1 240 ? 32.832 2.884 -36.006 1.00 90.19 240 PHE A N 1
ATOM 1888 C CA . PHE A 1 240 ? 32.974 1.622 -35.295 1.00 90.19 240 PHE A CA 1
ATOM 1889 C C . PHE A 1 240 ? 32.757 1.816 -33.796 1.00 90.19 240 PHE A C 1
ATOM 1891 O O . PHE A 1 240 ? 33.154 2.836 -33.234 1.00 90.19 240 PHE A O 1
ATOM 1898 N N . THR A 1 241 ? 32.155 0.819 -33.160 1.00 92.75 241 THR A N 1
ATOM 1899 C CA . THR A 1 241 ? 31.896 0.765 -31.722 1.00 92.75 241 THR A CA 1
ATOM 1900 C C . THR A 1 241 ? 32.110 -0.655 -31.189 1.00 92.75 241 THR A C 1
ATOM 1902 O O . THR A 1 241 ? 32.549 -1.555 -31.912 1.00 92.75 241 THR A O 1
ATOM 1905 N N . LYS A 1 242 ? 31.837 -0.847 -29.898 1.00 92.31 242 LYS A N 1
ATOM 1906 C CA . LYS A 1 242 ? 32.015 -2.112 -29.182 1.00 92.31 242 LYS A CA 1
ATOM 1907 C C . LYS A 1 242 ? 30.674 -2.629 -28.701 1.00 92.31 242 LYS A C 1
ATOM 1909 O O . LYS A 1 242 ? 29.854 -1.852 -28.211 1.00 92.31 242 LYS A O 1
ATOM 1914 N N . ILE A 1 243 ? 30.494 -3.942 -28.774 1.00 92.69 243 ILE A N 1
ATOM 1915 C CA . ILE A 1 243 ? 29.314 -4.620 -28.240 1.00 92.69 243 ILE A CA 1
ATOM 1916 C C . ILE A 1 243 ? 29.720 -5.631 -27.169 1.00 92.69 243 ILE A C 1
ATOM 1918 O O . ILE A 1 243 ? 30.771 -6.271 -27.247 1.00 92.69 243 ILE A O 1
ATOM 1922 N N . TRP A 1 244 ? 28.872 -5.758 -26.153 1.00 90.94 244 TRP A N 1
ATOM 1923 C CA . TRP A 1 244 ? 28.973 -6.777 -25.117 1.00 90.94 244 TRP A CA 1
ATOM 1924 C C . TRP A 1 244 ? 27.829 -7.771 -25.282 1.00 90.94 244 TRP A C 1
ATOM 1926 O O . TRP A 1 244 ? 26.654 -7.403 -25.380 1.00 90.94 244 TRP A O 1
ATOM 1936 N N . HIS A 1 245 ? 28.189 -9.046 -25.288 1.00 88.19 245 HIS A N 1
ATOM 1937 C CA . HIS A 1 245 ? 27.265 -10.166 -25.381 1.00 88.19 245 HIS A CA 1
ATOM 1938 C C . HIS A 1 245 ? 26.857 -10.654 -23.988 1.00 88.19 245 HIS A C 1
ATOM 1940 O O . HIS A 1 245 ? 27.522 -10.391 -22.982 1.00 88.19 245 HIS A O 1
ATOM 1946 N N . SER A 1 246 ? 25.738 -11.376 -23.922 1.00 82.88 246 SER A N 1
ATOM 1947 C CA . SER A 1 246 ? 25.195 -11.911 -22.661 1.00 82.88 246 SER A CA 1
ATOM 1948 C C . SER A 1 246 ? 26.091 -12.963 -21.983 1.00 82.88 246 SER A C 1
ATOM 1950 O O . SER A 1 246 ? 25.971 -13.193 -20.782 1.00 82.88 246 SER A O 1
ATOM 1952 N N . ASP A 1 247 ? 27.016 -13.568 -22.728 1.00 83.06 247 ASP A N 1
ATOM 1953 C CA . ASP A 1 247 ? 28.035 -14.513 -22.250 1.00 83.06 247 ASP A CA 1
ATOM 1954 C C . ASP A 1 247 ? 29.296 -13.824 -21.691 1.00 83.06 247 ASP A C 1
ATOM 1956 O O . ASP A 1 247 ? 30.222 -14.489 -21.221 1.00 83.06 247 ASP A O 1
ATOM 1960 N N . GLY A 1 248 ? 29.328 -12.487 -21.706 1.00 79.62 248 GLY A N 1
ATOM 1961 C CA . GLY A 1 248 ? 30.465 -11.685 -21.268 1.00 79.62 248 GLY A CA 1
ATOM 1962 C C . GLY A 1 248 ? 31.558 -11.527 -22.327 1.00 79.62 248 GLY A C 1
ATOM 1963 O O . GLY A 1 248 ? 32.599 -10.937 -22.026 1.00 79.62 248 GLY A O 1
ATOM 1964 N N . HIS A 1 249 ? 31.351 -12.017 -23.555 1.00 86.50 249 HIS A N 1
ATOM 1965 C CA . HIS A 1 249 ? 32.247 -11.729 -24.667 1.00 86.50 249 HIS A CA 1
ATOM 1966 C C . HIS A 1 249 ? 32.086 -10.283 -25.140 1.00 86.50 249 HIS A C 1
ATOM 1968 O O . HIS A 1 249 ? 30.986 -9.734 -25.213 1.00 86.50 249 HIS A O 1
ATOM 1974 N N . MET A 1 250 ? 33.222 -9.662 -25.447 1.00 87.38 250 MET A N 1
ATOM 1975 C CA . MET A 1 250 ? 33.300 -8.316 -25.995 1.00 87.38 250 MET A CA 1
ATOM 1976 C C . MET A 1 250 ? 33.777 -8.416 -27.439 1.00 87.38 250 MET A C 1
ATOM 1978 O O . MET A 1 250 ? 34.821 -9.012 -27.708 1.00 87.38 250 MET A O 1
ATOM 1982 N N . GLU A 1 251 ? 33.027 -7.804 -28.343 1.00 90.12 251 GLU A N 1
ATOM 1983 C CA . GLU A 1 251 ? 33.379 -7.690 -29.750 1.00 90.12 251 GLU A CA 1
ATOM 1984 C C . GLU A 1 251 ? 33.712 -6.224 -30.056 1.00 90.12 251 GLU A C 1
ATOM 1986 O O . GLU A 1 251 ? 32.954 -5.310 -29.719 1.00 90.12 251 GLU A O 1
ATOM 1991 N N . ASP A 1 252 ? 34.899 -5.998 -30.617 1.00 88.62 252 ASP A N 1
ATOM 1992 C CA . ASP A 1 252 ? 35.443 -4.673 -30.930 1.00 88.62 252 ASP A CA 1
ATOM 1993 C C . ASP A 1 252 ? 35.500 -4.479 -32.450 1.00 88.62 252 ASP A C 1
ATOM 1995 O O . ASP A 1 252 ? 35.710 -5.439 -33.193 1.00 88.62 252 ASP A O 1
ATOM 1999 N N . GLY A 1 253 ? 35.352 -3.238 -32.911 1.00 87.19 253 GLY A N 1
ATOM 2000 C CA . GLY A 1 253 ? 35.380 -2.904 -34.336 1.00 87.19 253 GLY A CA 1
ATOM 2001 C C . GLY A 1 253 ? 34.099 -3.256 -35.098 1.00 87.19 253 GLY A C 1
ATOM 2002 O O . GLY A 1 253 ? 34.158 -3.464 -36.308 1.00 87.19 253 GLY A O 1
ATOM 2003 N N . VAL A 1 254 ? 32.952 -3.313 -34.416 1.00 91.81 254 VAL A N 1
ATOM 2004 C CA . VAL A 1 254 ? 31.634 -3.521 -35.040 1.00 91.81 254 VAL A CA 1
ATOM 2005 C C . VAL A 1 254 ? 31.124 -2.192 -35.591 1.00 91.81 254 VAL A C 1
ATOM 2007 O O . VAL A 1 254 ? 31.328 -1.152 -34.966 1.00 91.81 254 VAL A O 1
ATOM 2010 N N . THR A 1 255 ? 30.481 -2.183 -36.760 1.00 92.75 255 THR A N 1
ATOM 2011 C CA . THR A 1 255 ? 29.950 -0.932 -37.328 1.00 92.75 255 THR A CA 1
ATOM 2012 C C . THR A 1 255 ? 28.786 -0.393 -36.488 1.00 92.75 255 THR A C 1
ATOM 2014 O O . THR A 1 255 ? 28.047 -1.158 -35.870 1.00 92.75 255 THR A O 1
ATOM 2017 N N . CYS A 1 256 ? 28.575 0.925 -36.467 1.00 90.94 256 CYS A N 1
ATOM 2018 C CA . CYS A 1 256 ? 27.419 1.526 -35.788 1.00 90.94 256 CYS A CA 1
ATOM 2019 C C . CYS A 1 256 ? 26.072 1.113 -36.412 1.00 90.94 256 CYS A C 1
ATOM 2021 O O . CYS A 1 256 ? 25.029 1.260 -35.773 1.00 90.94 256 CYS A O 1
ATOM 2023 N N . GLU A 1 257 ? 26.073 0.621 -37.653 1.00 91.00 257 GLU A N 1
ATOM 2024 C CA . GLU A 1 257 ? 24.900 0.018 -38.291 1.00 91.00 257 GLU A CA 1
ATOM 2025 C C . GLU A 1 257 ? 24.574 -1.342 -37.654 1.00 91.00 257 GLU A C 1
ATOM 2027 O O . GLU A 1 257 ? 23.500 -1.488 -37.065 1.00 91.00 257 GLU A O 1
ATOM 2032 N N . ASP A 1 258 ? 25.541 -2.266 -37.635 1.00 91.38 258 ASP A N 1
ATOM 2033 C CA . ASP A 1 258 ? 25.386 -3.602 -37.039 1.00 91.38 258 ASP A CA 1
ATOM 2034 C C . ASP A 1 258 ? 25.132 -3.530 -35.524 1.00 91.38 258 ASP A C 1
ATOM 2036 O O . ASP A 1 258 ? 24.266 -4.219 -34.981 1.00 91.38 258 ASP A O 1
ATOM 2040 N N . ALA A 1 259 ? 25.856 -2.650 -34.826 1.00 91.00 259 ALA A N 1
ATOM 2041 C CA . ALA A 1 259 ? 25.674 -2.425 -33.397 1.00 91.00 259 ALA A CA 1
ATOM 2042 C C . ALA A 1 259 ? 24.297 -1.821 -33.086 1.00 91.00 259 ALA A C 1
ATOM 2044 O O . ALA A 1 259 ? 23.710 -2.147 -32.055 1.00 91.00 259 ALA A O 1
ATOM 2045 N N . GLY A 1 260 ? 23.762 -0.977 -33.977 1.00 89.38 260 GLY A N 1
ATOM 2046 C CA . GLY A 1 260 ? 22.415 -0.423 -33.851 1.00 89.38 260 GLY A CA 1
ATOM 2047 C C . GLY A 1 260 ? 21.338 -1.498 -33.995 1.00 89.38 260 GLY A C 1
ATOM 2048 O O . GLY A 1 260 ? 20.421 -1.551 -33.180 1.00 89.38 260 GLY A O 1
ATOM 2049 N N . ASP A 1 261 ? 21.468 -2.389 -34.983 1.00 91.94 261 ASP A N 1
ATOM 2050 C CA . ASP A 1 261 ? 20.552 -3.524 -35.168 1.00 91.94 261 ASP A CA 1
ATOM 2051 C C . ASP A 1 261 ? 20.597 -4.509 -33.994 1.00 91.94 261 ASP A C 1
ATOM 2053 O O . ASP A 1 261 ? 19.552 -4.931 -33.488 1.00 91.94 261 ASP A O 1
ATOM 2057 N N . TYR A 1 262 ? 21.799 -4.846 -33.519 1.00 91.19 262 TYR A N 1
ATOM 2058 C CA . TYR A 1 262 ? 21.975 -5.685 -32.334 1.00 91.19 262 TYR A CA 1
ATOM 2059 C C . TYR A 1 262 ? 21.326 -5.048 -31.100 1.00 91.19 262 TYR A C 1
ATOM 2061 O O . TYR A 1 262 ? 20.540 -5.697 -30.406 1.00 91.19 262 TYR A O 1
ATOM 2069 N N . LEU A 1 263 ? 21.601 -3.764 -30.854 1.00 90.31 263 LEU A N 1
ATOM 2070 C CA . LEU A 1 263 ? 21.086 -3.039 -29.698 1.00 90.31 263 LEU A CA 1
ATOM 2071 C C . LEU A 1 263 ? 19.555 -2.954 -29.710 1.00 90.31 263 LEU A C 1
ATOM 2073 O O . LEU A 1 263 ? 18.940 -3.238 -28.685 1.00 90.31 263 LEU A O 1
ATOM 2077 N N . THR A 1 264 ? 18.932 -2.627 -30.846 1.00 89.94 264 THR A N 1
ATOM 2078 C CA . THR A 1 264 ? 17.464 -2.594 -30.975 1.00 89.94 264 THR A CA 1
ATOM 2079 C C . THR A 1 264 ? 16.843 -3.960 -30.664 1.00 89.94 264 THR A C 1
ATOM 2081 O O . THR A 1 264 ? 15.894 -4.041 -29.887 1.00 89.94 264 THR A O 1
ATOM 2084 N N . ASN A 1 265 ? 17.410 -5.055 -31.182 1.00 90.56 265 ASN A N 1
ATOM 2085 C CA . ASN A 1 265 ? 16.896 -6.405 -30.919 1.00 90.56 265 ASN A CA 1
ATOM 2086 C C . ASN A 1 265 ? 17.026 -6.818 -29.443 1.00 90.56 265 ASN A C 1
ATOM 2088 O O . ASN A 1 265 ? 16.091 -7.380 -28.862 1.00 90.56 265 ASN A O 1
ATOM 2092 N N . VAL A 1 266 ? 18.172 -6.527 -28.822 1.00 89.06 266 VAL A N 1
ATOM 2093 C CA . VAL A 1 266 ? 18.404 -6.807 -27.397 1.00 89.06 266 VAL A CA 1
ATOM 2094 C C . VAL A 1 266 ? 17.465 -5.977 -26.526 1.00 89.06 266 VAL A C 1
ATOM 2096 O O . VAL A 1 266 ? 16.864 -6.516 -25.600 1.00 89.06 266 VAL A O 1
ATOM 2099 N N . LEU A 1 267 ? 17.289 -4.692 -26.839 1.00 88.25 267 LEU A N 1
ATOM 2100 C CA . LEU A 1 267 ? 16.393 -3.803 -26.106 1.00 88.25 267 LEU A CA 1
ATOM 2101 C C . LEU A 1 267 ? 14.938 -4.257 -26.211 1.00 88.25 267 LEU A C 1
ATOM 2103 O O . LEU A 1 267 ? 14.301 -4.391 -25.173 1.00 88.25 267 LEU A O 1
ATOM 2107 N N . HIS A 1 268 ? 14.432 -4.591 -27.402 1.00 86.81 268 HIS A N 1
ATOM 2108 C CA . HIS A 1 268 ? 13.074 -5.132 -27.541 1.00 86.81 268 HIS A CA 1
ATOM 2109 C C . HIS A 1 268 ? 12.873 -6.431 -26.756 1.00 86.81 268 HIS A C 1
ATOM 2111 O O . HIS A 1 268 ? 11.794 -6.658 -26.222 1.00 86.81 268 HIS A O 1
ATOM 2117 N N . THR A 1 269 ? 13.904 -7.271 -26.647 1.00 87.88 269 THR A N 1
ATOM 2118 C CA . THR A 1 269 ? 13.823 -8.523 -25.880 1.00 87.88 269 THR A CA 1
ATOM 2119 C C . THR A 1 269 ? 13.849 -8.270 -24.371 1.00 87.88 269 THR A C 1
ATOM 2121 O O . THR A 1 269 ? 13.083 -8.867 -23.622 1.00 87.88 269 THR A O 1
ATOM 2124 N N . GLU A 1 270 ? 14.731 -7.388 -23.899 1.00 86.06 270 GLU A N 1
ATOM 2125 C CA . GLU A 1 270 ? 14.942 -7.136 -22.467 1.00 86.06 270 GLU A CA 1
ATOM 2126 C C . GLU A 1 270 ? 13.928 -6.151 -21.866 1.00 86.06 270 GLU A C 1
ATOM 2128 O O . GLU A 1 270 ? 13.689 -6.177 -20.656 1.00 86.06 270 GLU A O 1
ATOM 2133 N N . LEU A 1 271 ? 13.315 -5.296 -22.689 1.00 85.69 271 LEU A N 1
ATOM 2134 C CA . LEU A 1 271 ? 12.254 -4.369 -22.283 1.00 85.69 271 LEU A CA 1
ATOM 2135 C C . LEU A 1 271 ? 10.847 -4.969 -22.404 1.00 85.69 271 LEU A C 1
ATOM 2137 O O . LEU A 1 271 ? 9.882 -4.357 -21.945 1.00 85.69 271 LEU A O 1
ATOM 2141 N N . ASP A 1 272 ? 10.718 -6.171 -22.965 1.00 84.44 272 ASP A N 1
ATOM 2142 C CA . ASP A 1 272 ? 9.437 -6.858 -23.061 1.00 84.44 272 ASP A CA 1
ATOM 2143 C C . ASP A 1 272 ? 8.975 -7.370 -21.689 1.00 84.44 272 ASP A C 1
ATOM 2145 O O . ASP A 1 272 ? 9.598 -8.220 -21.050 1.00 84.44 272 ASP A O 1
ATOM 2149 N N . LEU A 1 273 ? 7.834 -6.858 -21.240 1.00 78.31 273 LEU A N 1
ATOM 2150 C CA . LEU A 1 273 ? 7.218 -7.213 -19.963 1.00 78.31 273 LEU A CA 1
ATOM 2151 C C . LEU A 1 273 ? 6.447 -8.536 -20.016 1.00 78.31 273 LEU A C 1
ATOM 2153 O O . LEU A 1 273 ? 5.997 -9.022 -18.977 1.00 78.31 273 LEU A O 1
ATOM 2157 N N . SER A 1 274 ? 6.184 -9.088 -21.201 1.00 79.75 274 SER A N 1
ATOM 2158 C CA . SER A 1 274 ? 5.399 -10.318 -21.350 1.00 79.75 274 SER A CA 1
ATOM 2159 C C . SER A 1 274 ? 6.159 -11.567 -20.886 1.00 79.75 274 SER A C 1
ATOM 2161 O O . SER A 1 274 ? 5.538 -12.544 -20.463 1.00 79.75 274 SER A O 1
ATOM 2163 N N . ASN A 1 275 ? 7.493 -11.510 -20.887 1.00 79.88 275 ASN A N 1
ATOM 2164 C CA . ASN A 1 275 ? 8.363 -12.642 -20.617 1.00 79.88 275 ASN A CA 1
ATOM 2165 C C . ASN A 1 275 ? 9.025 -12.533 -19.236 1.00 79.88 275 ASN A C 1
ATOM 2167 O O . ASN A 1 275 ? 9.665 -11.540 -18.901 1.00 79.88 275 ASN A O 1
ATOM 2171 N N . ALA A 1 276 ? 8.904 -13.587 -18.424 1.00 76.62 276 ALA A N 1
ATOM 2172 C CA . ALA A 1 276 ? 9.578 -13.656 -17.129 1.00 76.62 276 ALA A CA 1
ATOM 2173 C C . ALA A 1 276 ? 11.104 -13.772 -17.313 1.00 76.62 276 ALA A C 1
ATOM 2175 O O . ALA A 1 276 ? 11.575 -14.603 -18.089 1.00 76.62 276 ALA A O 1
ATOM 2176 N N . GLY A 1 277 ? 11.875 -12.973 -16.568 1.00 76.69 277 GLY A N 1
ATOM 2177 C CA . GLY A 1 277 ? 13.347 -12.960 -16.615 1.00 76.69 277 GLY A CA 1
ATOM 2178 C C . GLY A 1 277 ? 13.973 -11.913 -17.548 1.00 76.69 277 GLY A C 1
ATOM 2179 O O . GLY A 1 277 ? 15.205 -11.836 -17.643 1.00 76.69 277 GLY A O 1
ATOM 2180 N N . THR A 1 278 ? 13.156 -11.095 -18.214 1.00 85.25 278 THR A N 1
ATOM 2181 C CA . THR A 1 278 ? 13.609 -9.868 -18.882 1.00 85.25 278 THR A CA 1
ATOM 2182 C C . THR A 1 278 ? 13.890 -8.770 -17.855 1.00 85.25 278 THR A C 1
ATOM 2184 O O . THR A 1 278 ? 13.363 -8.792 -16.735 1.00 85.25 278 THR A O 1
ATOM 2187 N N . LEU A 1 279 ? 14.728 -7.799 -18.225 1.00 84.44 279 LEU A N 1
ATOM 2188 C CA . LEU A 1 279 ? 15.055 -6.661 -17.364 1.00 84.44 279 LEU A CA 1
ATOM 2189 C C . LEU A 1 279 ? 13.801 -5.877 -16.942 1.00 84.44 279 LEU A C 1
ATOM 2191 O O . LEU A 1 279 ? 13.628 -5.594 -15.756 1.00 84.44 279 LEU A O 1
ATOM 2195 N N . ALA A 1 280 ? 12.905 -5.559 -17.880 1.00 84.50 280 ALA A N 1
ATOM 2196 C CA . ALA A 1 280 ? 11.686 -4.812 -17.572 1.00 84.50 280 ALA A CA 1
ATOM 2197 C C . ALA A 1 280 ? 10.756 -5.568 -16.618 1.00 84.50 280 ALA A C 1
ATOM 2199 O O . ALA A 1 280 ? 10.233 -4.970 -15.675 1.00 84.50 280 ALA A O 1
ATOM 2200 N N . TYR A 1 281 ? 10.578 -6.878 -16.821 1.00 85.88 281 TYR A N 1
ATOM 2201 C CA . TYR A 1 281 ? 9.740 -7.689 -15.943 1.00 85.88 281 TYR A CA 1
ATOM 2202 C C . TYR A 1 281 ? 10.275 -7.709 -14.508 1.00 85.88 281 TYR A C 1
ATOM 2204 O O . TYR A 1 281 ? 9.513 -7.469 -13.570 1.00 85.88 281 TYR A O 1
ATOM 2212 N N . GLU A 1 282 ? 11.576 -7.957 -14.318 1.00 86.94 282 GLU A N 1
ATOM 2213 C CA . GLU A 1 282 ? 12.163 -8.006 -12.974 1.00 86.94 282 GLU A CA 1
ATOM 2214 C C . GLU A 1 282 ? 12.155 -6.634 -12.295 1.00 86.94 282 GLU A C 1
ATOM 2216 O O . GLU A 1 282 ? 11.815 -6.552 -11.114 1.00 86.94 282 GLU A O 1
ATOM 2221 N N . VAL A 1 283 ? 12.397 -5.543 -13.033 1.00 87.38 283 VAL A N 1
ATOM 2222 C CA . VAL A 1 283 ? 12.322 -4.195 -12.454 1.00 87.38 283 VAL A CA 1
ATOM 2223 C C . VAL A 1 283 ? 10.905 -3.844 -12.020 1.00 87.38 283 VAL A C 1
ATOM 2225 O O . VAL A 1 283 ? 10.712 -3.399 -10.887 1.00 87.38 283 VAL A O 1
ATOM 2228 N N . VAL A 1 284 ? 9.901 -4.053 -12.873 1.00 87.00 284 VAL A N 1
ATOM 2229 C CA . VAL A 1 284 ? 8.508 -3.753 -12.510 1.00 87.00 284 VAL A CA 1
ATOM 2230 C C . VAL A 1 284 ? 8.058 -4.638 -11.353 1.00 87.00 284 VAL A C 1
ATOM 2232 O O . VAL A 1 284 ? 7.469 -4.146 -10.393 1.00 87.00 284 VAL A O 1
ATOM 2235 N N . LYS A 1 285 ? 8.402 -5.927 -11.371 1.00 88.31 285 LYS A N 1
ATOM 2236 C CA . LYS A 1 285 ? 8.109 -6.856 -10.275 1.00 88.31 285 LYS A CA 1
ATOM 2237 C C . LYS A 1 285 ? 8.747 -6.409 -8.960 1.00 88.31 285 LYS A C 1
ATOM 2239 O O . LYS A 1 285 ? 8.058 -6.356 -7.940 1.00 88.31 285 LYS A O 1
ATOM 2244 N N . ALA A 1 286 ? 10.028 -6.051 -8.957 1.00 87.88 286 ALA A N 1
ATOM 2245 C CA . ALA A 1 286 ? 10.712 -5.567 -7.762 1.00 87.88 286 ALA A CA 1
ATOM 2246 C C . ALA A 1 286 ? 10.181 -4.196 -7.296 1.00 87.88 286 ALA A C 1
ATOM 2248 O O . ALA A 1 286 ? 10.005 -3.986 -6.091 1.00 87.88 286 ALA A O 1
ATOM 2249 N N . ALA A 1 287 ? 9.806 -3.300 -8.211 1.00 87.88 287 ALA A N 1
ATOM 2250 C CA . ALA A 1 287 ? 9.129 -2.045 -7.879 1.00 87.88 287 ALA A CA 1
ATOM 2251 C C . ALA A 1 287 ? 7.750 -2.282 -7.235 1.00 87.88 287 ALA A C 1
ATOM 2253 O O . ALA A 1 287 ? 7.437 -1.694 -6.202 1.00 87.88 287 ALA A O 1
ATOM 2254 N N . CYS A 1 288 ? 6.951 -3.211 -7.763 1.00 89.62 288 CYS A N 1
ATOM 2255 C CA . CYS A 1 288 ? 5.666 -3.594 -7.175 1.00 89.62 288 CYS A CA 1
ATOM 2256 C C . CYS A 1 288 ? 5.835 -4.225 -5.782 1.00 89.62 288 CYS A C 1
ATOM 2258 O O . CYS A 1 288 ? 5.113 -3.886 -4.841 1.00 89.62 288 CYS A O 1
ATOM 2260 N N . MET A 1 289 ? 6.822 -5.105 -5.597 1.00 88.69 289 MET A N 1
ATOM 2261 C CA . MET A 1 289 ? 7.091 -5.712 -4.287 1.00 88.69 289 MET A CA 1
ATOM 2262 C C . MET A 1 289 ? 7.547 -4.673 -3.252 1.00 88.69 289 MET A C 1
ATOM 2264 O O . MET A 1 289 ? 7.091 -4.706 -2.107 1.00 88.69 289 MET A O 1
ATOM 2268 N N . THR A 1 290 ? 8.395 -3.719 -3.649 1.00 86.81 290 THR A N 1
ATOM 2269 C CA . THR A 1 290 ? 8.852 -2.616 -2.781 1.00 86.81 290 THR A CA 1
ATOM 2270 C C . THR A 1 290 ? 7.766 -1.565 -2.525 1.00 86.81 290 THR A C 1
ATOM 2272 O O . THR A 1 290 ? 7.775 -0.907 -1.482 1.00 86.81 290 THR A O 1
ATOM 2275 N N . ALA A 1 291 ? 6.785 -1.430 -3.420 1.00 84.12 291 ALA A N 1
ATOM 2276 C CA . ALA A 1 291 ? 5.544 -0.688 -3.182 1.00 84.12 291 ALA A CA 1
ATOM 2277 C C . ALA A 1 291 ? 4.600 -1.382 -2.188 1.00 84.12 291 ALA A C 1
ATOM 2279 O 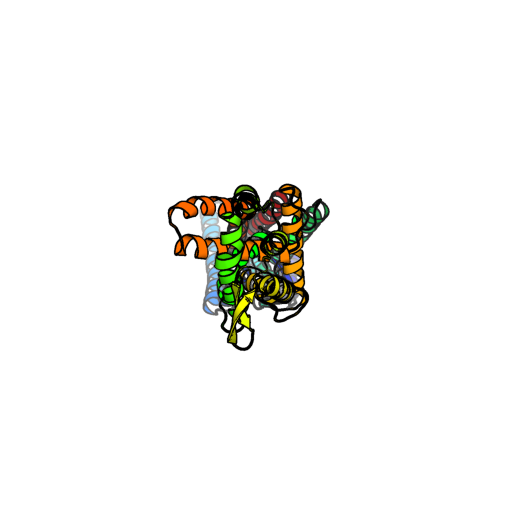O . ALA A 1 291 ? 3.710 -0.747 -1.634 1.00 84.12 291 ALA A O 1
ATOM 2280 N N . GLY A 1 292 ? 4.835 -2.661 -1.887 1.00 83.75 292 GLY A N 1
ATOM 2281 C CA . GLY A 1 292 ? 4.062 -3.404 -0.901 1.00 83.75 292 GLY A CA 1
ATOM 2282 C C . GLY A 1 292 ? 2.963 -4.275 -1.500 1.00 83.75 292 GLY A C 1
ATOM 2283 O O . GLY A 1 292 ? 2.102 -4.722 -0.750 1.00 83.75 292 GLY A O 1
ATOM 2284 N N . TYR A 1 293 ? 2.988 -4.580 -2.798 1.00 87.19 293 TYR A N 1
ATOM 2285 C CA . TYR A 1 293 ? 2.128 -5.625 -3.361 1.00 87.19 293 TYR A CA 1
ATOM 2286 C C . TYR A 1 293 ? 2.538 -7.010 -2.832 1.00 87.19 293 TYR A C 1
ATOM 2288 O O . TYR A 1 293 ? 3.674 -7.229 -2.392 1.00 87.19 293 TYR A O 1
ATOM 2296 N N . ALA A 1 294 ? 1.601 -7.956 -2.787 1.00 84.81 294 ALA A N 1
ATOM 2297 C CA . ALA A 1 294 ? 1.929 -9.361 -2.537 1.00 84.81 294 ALA A CA 1
ATOM 2298 C C . ALA A 1 294 ? 2.756 -9.957 -3.698 1.00 84.81 294 ALA A C 1
ATOM 2300 O O . ALA A 1 294 ? 2.786 -9.393 -4.788 1.00 84.81 294 ALA A O 1
ATOM 2301 N N . ALA A 1 295 ? 3.460 -11.069 -3.468 1.00 83.44 295 ALA A N 1
ATOM 2302 C CA . ALA A 1 295 ? 4.330 -11.703 -4.470 1.00 83.44 295 ALA A CA 1
ATOM 2303 C C . ALA A 1 295 ? 3.593 -12.702 -5.391 1.00 83.44 295 ALA A C 1
ATOM 2305 O O . ALA A 1 295 ? 4.228 -13.539 -6.031 1.00 83.44 295 ALA A O 1
ATOM 2306 N N . ASP A 1 296 ? 2.261 -12.671 -5.420 1.00 85.31 296 ASP A N 1
ATOM 2307 C CA . ASP A 1 296 ? 1.446 -13.529 -6.272 1.00 85.31 296 ASP A CA 1
ATOM 2308 C C . ASP A 1 296 ? 1.273 -12.960 -7.690 1.00 85.31 296 ASP A C 1
ATOM 2310 O O . ASP A 1 296 ? 1.490 -11.784 -7.970 1.00 85.31 296 ASP A O 1
ATOM 2314 N N . ILE A 1 297 ? 0.881 -13.825 -8.625 1.00 82.50 297 ILE A N 1
ATOM 2315 C CA . ILE A 1 297 ? 0.736 -13.450 -10.039 1.00 82.50 297 ILE A CA 1
ATOM 2316 C C . ILE A 1 297 ? -0.409 -12.432 -10.223 1.00 82.50 297 ILE A C 1
ATOM 2318 O O . ILE A 1 297 ? -0.333 -11.570 -11.097 1.00 82.50 297 ILE A O 1
ATOM 2322 N N . GLY A 1 298 ? -1.459 -12.499 -9.395 1.00 83.88 298 GLY A N 1
ATOM 2323 C CA . GLY A 1 298 ? -2.630 -11.623 -9.494 1.00 83.88 298 GLY A CA 1
ATOM 2324 C C . GLY A 1 298 ? -2.368 -10.197 -9.002 1.00 83.88 298 GLY A C 1
ATOM 2325 O O . GLY A 1 298 ? -2.775 -9.230 -9.655 1.00 83.88 298 GLY A O 1
ATOM 2326 N N . SER A 1 299 ? -1.661 -10.048 -7.883 1.00 84.31 299 SER A N 1
ATOM 2327 C CA . SER A 1 299 ? -1.228 -8.760 -7.333 1.00 84.31 299 SER A CA 1
ATOM 2328 C C . SER A 1 299 ? -0.254 -8.044 -8.269 1.00 84.31 299 SER A C 1
ATOM 2330 O O . SER A 1 299 ? -0.429 -6.855 -8.540 1.00 84.31 299 SER A O 1
ATOM 2332 N N . LEU A 1 300 ? 0.730 -8.769 -8.812 1.00 86.00 300 LEU A N 1
ATOM 2333 C CA . LEU A 1 300 ? 1.729 -8.231 -9.732 1.00 86.00 300 LEU A CA 1
ATOM 2334 C C . LEU A 1 300 ? 1.101 -7.860 -11.076 1.00 86.00 300 LEU A C 1
ATOM 2336 O O . LEU A 1 300 ? 1.409 -6.798 -11.612 1.00 86.00 300 LEU A O 1
ATOM 2340 N N . GLY A 1 301 ? 0.167 -8.676 -11.578 1.00 86.88 301 GLY A N 1
ATOM 2341 C CA . GLY A 1 301 ? -0.623 -8.346 -12.763 1.00 86.88 301 GLY A CA 1
ATOM 2342 C C . GLY A 1 301 ? -1.415 -7.049 -12.586 1.00 86.88 301 GLY A C 1
ATOM 2343 O O . GLY A 1 301 ? -1.373 -6.183 -13.453 1.00 86.88 301 GLY A O 1
ATOM 2344 N N . ARG A 1 302 ? -2.064 -6.858 -11.428 1.00 86.31 302 ARG A N 1
ATOM 2345 C CA . ARG A 1 302 ? -2.784 -5.607 -11.130 1.00 86.31 302 ARG A CA 1
ATOM 2346 C C . ARG A 1 302 ? -1.848 -4.407 -11.020 1.00 86.31 302 ARG A C 1
ATOM 2348 O O . ARG A 1 302 ? -2.164 -3.364 -11.578 1.00 86.31 302 ARG A O 1
ATOM 2355 N N . CYS A 1 303 ? -0.725 -4.547 -10.316 1.00 88.94 303 CYS A N 1
ATOM 2356 C CA . CYS A 1 303 ? 0.264 -3.477 -10.200 1.00 88.94 303 CYS A CA 1
ATOM 2357 C C . CYS A 1 303 ? 0.765 -3.040 -11.582 1.00 88.94 303 CYS A C 1
ATOM 2359 O O . CYS A 1 303 ? 0.793 -1.850 -11.883 1.00 88.94 303 CYS A O 1
ATOM 2361 N N . ARG A 1 304 ? 1.081 -4.008 -12.450 1.00 87.12 304 ARG A N 1
ATOM 2362 C CA . ARG A 1 304 ? 1.493 -3.744 -13.828 1.00 87.12 304 ARG A CA 1
ATOM 2363 C C . ARG A 1 304 ? 0.420 -2.986 -14.606 1.00 87.12 304 ARG A C 1
ATOM 2365 O O . ARG A 1 304 ? 0.723 -1.925 -15.135 1.00 87.12 304 ARG A O 1
ATOM 2372 N N . SER A 1 305 ? -0.819 -3.480 -14.634 1.00 87.31 305 SER A N 1
ATOM 2373 C CA . SER A 1 305 ? -1.905 -2.810 -15.361 1.00 87.31 305 SER A CA 1
ATOM 2374 C C . SER A 1 305 ? -2.186 -1.401 -14.834 1.00 87.31 305 SER A C 1
ATOM 2376 O O . SER A 1 305 ? -2.514 -0.517 -15.616 1.00 87.31 305 SER A O 1
ATOM 2378 N N . LEU A 1 306 ? -2.028 -1.166 -13.526 1.00 85.88 306 LEU A N 1
ATOM 2379 C CA . LEU A 1 306 ? -2.164 0.170 -12.947 1.00 85.88 306 LEU A CA 1
ATOM 2380 C C . LEU A 1 306 ? -1.073 1.125 -13.453 1.00 85.88 306 LEU A C 1
ATOM 2382 O O . LEU A 1 306 ? -1.368 2.272 -13.773 1.00 85.88 306 LEU A O 1
ATOM 2386 N N . VAL A 1 307 ? 0.179 0.667 -13.526 1.00 83.12 307 VAL A N 1
ATOM 2387 C CA . VAL A 1 307 ? 1.286 1.479 -14.053 1.00 83.12 307 VAL A CA 1
ATOM 2388 C C . VAL A 1 307 ? 1.107 1.741 -15.552 1.00 83.12 307 VAL A C 1
ATOM 2390 O O . VAL A 1 307 ? 1.336 2.867 -15.985 1.00 83.12 307 VAL A O 1
ATOM 2393 N N . GLU A 1 308 ? 0.668 0.741 -16.325 1.00 83.69 308 GLU A N 1
ATOM 2394 C CA . GLU A 1 308 ? 0.351 0.898 -17.754 1.00 83.69 308 GLU A CA 1
ATOM 2395 C C . GLU A 1 308 ? -0.725 1.977 -17.953 1.00 83.69 308 GLU A C 1
ATOM 2397 O O . GLU A 1 308 ? -0.500 2.910 -18.716 1.00 83.69 308 GLU A O 1
ATOM 2402 N N . ASP A 1 309 ? -1.830 1.925 -17.200 1.00 82.94 309 ASP A N 1
ATOM 2403 C CA . ASP A 1 309 ? -2.926 2.906 -17.296 1.00 82.94 309 ASP A CA 1
ATOM 2404 C C . ASP A 1 309 ? -2.480 4.335 -16.928 1.00 82.94 309 ASP A C 1
ATOM 2406 O O . ASP A 1 309 ? -2.852 5.309 -17.583 1.00 82.94 309 ASP A O 1
ATOM 2410 N N . ILE A 1 310 ? -1.631 4.477 -15.901 1.00 78.88 310 ILE A N 1
ATOM 2411 C CA . ILE A 1 310 ? -1.084 5.780 -15.490 1.00 78.88 310 ILE A CA 1
ATOM 2412 C C . ILE A 1 310 ? -0.177 6.368 -16.577 1.00 78.88 310 ILE A C 1
ATOM 2414 O O . ILE A 1 310 ? -0.273 7.560 -16.879 1.00 78.88 310 ILE A O 1
ATOM 2418 N N . LEU A 1 311 ? 0.705 5.556 -17.162 1.00 77.44 311 LEU A N 1
ATOM 2419 C CA . LEU A 1 311 ? 1.603 6.011 -18.224 1.00 77.44 311 LEU A CA 1
ATOM 2420 C C . LEU A 1 311 ? 0.837 6.381 -19.491 1.00 77.44 311 LEU A C 1
ATOM 2422 O O . LEU A 1 311 ? 1.152 7.399 -20.110 1.00 77.44 311 LEU A O 1
ATOM 2426 N N . ASP A 1 312 ? -0.198 5.614 -19.832 1.00 77.56 312 ASP A N 1
ATOM 2427 C CA . ASP A 1 312 ? -1.020 5.880 -21.008 1.00 77.56 312 ASP A CA 1
ATOM 2428 C C . ASP A 1 312 ? -1.710 7.248 -20.883 1.00 77.56 312 ASP A C 1
ATOM 2430 O O . ASP A 1 312 ? -1.617 8.090 -21.780 1.00 77.56 312 ASP A O 1
ATOM 2434 N N . LYS A 1 313 ? -2.262 7.564 -19.706 1.00 73.38 313 LYS A N 1
ATOM 2435 C CA . LYS A 1 313 ? -2.812 8.897 -19.409 1.00 73.38 313 LYS A CA 1
ATOM 2436 C C . LYS A 1 313 ? -1.787 10.020 -19.505 1.00 73.38 313 LYS A C 1
ATOM 2438 O O . LYS A 1 313 ? -2.050 11.055 -20.122 1.00 73.38 313 LYS A O 1
ATOM 2443 N N . MET A 1 314 ? -0.619 9.833 -18.893 1.00 69.94 314 MET A N 1
ATOM 2444 C CA . MET A 1 314 ? 0.448 10.835 -18.935 1.00 69.94 314 MET A CA 1
ATOM 2445 C C . MET A 1 314 ? 0.904 11.098 -20.370 1.00 69.94 314 MET A C 1
ATOM 2447 O O . MET A 1 314 ? 1.167 12.247 -20.728 1.00 69.94 314 MET A O 1
ATOM 2451 N N . SER A 1 315 ? 0.966 10.055 -21.199 1.00 68.25 315 SER A N 1
ATOM 2452 C CA . SER A 1 315 ? 1.364 10.184 -22.596 1.00 68.25 315 SER A CA 1
ATOM 2453 C C . SER A 1 315 ? 0.393 11.053 -23.399 1.00 68.25 315 SER A C 1
ATOM 2455 O O . SER A 1 315 ? 0.818 11.978 -24.094 1.00 68.25 315 SER A O 1
ATOM 2457 N N . VAL A 1 316 ? -0.915 10.852 -23.206 1.00 68.62 316 VAL A N 1
ATOM 2458 C CA . VAL A 1 316 ? -1.966 11.662 -23.833 1.00 68.62 316 VAL A CA 1
ATOM 2459 C C . VAL A 1 316 ? -1.861 13.120 -23.388 1.00 68.62 316 VAL A C 1
ATOM 2461 O O . VAL A 1 316 ? -1.949 14.028 -24.215 1.00 68.62 316 VAL A O 1
ATOM 2464 N N . GLN A 1 317 ? -1.617 13.365 -22.098 1.00 66.94 317 GLN A N 1
ATOM 2465 C CA . GLN A 1 317 ? -1.513 14.720 -21.550 1.00 66.94 317 GLN A CA 1
ATOM 2466 C C . GLN A 1 317 ? -0.260 15.470 -22.025 1.00 66.94 317 GLN A C 1
ATOM 2468 O O . GLN A 1 317 ? -0.290 16.690 -22.195 1.00 66.94 317 GLN A O 1
ATOM 2473 N N . LEU A 1 318 ? 0.831 14.744 -22.264 1.00 64.94 318 LEU A N 1
ATOM 2474 C CA . LEU A 1 318 ? 2.087 15.288 -22.777 1.00 64.94 318 LEU A CA 1
ATOM 2475 C C . LEU A 1 318 ? 2.130 15.346 -24.316 1.00 64.94 318 LEU A C 1
ATOM 2477 O O . LEU A 1 318 ? 3.087 15.881 -24.876 1.00 64.94 318 LEU A O 1
ATOM 2481 N N . GLY A 1 319 ? 1.098 14.844 -25.007 1.00 61.75 319 GLY A N 1
ATOM 2482 C CA . GLY A 1 319 ? 1.022 14.831 -26.471 1.00 61.75 319 GLY A CA 1
ATOM 2483 C C . GLY A 1 319 ? 2.062 13.920 -27.130 1.00 61.75 319 GLY A C 1
ATOM 2484 O O . GLY A 1 319 ? 2.441 14.155 -28.278 1.00 61.75 319 GLY A O 1
ATOM 2485 N N . ILE A 1 320 ? 2.541 12.913 -26.400 1.00 62.94 320 ILE A N 1
ATOM 2486 C CA . ILE A 1 320 ? 3.451 11.871 -26.888 1.00 62.94 320 ILE A CA 1
ATOM 2487 C C . ILE A 1 320 ? 2.605 10.697 -27.392 1.00 62.94 320 ILE A C 1
ATOM 2489 O O . ILE A 1 320 ? 1.562 10.388 -26.817 1.00 62.94 320 ILE A O 1
ATOM 2493 N N . ALA A 1 321 ? 3.020 10.056 -28.487 1.00 55.81 321 ALA A N 1
ATOM 2494 C CA . ALA A 1 321 ? 2.335 8.868 -28.990 1.00 55.81 321 ALA A CA 1
ATOM 2495 C C . ALA A 1 321 ? 2.424 7.761 -27.931 1.00 55.81 321 ALA A C 1
ATOM 2497 O O . ALA A 1 321 ? 3.535 7.451 -27.520 1.00 55.81 321 ALA A O 1
ATOM 2498 N N . SER A 1 322 ? 1.269 7.242 -27.487 1.00 57.28 322 SER A N 1
ATOM 2499 C CA . SER A 1 322 ? 1.100 6.261 -26.398 1.00 57.28 322 SER A CA 1
ATOM 2500 C C . SER A 1 322 ? 2.239 5.242 -26.343 1.00 57.28 322 SER A C 1
ATOM 2502 O O . SER A 1 322 ? 2.293 4.319 -27.163 1.00 57.28 322 SER A O 1
ATOM 2504 N N . PRO A 1 323 ? 3.167 5.414 -25.393 1.00 61.50 323 PRO A N 1
ATOM 2505 C CA . PRO A 1 323 ? 4.202 4.452 -25.174 1.00 61.50 323 PRO A CA 1
ATOM 2506 C C . PRO A 1 323 ? 3.835 3.618 -23.955 1.00 61.50 323 PRO A C 1
ATOM 2508 O O . PRO A 1 323 ? 3.594 4.153 -22.870 1.00 61.50 323 PRO A O 1
ATOM 2511 N N . GLY A 1 324 ? 3.819 2.301 -24.110 1.00 68.19 324 GLY A N 1
ATOM 2512 C CA . GLY A 1 324 ? 3.697 1.410 -22.968 1.00 68.19 324 GLY A CA 1
ATOM 2513 C C . GLY A 1 324 ? 4.850 1.586 -21.971 1.00 68.19 324 GLY A C 1
ATOM 2514 O O . GLY A 1 324 ? 5.777 2.392 -22.138 1.00 68.19 324 GLY A O 1
ATOM 2515 N N . ILE A 1 325 ? 4.812 0.793 -20.898 1.00 72.00 325 ILE A N 1
ATOM 2516 C CA . ILE A 1 325 ? 5.895 0.747 -19.904 1.00 72.00 325 ILE A CA 1
ATOM 2517 C C . ILE A 1 325 ? 7.262 0.521 -20.572 1.00 72.00 325 ILE A C 1
ATOM 2519 O O . ILE A 1 325 ? 8.253 1.086 -20.123 1.00 72.00 325 ILE A O 1
ATOM 2523 N N . ASP A 1 326 ? 7.324 -0.270 -21.638 1.00 76.12 326 ASP A N 1
ATOM 2524 C CA . ASP A 1 326 ? 8.526 -0.563 -22.422 1.00 76.12 326 ASP A CA 1
ATOM 2525 C C . ASP A 1 326 ? 9.240 0.709 -22.899 1.00 76.12 326 ASP A C 1
ATOM 2527 O O . ASP A 1 326 ? 10.425 0.903 -22.617 1.00 76.12 326 ASP A O 1
ATOM 2531 N N . TYR A 1 327 ? 8.513 1.636 -23.516 1.00 76.19 327 TYR A N 1
ATOM 2532 C CA . TYR A 1 327 ? 9.089 2.905 -23.945 1.00 76.19 327 TYR A CA 1
ATOM 2533 C C . TYR A 1 327 ? 9.415 3.822 -22.770 1.00 76.19 327 TYR A C 1
ATOM 2535 O O . TYR A 1 327 ? 10.428 4.524 -22.807 1.00 76.19 327 TYR A O 1
ATOM 2543 N N . ALA A 1 328 ? 8.590 3.842 -21.718 1.00 74.75 328 ALA A N 1
ATOM 2544 C CA . ALA A 1 328 ? 8.884 4.645 -20.532 1.00 74.75 328 ALA A CA 1
ATOM 2545 C C . ALA A 1 328 ? 10.206 4.194 -19.882 1.00 74.75 328 ALA A C 1
ATOM 2547 O O . ALA A 1 328 ? 11.051 5.020 -19.529 1.00 74.75 328 ALA A O 1
ATOM 2548 N N . LEU A 1 329 ? 10.423 2.879 -19.800 1.00 77.56 329 LEU A N 1
ATOM 2549 C CA . LEU A 1 329 ? 11.657 2.268 -19.314 1.00 77.56 329 LEU A CA 1
ATOM 2550 C C . LEU A 1 329 ? 12.838 2.528 -20.258 1.00 77.56 329 LEU A C 1
ATOM 2552 O O . LEU A 1 329 ? 13.932 2.841 -19.787 1.00 77.56 329 LEU A O 1
ATOM 2556 N N . HIS A 1 330 ? 12.635 2.465 -21.575 1.00 80.19 330 HIS A N 1
ATOM 2557 C CA . HIS A 1 330 ? 13.677 2.778 -22.559 1.00 80.19 330 HIS A CA 1
ATOM 2558 C C . HIS A 1 330 ? 14.098 4.248 -22.500 1.00 80.19 330 HIS A C 1
ATOM 2560 O O . HIS A 1 330 ? 15.289 4.560 -22.449 1.00 80.19 330 HIS A O 1
ATOM 2566 N N . SER A 1 331 ? 13.125 5.154 -22.439 1.00 75.31 331 SER A N 1
ATOM 2567 C CA . SER A 1 331 ? 13.339 6.597 -22.297 1.00 75.31 331 SER A CA 1
ATOM 2568 C C . SER A 1 331 ? 14.074 6.915 -21.000 1.00 75.31 331 SER A C 1
ATOM 2570 O O . SER A 1 331 ? 15.006 7.724 -20.977 1.00 75.31 331 SER A O 1
ATOM 2572 N N . TYR A 1 332 ? 13.716 6.220 -19.920 1.00 74.06 332 TYR A N 1
ATOM 2573 C CA . TYR A 1 332 ? 14.430 6.312 -18.659 1.00 74.06 332 TYR A CA 1
ATOM 2574 C C . TYR A 1 332 ? 15.882 5.819 -18.779 1.00 74.06 332 TYR A C 1
ATOM 2576 O O . TYR A 1 332 ? 16.807 6.548 -18.405 1.00 74.06 332 TYR A O 1
ATOM 2584 N N . LEU A 1 333 ? 16.106 4.634 -19.352 1.00 78.62 333 LEU A N 1
ATOM 2585 C CA . LEU A 1 333 ? 17.439 4.070 -19.570 1.00 78.62 333 LEU A CA 1
ATOM 2586 C C . LEU A 1 333 ? 18.322 5.019 -20.390 1.00 78.62 333 LEU A C 1
ATOM 2588 O O . LEU A 1 333 ? 19.460 5.291 -20.002 1.00 78.62 333 LEU A O 1
ATOM 2592 N N . LEU A 1 334 ? 17.777 5.572 -21.475 1.00 79.00 334 LEU A N 1
ATOM 2593 C CA . LEU A 1 334 ? 18.453 6.553 -22.315 1.00 79.00 334 LEU A CA 1
ATOM 2594 C C . LEU A 1 334 ? 18.841 7.800 -21.514 1.00 79.00 334 LEU A C 1
ATOM 2596 O O . LEU A 1 334 ? 20.003 8.200 -21.540 1.00 79.00 334 LEU A O 1
ATOM 2600 N N . SER A 1 335 ? 17.908 8.386 -20.754 1.00 73.25 335 SER A N 1
ATOM 2601 C CA . SER A 1 335 ? 18.181 9.590 -19.955 1.00 73.25 335 SER A CA 1
ATOM 2602 C C . SER A 1 335 ? 19.324 9.382 -18.951 1.00 73.25 335 SER A C 1
ATOM 2604 O O . SER A 1 335 ? 20.199 10.237 -18.801 1.00 73.25 335 SER A O 1
ATOM 2606 N N . ARG A 1 336 ? 19.379 8.205 -18.317 1.00 75.69 336 ARG A N 1
ATOM 2607 C CA . ARG A 1 336 ? 20.413 7.838 -17.344 1.00 75.69 336 ARG A CA 1
ATOM 2608 C C . ARG A 1 336 ? 21.764 7.568 -18.003 1.00 75.69 336 ARG A C 1
ATOM 2610 O O . ARG A 1 336 ? 22.808 7.908 -17.448 1.00 75.69 336 ARG A O 1
ATOM 2617 N N . LEU A 1 337 ? 21.766 6.945 -19.176 1.00 78.06 337 LEU A N 1
ATOM 2618 C CA . LEU A 1 337 ? 22.991 6.708 -19.931 1.00 78.06 337 LEU A CA 1
ATOM 2619 C C . LEU A 1 337 ? 23.569 8.009 -20.470 1.00 78.06 337 LEU A C 1
ATOM 2621 O O . LEU A 1 337 ? 24.758 8.255 -20.288 1.00 78.06 337 LEU A O 1
ATOM 2625 N N . LEU A 1 338 ? 22.726 8.881 -21.025 1.00 74.94 338 LEU A N 1
ATOM 2626 C CA . LEU A 1 338 ? 23.120 10.232 -21.413 1.00 74.94 338 LEU A CA 1
ATOM 2627 C C . LEU A 1 338 ? 23.698 10.990 -20.215 1.00 74.94 338 LEU A C 1
ATOM 2629 O O . LEU A 1 338 ? 24.763 11.585 -20.355 1.00 74.94 338 LEU A O 1
ATOM 2633 N N . GLN A 1 339 ? 23.075 10.890 -19.029 1.00 72.94 339 GLN A N 1
ATOM 2634 C CA . GLN A 1 339 ? 23.625 11.425 -17.776 1.00 72.94 339 GLN A CA 1
ATOM 2635 C C . GLN A 1 339 ? 25.066 11.008 -17.535 1.00 72.94 339 GLN A C 1
ATOM 2637 O O . GLN A 1 339 ? 25.926 11.860 -17.320 1.00 72.94 339 GLN A O 1
ATOM 2642 N N . ARG A 1 340 ? 25.338 9.706 -17.572 1.00 75.00 340 ARG A N 1
ATOM 2643 C CA . ARG A 1 340 ? 26.685 9.198 -17.306 1.00 75.00 340 ARG A CA 1
ATOM 2644 C C . ARG A 1 340 ? 27.674 9.584 -18.394 1.00 75.00 340 ARG A C 1
ATOM 2646 O O . ARG A 1 340 ? 28.755 10.059 -18.075 1.00 75.00 340 ARG A O 1
ATOM 2653 N N . VAL A 1 341 ? 27.297 9.419 -19.659 1.00 75.06 341 VAL A N 1
ATOM 2654 C CA . VAL A 1 341 ? 28.177 9.690 -20.800 1.00 75.06 341 VAL A CA 1
ATOM 2655 C C . VAL A 1 341 ? 28.575 11.166 -20.856 1.00 75.06 341 VAL A C 1
ATOM 2657 O O . VAL A 1 341 ? 29.752 11.476 -21.000 1.00 75.06 341 VAL A O 1
ATOM 2660 N N . VAL A 1 342 ? 27.621 12.080 -20.682 1.00 70.75 342 VAL A N 1
ATOM 2661 C CA . VAL A 1 342 ? 27.879 13.527 -20.713 1.00 70.75 342 VAL A CA 1
ATOM 2662 C C . VAL A 1 342 ? 28.757 13.971 -19.542 1.00 70.75 342 VAL A C 1
ATOM 2664 O O . VAL A 1 342 ? 29.681 14.758 -19.738 1.00 70.75 342 VAL A O 1
ATOM 2667 N N . LEU A 1 343 ? 28.500 13.454 -18.335 1.00 70.19 343 LEU A N 1
ATOM 2668 C CA . LEU A 1 343 ? 29.316 13.768 -17.158 1.00 70.19 343 LEU A CA 1
ATOM 2669 C C . LEU A 1 343 ? 30.752 13.240 -17.276 1.00 70.19 343 LEU A C 1
ATOM 2671 O O . LEU A 1 343 ? 31.663 13.850 -16.720 1.00 70.19 343 LEU A O 1
ATOM 2675 N N . GLU A 1 344 ? 30.957 12.129 -17.983 1.00 71.31 344 GLU A N 1
ATOM 2676 C CA . GLU A 1 344 ? 32.286 11.569 -18.237 1.00 71.31 344 GLU A CA 1
ATOM 2677 C C . GLU A 1 344 ? 33.062 12.335 -19.323 1.00 71.31 344 GLU A C 1
ATOM 2679 O O . GLU A 1 344 ? 34.284 12.423 -19.221 1.00 71.31 344 GLU A O 1
ATOM 2684 N N . ASP A 1 345 ? 32.383 12.896 -20.334 1.00 63.31 345 ASP A N 1
ATOM 2685 C CA . ASP A 1 345 ? 33.035 13.376 -21.563 1.00 63.31 345 ASP A CA 1
ATOM 2686 C C . ASP A 1 345 ? 33.147 14.916 -21.679 1.00 63.31 345 ASP A C 1
ATOM 2688 O O . ASP A 1 345 ? 34.126 15.418 -22.232 1.00 63.31 345 ASP A O 1
ATOM 2692 N N . SER A 1 346 ? 32.214 15.725 -21.137 1.00 56.31 346 SER A N 1
ATOM 2693 C CA . SER A 1 346 ? 32.413 17.194 -21.081 1.00 56.31 346 SER A CA 1
ATOM 2694 C C . SER A 1 346 ? 31.509 17.978 -20.098 1.00 56.31 346 SER A C 1
ATOM 2696 O O . SER A 1 346 ? 30.287 17.853 -20.119 1.00 56.31 346 SER A O 1
ATOM 2698 N N . PRO A 1 347 ? 32.058 18.926 -19.304 1.00 52.97 347 PRO A N 1
ATOM 2699 C CA . PRO A 1 347 ? 31.277 19.735 -18.354 1.00 52.97 347 PRO A CA 1
ATOM 2700 C C . PRO A 1 347 ? 30.370 20.796 -19.010 1.00 52.97 347 PRO A C 1
ATOM 2702 O O . PRO A 1 347 ? 29.384 21.209 -18.405 1.00 52.97 347 PRO A O 1
ATOM 2705 N N . ASN A 1 348 ? 30.651 21.229 -20.247 1.00 49.94 348 ASN A N 1
ATOM 2706 C CA . ASN A 1 348 ? 29.834 22.235 -20.950 1.00 49.94 348 ASN A CA 1
ATOM 2707 C C . ASN A 1 348 ? 28.524 21.662 -21.528 1.00 49.94 348 ASN A C 1
ATOM 2709 O O . ASN A 1 348 ? 27.575 22.414 -21.739 1.00 49.94 348 ASN A O 1
ATOM 2713 N N . SER A 1 349 ? 28.447 20.347 -21.760 1.00 51.38 349 SER A N 1
ATOM 2714 C CA . SER A 1 349 ? 27.231 19.660 -22.226 1.00 51.38 349 SER A CA 1
ATOM 2715 C C . SER A 1 349 ? 26.347 19.163 -21.071 1.00 51.38 349 SER A C 1
ATOM 2717 O O . SER A 1 349 ? 25.177 18.847 -21.283 1.00 51.38 349 SER A O 1
ATOM 2719 N N . ALA A 1 350 ? 26.837 19.218 -19.825 1.00 47.06 350 ALA A N 1
ATOM 2720 C CA . ALA A 1 350 ? 26.078 18.902 -18.611 1.00 47.06 350 ALA A CA 1
ATOM 2721 C C . ALA A 1 350 ? 24.840 19.801 -18.397 1.00 47.06 350 ALA A C 1
ATOM 2723 O O . ALA A 1 350 ? 23.898 19.405 -17.714 1.00 47.06 350 ALA A O 1
ATOM 2724 N N . LEU A 1 351 ? 24.796 20.984 -19.021 1.00 46.75 351 LEU A N 1
ATOM 2725 C CA . LEU A 1 351 ? 23.618 21.861 -19.024 1.00 46.75 351 LEU A CA 1
ATOM 2726 C C . LEU A 1 351 ? 22.436 21.275 -19.813 1.00 46.75 351 LEU A C 1
ATOM 2728 O O . LEU A 1 351 ? 21.290 21.505 -19.437 1.00 46.75 351 LEU A O 1
ATOM 2732 N N . ALA A 1 352 ? 22.694 20.481 -20.858 1.00 49.16 352 ALA A N 1
ATOM 2733 C CA . ALA A 1 352 ? 21.645 19.781 -21.603 1.00 49.16 352 ALA A CA 1
ATOM 2734 C C . ALA A 1 352 ? 20.974 18.702 -20.726 1.00 49.16 352 ALA A C 1
ATOM 2736 O O . ALA A 1 352 ? 19.793 18.402 -20.845 1.00 49.16 352 ALA A O 1
ATOM 2737 N N . LEU A 1 353 ? 21.700 18.178 -19.745 1.00 47.19 353 LEU A N 1
ATOM 2738 C CA . LEU A 1 353 ? 21.241 17.090 -18.897 1.00 47.19 353 LEU A CA 1
ATOM 2739 C C . LEU A 1 353 ? 20.133 17.451 -17.902 1.00 47.19 353 LEU A C 1
ATOM 2741 O O . LEU A 1 353 ? 19.332 16.604 -17.504 1.00 47.19 353 LEU A O 1
ATOM 2745 N N . ILE A 1 354 ? 20.091 18.724 -17.507 1.00 51.34 354 ILE A N 1
ATOM 2746 C CA . ILE A 1 354 ? 19.098 19.276 -16.577 1.00 51.34 354 ILE A CA 1
ATOM 2747 C C . ILE A 1 354 ? 17.709 19.361 -17.248 1.00 51.34 354 ILE A C 1
ATOM 2749 O O . ILE A 1 354 ? 16.702 19.511 -16.566 1.00 51.34 354 ILE A O 1
ATOM 2753 N N . ALA A 1 355 ? 17.627 19.225 -18.577 1.00 40.78 355 ALA A N 1
ATOM 2754 C CA . ALA A 1 355 ? 16.362 19.253 -19.310 1.00 40.78 355 ALA A CA 1
ATOM 2755 C C . ALA A 1 355 ? 15.714 17.861 -19.453 1.00 40.78 355 ALA A C 1
ATOM 2757 O O . ALA A 1 355 ? 14.499 17.751 -19.336 1.00 40.78 355 ALA A O 1
ATOM 2758 N N . THR A 1 356 ? 16.481 16.772 -19.595 1.00 47.84 356 THR A N 1
ATOM 2759 C CA . THR A 1 356 ? 15.919 15.401 -19.562 1.00 47.84 356 THR A CA 1
ATOM 2760 C C . THR A 1 356 ? 15.350 15.035 -18.191 1.00 47.84 356 THR A C 1
ATOM 2762 O O . THR A 1 356 ? 14.365 14.302 -18.096 1.00 47.84 356 THR A O 1
ATOM 2765 N N . SER A 1 357 ? 15.905 15.603 -17.115 1.00 51.31 357 SER A N 1
ATOM 2766 C CA . SER A 1 357 ? 15.296 15.488 -15.788 1.00 51.31 357 SER A CA 1
ATOM 2767 C C . SER A 1 357 ? 13.964 16.240 -15.681 1.00 51.31 357 SER A C 1
ATOM 2769 O O . SER A 1 357 ? 13.216 15.975 -14.745 1.00 51.31 357 SER A O 1
ATOM 2771 N N . GLN A 1 358 ? 13.627 17.126 -16.629 1.00 49.56 358 GLN A N 1
ATOM 2772 C CA . GLN A 1 358 ? 12.368 17.871 -16.646 1.00 49.56 358 GLN A CA 1
ATOM 2773 C C . GLN A 1 358 ? 11.185 17.036 -17.163 1.00 49.56 358 GLN A C 1
ATOM 2775 O O . GLN A 1 358 ? 10.078 17.149 -16.637 1.00 49.56 358 GLN A O 1
ATOM 2780 N N . THR A 1 359 ? 11.401 16.135 -18.127 1.00 50.47 359 THR A N 1
ATOM 2781 C CA . THR A 1 359 ? 10.389 15.133 -18.518 1.00 50.47 359 THR A CA 1
ATOM 2782 C C . THR A 1 359 ? 10.137 14.160 -17.363 1.00 50.47 359 THR A C 1
ATOM 2784 O O . THR A 1 359 ? 8.994 13.871 -17.018 1.00 50.47 359 THR A O 1
ATOM 2787 N N . MET A 1 360 ? 11.206 13.743 -16.677 1.00 52.00 360 MET A N 1
ATOM 2788 C CA . MET A 1 360 ? 11.121 12.879 -15.498 1.00 52.00 360 MET A CA 1
ATOM 2789 C C . MET A 1 360 ? 10.437 13.570 -14.308 1.00 52.00 360 MET A C 1
ATOM 2791 O O . MET A 1 360 ? 9.587 12.973 -13.651 1.00 52.00 360 MET A O 1
ATOM 2795 N N . SER A 1 361 ? 10.730 14.851 -14.069 1.00 55.28 361 SER A N 1
ATOM 2796 C CA . SER A 1 361 ? 10.054 15.639 -13.035 1.00 55.28 361 SER A CA 1
ATOM 2797 C C . SER A 1 361 ? 8.597 15.947 -13.379 1.00 55.28 361 SER A C 1
ATOM 2799 O O . SER A 1 361 ? 7.802 16.120 -12.463 1.00 55.28 361 SER A O 1
ATOM 2801 N N . SER A 1 362 ? 8.219 15.952 -14.662 1.00 54.03 362 SER A N 1
ATOM 2802 C CA . SER A 1 362 ? 6.822 16.088 -15.095 1.00 54.03 362 SER A CA 1
ATOM 2803 C C . SER A 1 362 ? 6.009 14.823 -14.798 1.00 54.03 362 SER A C 1
ATOM 2805 O O . SER A 1 362 ? 4.889 14.929 -14.303 1.00 54.03 362 SER A O 1
ATOM 2807 N N . PHE A 1 363 ? 6.590 13.630 -14.989 1.00 53.28 363 PHE A N 1
ATOM 2808 C CA . PHE A 1 363 ? 5.969 12.365 -14.567 1.00 53.28 363 PHE A CA 1
ATOM 2809 C C . PHE A 1 363 ? 5.813 12.267 -13.041 1.00 53.28 363 PHE A C 1
ATOM 2811 O O . PHE A 1 363 ? 4.835 11.714 -12.540 1.00 53.28 363 PHE A O 1
ATOM 2818 N N . TRP A 1 364 ? 6.758 12.833 -12.289 1.00 52.81 364 TRP A N 1
ATOM 2819 C CA . TRP A 1 364 ? 6.750 12.798 -10.825 1.00 52.81 364 TRP A CA 1
ATOM 2820 C C . TRP A 1 364 ? 5.896 13.894 -10.186 1.00 52.81 364 TRP A C 1
ATOM 2822 O O . TRP A 1 364 ? 5.207 13.638 -9.202 1.00 52.81 364 TRP A O 1
ATOM 2832 N N . GLY A 1 365 ? 5.885 15.098 -10.756 1.00 49.62 365 GLY A N 1
ATOM 2833 C CA . GLY A 1 365 ? 5.174 16.259 -10.215 1.00 49.62 365 GLY A CA 1
ATOM 2834 C C . GLY A 1 365 ? 3.654 16.102 -10.211 1.00 49.62 365 GLY A C 1
ATOM 2835 O O . GLY A 1 365 ? 2.984 16.706 -9.377 1.00 49.62 365 GLY A O 1
ATOM 2836 N N . LEU A 1 366 ? 3.117 15.249 -11.088 1.00 52.84 366 LEU A N 1
ATOM 2837 C CA . LEU A 1 366 ? 1.689 14.929 -11.132 1.00 52.84 366 LEU A CA 1
ATOM 2838 C C . LEU A 1 366 ? 1.271 13.922 -10.040 1.00 52.84 366 LEU A C 1
ATOM 2840 O O . LEU A 1 366 ? 0.123 13.950 -9.609 1.00 52.84 366 LEU A O 1
ATOM 2844 N N . GLY A 1 367 ? 2.191 13.077 -9.554 1.00 49.31 367 GLY A N 1
ATOM 2845 C CA . GLY A 1 367 ? 1.918 12.054 -8.531 1.00 49.31 367 GLY A CA 1
ATOM 2846 C C . GLY A 1 367 ? 2.369 12.413 -7.109 1.00 49.31 367 GLY A C 1
ATOM 2847 O O . GLY A 1 367 ? 1.703 12.062 -6.141 1.00 49.31 367 GLY A O 1
ATOM 2848 N N . GLU A 1 368 ? 3.475 13.152 -6.958 1.00 47.75 368 GLU A N 1
ATOM 2849 C CA . GLU A 1 368 ? 4.103 13.473 -5.659 1.00 47.75 368 GLU A CA 1
ATOM 2850 C C . GLU A 1 368 ? 3.237 14.426 -4.797 1.00 47.75 368 GLU A C 1
ATOM 2852 O O . GLU A 1 368 ? 3.397 14.485 -3.577 1.00 47.75 368 GLU A O 1
ATOM 2857 N N . HIS A 1 369 ? 2.270 15.132 -5.398 1.00 46.62 369 HIS A N 1
ATOM 2858 C CA . HIS A 1 369 ? 1.333 16.016 -4.689 1.00 46.62 369 HIS A CA 1
ATOM 2859 C C . HIS A 1 369 ? -0.057 15.413 -4.444 1.00 46.62 369 HIS A C 1
ATOM 2861 O O . HIS A 1 369 ? -0.832 15.976 -3.667 1.00 46.62 369 HIS A O 1
ATOM 2867 N N . ALA A 1 370 ? -0.364 14.253 -5.028 1.00 47.69 370 ALA A N 1
ATOM 2868 C CA . ALA A 1 370 ? -1.626 13.568 -4.803 1.00 47.69 370 ALA A CA 1
ATOM 2869 C C . ALA A 1 370 ? -1.501 12.602 -3.610 1.00 47.69 370 ALA A C 1
ATOM 2871 O O . ALA A 1 370 ? -1.092 11.453 -3.727 1.00 47.69 370 ALA A O 1
ATOM 2872 N N . ASN A 1 371 ? -1.905 13.076 -2.432 1.00 56.94 371 ASN A N 1
ATOM 2873 C CA . ASN A 1 371 ? -2.524 12.244 -1.395 1.00 56.94 371 ASN A CA 1
ATOM 2874 C C . ASN A 1 371 ? -1.669 11.207 -0.614 1.00 56.94 371 ASN A C 1
ATOM 2876 O O . ASN A 1 371 ? -2.194 10.565 0.295 1.00 56.94 371 ASN A O 1
ATOM 2880 N N . SER A 1 372 ? -0.362 11.059 -0.855 1.00 64.06 372 SER A N 1
ATOM 2881 C CA . SER A 1 372 ? 0.469 10.067 -0.129 1.00 64.06 372 SER A CA 1
ATOM 2882 C C . SER A 1 372 ? 0.491 10.275 1.397 1.00 64.06 372 SER A C 1
ATOM 2884 O O . SER A 1 372 ? 0.430 9.323 2.179 1.00 64.06 372 SER A O 1
ATOM 2886 N N . TRP A 1 373 ? 0.505 11.532 1.845 1.00 65.12 373 TRP A N 1
ATOM 2887 C CA . TRP A 1 373 ? 0.466 11.881 3.265 1.00 65.12 373 TRP A CA 1
ATOM 2888 C C . TRP A 1 373 ? -0.900 11.605 3.905 1.00 65.12 373 TRP A C 1
ATOM 2890 O O . TRP A 1 373 ? -0.948 11.296 5.097 1.00 65.12 373 TRP A O 1
ATOM 2900 N N . ILE A 1 374 ? -2.002 11.673 3.146 1.00 74.25 374 ILE A N 1
ATOM 2901 C CA . ILE A 1 374 ? -3.338 11.447 3.705 1.00 74.25 374 ILE A CA 1
ATOM 2902 C C . ILE A 1 374 ? -3.510 9.989 4.113 1.00 74.25 374 ILE A C 1
ATOM 2904 O O . ILE A 1 374 ? -4.068 9.729 5.176 1.00 74.25 374 ILE A O 1
ATOM 2908 N N . ILE A 1 375 ? -2.999 9.043 3.315 1.00 72.88 375 ILE A N 1
ATOM 2909 C CA . ILE A 1 375 ? -3.119 7.614 3.622 1.00 72.88 375 ILE A CA 1
ATOM 2910 C C . ILE A 1 375 ? -2.323 7.292 4.876 1.00 72.88 375 ILE A C 1
ATOM 2912 O O . ILE A 1 375 ? -2.830 6.632 5.784 1.00 72.88 375 ILE A O 1
ATOM 2916 N N . VAL A 1 376 ? -1.111 7.838 4.981 1.00 74.06 376 VAL A N 1
ATOM 2917 C CA . VAL A 1 376 ? -0.301 7.697 6.193 1.00 74.06 376 VAL A CA 1
ATOM 2918 C C . VAL A 1 376 ? -1.037 8.283 7.405 1.00 74.06 376 VAL A C 1
ATOM 2920 O O . VAL A 1 376 ? -1.100 7.642 8.456 1.00 74.06 376 VAL A O 1
ATOM 2923 N N . LEU A 1 377 ? -1.659 9.460 7.284 1.00 76.62 377 LEU A N 1
ATOM 2924 C CA . LEU A 1 377 ? -2.448 10.043 8.374 1.00 76.62 377 LEU A CA 1
ATOM 2925 C C . LEU A 1 377 ? -3.694 9.215 8.722 1.00 76.62 377 LEU A C 1
ATOM 2927 O O . LEU A 1 377 ? -3.962 8.976 9.896 1.00 76.62 377 LEU A O 1
ATOM 2931 N N . LYS A 1 378 ? -4.447 8.733 7.734 1.00 80.69 378 LYS A N 1
ATOM 2932 C CA . LYS A 1 378 ? -5.647 7.908 7.933 1.00 80.69 378 LYS A CA 1
ATOM 2933 C C . LYS A 1 378 ? -5.316 6.625 8.693 1.00 80.69 378 LYS A C 1
ATOM 2935 O O . LYS A 1 378 ? -5.992 6.287 9.667 1.00 80.69 378 LYS A O 1
ATOM 2940 N N . GLU A 1 379 ? -4.259 5.929 8.286 1.00 80.25 379 GLU A N 1
ATOM 2941 C CA . GLU A 1 379 ? -3.852 4.665 8.902 1.00 80.25 379 GLU A CA 1
ATOM 2942 C C . GLU A 1 379 ? -3.210 4.867 10.281 1.00 80.25 379 GLU A C 1
ATOM 2944 O O . GLU A 1 379 ? -3.455 4.084 11.201 1.00 80.25 379 GLU A O 1
ATOM 2949 N N . THR A 1 380 ? -2.488 5.970 10.500 1.00 79.56 380 THR A N 1
ATOM 2950 C CA . THR A 1 380 ? -2.001 6.321 11.846 1.00 79.56 380 THR A CA 1
ATOM 2951 C C . THR A 1 380 ? -3.139 6.715 12.792 1.00 79.56 380 THR A C 1
ATOM 2953 O O . THR A 1 380 ? -3.140 6.288 13.947 1.00 79.56 380 THR A O 1
ATOM 2956 N N . LEU A 1 381 ? -4.158 7.443 12.321 1.00 84.88 381 LEU A N 1
ATOM 2957 C CA . LEU A 1 381 ? -5.362 7.756 13.103 1.00 84.88 381 LEU A CA 1
ATOM 2958 C C . LEU A 1 381 ? -6.171 6.495 13.447 1.00 84.88 381 LEU A C 1
ATOM 2960 O O . LEU A 1 381 ? -6.662 6.371 14.571 1.00 84.88 381 LEU A O 1
ATOM 2964 N N . ARG A 1 382 ? -6.264 5.530 12.521 1.00 84.44 382 ARG A N 1
ATOM 2965 C CA . ARG A 1 382 ? -6.834 4.192 12.775 1.00 84.44 382 ARG A CA 1
ATOM 2966 C C . ARG A 1 382 ? -6.075 3.452 13.858 1.00 84.44 382 ARG A C 1
ATOM 2968 O O . ARG A 1 382 ? -6.684 2.980 14.816 1.00 84.44 382 ARG A O 1
ATOM 2975 N N . ALA A 1 383 ? -4.754 3.377 13.726 1.00 82.88 383 ALA A N 1
ATOM 2976 C CA . ALA A 1 383 ? -3.902 2.716 14.702 1.00 82.88 383 ALA A CA 1
ATOM 2977 C C . ALA A 1 383 ? -4.023 3.373 16.085 1.00 82.88 383 ALA A C 1
ATOM 2979 O O . ALA A 1 383 ? -4.137 2.674 17.087 1.00 82.88 383 ALA A O 1
ATOM 2980 N N . PHE A 1 384 ? -4.090 4.705 16.146 1.00 84.31 384 PHE A N 1
ATOM 2981 C CA . PHE A 1 384 ? -4.311 5.453 17.384 1.00 84.31 384 PHE A CA 1
ATOM 2982 C C . PHE A 1 384 ? -5.676 5.154 18.013 1.00 84.31 384 PHE A C 1
ATOM 2984 O O . PHE A 1 384 ? -5.774 4.911 19.217 1.00 84.31 384 PHE A O 1
ATOM 2991 N N . ALA A 1 385 ? -6.729 5.116 17.196 1.00 87.50 385 ALA A N 1
ATOM 2992 C CA . ALA A 1 385 ? -8.072 4.794 17.648 1.00 87.50 385 ALA A CA 1
ATOM 2993 C C . ALA A 1 385 ? -8.156 3.382 18.266 1.00 87.50 385 ALA A C 1
ATOM 2995 O O . ALA A 1 385 ? -8.717 3.166 19.346 1.00 87.50 385 ALA A O 1
ATOM 2996 N N . ILE A 1 386 ? -7.514 2.427 17.600 1.00 87.94 386 ILE A N 1
ATOM 2997 C CA . ILE A 1 386 ? -7.330 1.051 18.056 1.00 87.94 386 ILE A CA 1
ATOM 2998 C C . ILE A 1 386 ? -6.517 1.049 19.371 1.00 87.94 386 ILE A C 1
ATOM 3000 O O . ILE A 1 386 ? -6.988 0.538 20.385 1.00 87.94 386 ILE A O 1
ATOM 3004 N N . ALA A 1 387 ? -5.370 1.725 19.431 1.00 85.81 387 ALA A N 1
ATOM 3005 C CA . ALA A 1 387 ? -4.489 1.748 20.604 1.00 85.81 387 ALA A CA 1
ATOM 3006 C C . ALA A 1 387 ? -5.106 2.381 21.868 1.00 85.81 387 ALA A C 1
ATOM 3008 O O . ALA A 1 387 ? -4.789 1.964 22.981 1.00 85.81 387 ALA A O 1
ATOM 3009 N N . ILE A 1 388 ? -6.004 3.362 21.728 1.00 89.50 388 ILE A N 1
ATOM 3010 C CA . ILE A 1 388 ? -6.714 3.979 22.863 1.00 89.50 388 ILE A CA 1
ATOM 3011 C C . ILE A 1 388 ? -7.835 3.085 23.406 1.00 89.50 388 ILE A C 1
ATOM 3013 O O . ILE A 1 388 ? -8.193 3.171 24.586 1.00 89.50 388 ILE A O 1
ATOM 3017 N N . SER A 1 389 ? -8.386 2.207 22.567 1.00 89.06 389 SER A N 1
ATOM 3018 C CA . SER A 1 389 ? -9.561 1.400 22.898 1.00 89.06 389 SER A CA 1
ATOM 3019 C C . SER A 1 389 ? -9.427 0.573 24.193 1.00 89.06 389 SER A C 1
ATOM 3021 O O . SER A 1 389 ? -10.362 0.626 24.997 1.00 89.06 389 SER A O 1
ATOM 3023 N N . PRO A 1 390 ? -8.305 -0.121 24.489 1.00 86.38 390 PRO A N 1
ATOM 3024 C CA . PRO A 1 390 ? -8.124 -0.832 25.759 1.00 86.38 390 PRO A CA 1
ATOM 3025 C C . PRO A 1 390 ? -8.280 0.063 26.997 1.00 86.38 390 PRO A C 1
ATOM 3027 O O . PRO A 1 390 ? -8.921 -0.331 27.972 1.00 86.38 390 PRO A O 1
ATOM 3030 N N . PHE A 1 391 ? -7.755 1.290 26.950 1.00 87.19 391 PHE A N 1
ATOM 3031 C CA . PHE A 1 391 ? -7.823 2.232 28.070 1.00 87.19 391 PHE A CA 1
ATOM 3032 C C . PHE A 1 391 ? -9.239 2.761 28.292 1.00 87.19 391 PHE A C 1
ATOM 3034 O O . PHE A 1 391 ? -9.693 2.876 29.429 1.00 87.19 391 PHE A O 1
ATOM 3041 N N . VAL A 1 392 ? -9.972 3.057 27.216 1.00 87.81 392 VAL A N 1
ATOM 3042 C CA . VAL A 1 392 ? -11.360 3.533 27.323 1.00 87.81 392 VAL A CA 1
ATOM 3043 C C . VAL A 1 392 ? -12.290 2.406 27.780 1.00 87.81 392 VAL A C 1
ATOM 3045 O O . VAL A 1 392 ? -13.207 2.643 28.570 1.00 87.81 392 VAL A O 1
ATOM 3048 N N . LEU A 1 393 ? -12.033 1.167 27.350 1.00 85.50 393 LEU A N 1
ATOM 3049 C CA . LEU A 1 393 ? -12.826 0.000 27.743 1.00 85.50 393 LEU A CA 1
ATOM 3050 C C . LEU A 1 393 ? -12.708 -0.352 29.229 1.00 85.50 393 LEU A C 1
ATOM 3052 O O . LEU A 1 393 ? -13.654 -0.903 29.788 1.00 85.50 393 LEU A O 1
ATOM 3056 N N . LEU A 1 394 ? -11.633 0.051 29.907 1.00 84.12 394 LEU A N 1
ATOM 3057 C CA . LEU A 1 394 ? -11.538 -0.030 31.368 1.00 84.12 394 LEU A CA 1
ATOM 3058 C C . LEU A 1 394 ? -12.683 0.739 32.041 1.00 84.12 394 LEU A C 1
ATOM 3060 O O . LEU A 1 394 ? -13.343 0.236 32.951 1.00 84.12 394 LEU A O 1
ATOM 3064 N N . PHE A 1 395 ? -12.987 1.938 31.538 1.00 82.38 395 PHE A N 1
ATOM 3065 C CA . PHE A 1 395 ? -14.102 2.748 32.024 1.00 82.38 395 PHE A CA 1
ATOM 3066 C C . PHE A 1 395 ? -15.462 2.225 31.556 1.00 82.38 395 PHE A C 1
ATOM 3068 O O . PHE A 1 395 ? -16.478 2.527 32.188 1.00 82.38 395 PHE A O 1
ATOM 3075 N N . ALA A 1 396 ? -15.504 1.412 30.497 1.00 77.75 396 ALA A N 1
ATOM 3076 C CA . ALA A 1 396 ? -16.744 0.832 29.991 1.00 77.75 396 ALA A CA 1
ATOM 3077 C C . ALA A 1 396 ? -17.392 -0.163 30.967 1.00 77.75 396 ALA A C 1
ATOM 3079 O O . ALA A 1 396 ? -18.600 -0.368 30.906 1.00 77.75 396 ALA A O 1
ATOM 3080 N N . VAL A 1 397 ? -16.626 -0.729 31.904 1.00 72.06 397 VAL A N 1
ATOM 3081 C CA . VAL A 1 397 ? -17.153 -1.639 32.940 1.00 72.06 397 VAL A CA 1
ATOM 3082 C C . VAL A 1 397 ? -17.578 -0.910 34.216 1.00 72.06 397 VAL A C 1
ATOM 3084 O O . VAL A 1 397 ? -18.110 -1.498 35.156 1.00 72.06 397 VAL A O 1
ATOM 3087 N N . THR A 1 398 ? -17.361 0.400 34.253 1.00 78.25 398 THR A N 1
ATOM 3088 C CA . THR A 1 398 ? -17.737 1.259 35.371 1.00 78.25 398 THR A CA 1
ATOM 3089 C C . THR A 1 398 ? -19.112 1.905 35.092 1.00 78.25 398 THR A C 1
ATOM 3091 O O . THR A 1 398 ? -19.671 1.770 34.006 1.00 78.25 398 THR A O 1
ATOM 3094 N N . PRO A 1 399 ? -19.704 2.653 36.033 1.00 67.06 399 PRO A N 1
ATOM 3095 C CA . PRO A 1 399 ? -21.040 3.253 35.893 1.00 67.06 399 PRO A CA 1
ATOM 3096 C C . PRO A 1 399 ? -21.133 4.299 34.774 1.00 67.06 399 PRO A C 1
ATOM 3098 O O . PRO A 1 399 ? -22.228 4.691 34.376 1.00 67.06 399 PRO A O 1
ATOM 3101 N N . ILE A 1 400 ? -19.984 4.768 34.276 1.00 76.81 400 ILE A N 1
ATOM 3102 C CA . ILE A 1 400 ? -19.867 5.650 33.109 1.00 76.81 400 ILE A CA 1
ATOM 3103 C C . ILE A 1 400 ? -19.813 4.869 31.783 1.00 76.81 400 ILE A C 1
ATOM 3105 O O . ILE A 1 400 ? -19.515 5.463 30.746 1.00 76.81 400 ILE A O 1
ATOM 3109 N N . ALA A 1 401 ? -20.168 3.576 31.801 1.00 74.00 401 ALA A N 1
ATOM 3110 C CA . ALA A 1 401 ? -20.188 2.657 30.664 1.00 74.00 401 ALA A CA 1
ATOM 3111 C C . ALA A 1 401 ? -20.737 3.280 29.381 1.00 74.00 401 ALA A C 1
ATOM 3113 O O . ALA A 1 401 ? -20.073 3.270 28.351 1.00 74.00 401 ALA A O 1
ATOM 3114 N N . GLY A 1 402 ? -21.923 3.893 29.450 1.00 76.00 402 GLY A N 1
ATOM 3115 C CA . GLY A 1 402 ? -22.566 4.479 28.272 1.00 76.00 402 GLY A CA 1
ATOM 3116 C C . GLY A 1 402 ? -21.729 5.573 27.604 1.00 76.00 402 GLY A C 1
ATOM 3117 O O . GLY A 1 402 ? -21.683 5.644 26.380 1.00 76.00 402 GLY A O 1
ATOM 3118 N N . ARG A 1 403 ? -21.013 6.388 28.390 1.00 83.75 403 ARG A N 1
ATOM 3119 C CA . ARG A 1 403 ? -20.135 7.435 27.849 1.00 83.75 403 ARG A CA 1
ATOM 3120 C C . ARG A 1 403 ? -18.870 6.836 27.255 1.00 83.75 403 ARG A C 1
ATOM 3122 O O . ARG A 1 403 ? -18.534 7.167 26.125 1.00 83.75 403 ARG A O 1
ATOM 3129 N N . ALA A 1 404 ? -18.215 5.928 27.975 1.00 84.81 404 ALA A N 1
ATOM 3130 C CA . ALA A 1 404 ? -17.009 5.260 27.491 1.00 84.81 404 ALA A CA 1
ATOM 3131 C C . ALA A 1 404 ? -17.275 4.506 26.177 1.00 84.81 404 ALA A C 1
ATOM 3133 O O . ALA A 1 404 ? -16.541 4.671 25.207 1.00 84.81 404 ALA A O 1
ATOM 3134 N N . LEU A 1 405 ? -18.387 3.771 26.101 1.00 84.44 405 LEU A N 1
ATOM 3135 C CA . LEU A 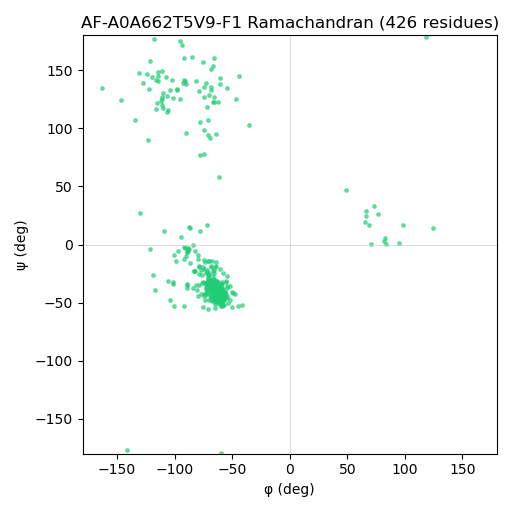1 405 ? -18.804 3.092 24.877 1.00 84.44 405 LEU A CA 1
ATOM 3136 C C . LEU A 1 405 ? -19.123 4.060 23.741 1.00 84.44 405 LEU A C 1
ATOM 3138 O O . LEU A 1 405 ? -18.712 3.816 22.610 1.00 84.44 405 LEU A O 1
ATOM 3142 N N . SER A 1 406 ? -19.811 5.169 24.029 1.00 87.06 406 SER A N 1
ATOM 3143 C CA . SER A 1 406 ? -20.091 6.177 23.002 1.00 87.06 406 SER A CA 1
ATOM 3144 C C . SER A 1 406 ? -18.814 6.804 22.439 1.00 87.06 406 SER A C 1
ATOM 3146 O O . SER A 1 406 ? -18.771 7.105 21.252 1.00 87.06 406 SER A O 1
ATOM 3148 N N . VAL A 1 407 ? -17.763 6.943 23.259 1.00 90.25 407 VAL A N 1
ATOM 3149 C CA . VAL A 1 407 ? -16.456 7.447 22.819 1.00 90.25 407 VAL A CA 1
ATOM 3150 C C . VAL A 1 407 ? -15.781 6.445 21.889 1.00 90.25 407 VAL A C 1
ATOM 3152 O O . VAL A 1 407 ? -15.341 6.847 20.819 1.00 90.25 407 VAL A O 1
ATOM 3155 N N . VAL A 1 408 ? -15.749 5.153 22.243 1.00 88.88 408 VAL A N 1
ATOM 3156 C CA . VAL A 1 408 ? -15.173 4.110 21.371 1.00 88.88 408 VAL A CA 1
ATOM 3157 C C . VAL A 1 408 ? -15.915 4.069 20.036 1.00 88.88 408 VAL A C 1
ATOM 3159 O O . VAL A 1 408 ? -15.302 4.214 18.985 1.00 88.88 408 VAL A O 1
ATOM 3162 N N . VAL A 1 409 ? -17.245 3.947 20.063 1.00 89.31 409 VAL A N 1
ATOM 3163 C CA . VAL A 1 409 ? -18.062 3.900 18.840 1.00 89.31 409 VAL A CA 1
ATOM 3164 C C . VAL A 1 409 ? -17.907 5.182 18.017 1.00 89.31 409 VAL A C 1
ATOM 3166 O O . VAL A 1 409 ? -17.724 5.110 16.806 1.00 89.31 409 VAL A O 1
ATOM 3169 N N . GLY A 1 410 ? -17.932 6.351 18.660 1.00 89.88 410 GLY A N 1
ATOM 3170 C CA . GLY A 1 410 ? -17.779 7.643 17.991 1.00 89.88 410 GLY A CA 1
ATOM 3171 C C . GLY A 1 410 ? -16.420 7.807 17.314 1.00 89.88 410 GLY A C 1
ATOM 3172 O O . GLY A 1 410 ? -16.349 8.316 16.201 1.00 89.88 410 GLY A O 1
ATOM 3173 N N . LEU A 1 411 ? -15.357 7.313 17.942 1.00 90.88 411 LEU A N 1
ATOM 3174 C CA . LEU A 1 411 ? -14.002 7.312 17.401 1.00 90.88 411 LEU A CA 1
ATOM 3175 C C . LEU A 1 411 ? -13.882 6.398 16.169 1.00 90.88 411 LEU A C 1
ATOM 3177 O O . LEU A 1 411 ? -13.330 6.830 15.161 1.00 90.88 411 LEU A O 1
ATOM 3181 N N . PHE A 1 412 ? -14.470 5.195 16.189 1.00 89.38 412 PHE A N 1
ATOM 3182 C CA . PHE A 1 412 ? -14.528 4.333 14.996 1.00 89.38 412 PHE A CA 1
ATOM 3183 C C . PHE A 1 412 ? -15.344 4.966 13.861 1.00 89.38 412 PHE A C 1
ATOM 3185 O O . PHE A 1 412 ? -14.894 4.968 12.717 1.00 89.38 412 PHE A O 1
ATOM 3192 N N . ILE A 1 413 ? -16.502 5.562 14.167 1.00 90.81 413 ILE A N 1
ATOM 3193 C CA . ILE A 1 413 ? -17.320 6.271 13.169 1.00 90.81 413 ILE A CA 1
ATOM 3194 C C . ILE A 1 413 ? -16.537 7.440 12.560 1.00 90.81 413 ILE A C 1
ATOM 3196 O O . ILE A 1 413 ? -16.519 7.602 11.340 1.00 90.81 413 ILE A O 1
ATOM 3200 N N . TRP A 1 414 ? -15.859 8.233 13.391 1.00 90.50 414 TRP A N 1
ATOM 3201 C CA . TRP A 1 414 ? -15.045 9.360 12.942 1.00 90.50 414 TRP A CA 1
ATOM 3202 C C . TRP A 1 414 ? -13.922 8.913 12.001 1.00 90.50 414 TRP A C 1
ATOM 3204 O O . TRP A 1 414 ? -13.759 9.484 10.924 1.00 90.50 414 TRP A O 1
ATOM 3214 N N . VAL A 1 415 ? -13.215 7.839 12.355 1.00 88.56 415 VAL A N 1
ATOM 3215 C CA . VAL A 1 415 ? -12.182 7.232 11.508 1.00 88.56 415 VAL A CA 1
ATOM 3216 C C . VAL A 1 415 ? -12.749 6.725 10.176 1.00 88.56 415 VAL A C 1
ATOM 3218 O O . VAL A 1 415 ? -12.111 6.886 9.136 1.00 88.56 415 VAL A O 1
ATOM 3221 N N . THR A 1 416 ? -13.948 6.137 10.166 1.00 87.75 416 THR A N 1
ATOM 3222 C CA . THR A 1 416 ? -14.577 5.714 8.903 1.00 87.75 416 THR A CA 1
ATOM 3223 C C . THR A 1 416 ? -15.057 6.875 8.049 1.00 87.75 416 THR A C 1
ATOM 3225 O O . THR A 1 416 ? -14.938 6.809 6.832 1.00 87.75 416 THR A O 1
ATOM 3228 N N . CYS A 1 417 ? -15.520 7.964 8.666 1.00 89.19 417 CYS A N 1
ATOM 3229 C CA . CYS A 1 417 ? -15.877 9.184 7.949 1.00 89.19 417 CYS A CA 1
ATOM 3230 C C . CYS A 1 417 ? -14.654 9.761 7.224 1.00 89.19 417 CYS A C 1
ATOM 3232 O O . CYS A 1 417 ? -14.732 10.059 6.037 1.00 89.19 417 CYS A O 1
ATOM 3234 N N . TRP A 1 418 ? -13.500 9.807 7.899 1.00 86.25 418 TRP A N 1
ATOM 3235 C CA . TRP A 1 418 ? -12.224 10.159 7.270 1.00 86.25 418 TRP A CA 1
ATOM 3236 C C . TRP A 1 418 ? -11.890 9.270 6.073 1.00 86.25 418 TRP A C 1
ATOM 3238 O O . TRP A 1 418 ? -11.467 9.775 5.040 1.00 86.25 418 TRP A O 1
ATOM 3248 N N . GLY A 1 419 ? -12.111 7.959 6.196 1.00 84.00 419 GLY A N 1
ATOM 3249 C CA . GLY A 1 419 ? -11.857 7.025 5.104 1.00 84.00 419 GLY A CA 1
ATOM 3250 C C . GLY A 1 419 ? -12.710 7.277 3.861 1.00 84.00 419 GLY A C 1
ATOM 3251 O O . GLY A 1 419 ? -12.192 7.161 2.756 1.00 84.00 419 GLY A O 1
ATOM 3252 N N . VAL A 1 420 ? -13.974 7.666 4.044 1.00 86.19 420 VAL A N 1
ATOM 3253 C CA . VAL A 1 420 ? -14.883 8.030 2.945 1.00 86.19 420 VAL A CA 1
ATOM 3254 C C . VAL A 1 420 ? -14.516 9.384 2.340 1.00 86.19 420 VAL A C 1
ATOM 3256 O O . VAL A 1 420 ? -14.522 9.526 1.124 1.00 86.19 420 VAL A O 1
ATOM 3259 N N . VAL A 1 421 ? -14.178 10.374 3.171 1.00 84.69 421 VAL A N 1
ATOM 3260 C CA . VAL A 1 421 ? -13.763 11.705 2.699 1.00 84.69 421 VAL A CA 1
ATOM 3261 C C . VAL A 1 421 ? -12.501 11.616 1.845 1.00 84.69 421 VAL A C 1
ATOM 3263 O O . VAL A 1 421 ? -12.446 12.242 0.795 1.00 84.69 421 VAL A O 1
ATOM 3266 N N . ASP A 1 422 ? -11.523 10.814 2.264 1.00 82.38 422 ASP A N 1
ATOM 3267 C CA . ASP A 1 422 ? -10.316 10.543 1.481 1.00 82.38 422 ASP A CA 1
ATOM 3268 C C . ASP A 1 422 ? -10.652 9.959 0.099 1.00 82.38 422 ASP A C 1
ATOM 3270 O O . ASP A 1 422 ? -10.202 10.487 -0.914 1.00 82.38 422 ASP A O 1
ATOM 3274 N N . ALA A 1 423 ? -11.526 8.948 0.041 1.00 80.75 423 ALA A N 1
ATOM 3275 C CA . ALA A 1 423 ? -11.953 8.372 -1.233 1.00 80.75 423 ALA A CA 1
ATOM 3276 C C . ALA A 1 423 ? -12.588 9.413 -2.165 1.00 80.75 423 ALA A C 1
ATOM 3278 O O . ALA A 1 423 ? -12.249 9.464 -3.342 1.00 80.75 423 ALA A O 1
ATOM 3279 N N . VAL A 1 424 ? -13.451 10.284 -1.633 1.00 81.44 424 VAL A N 1
ATOM 3280 C CA . VAL A 1 424 ? -14.078 11.359 -2.416 1.00 81.44 424 VAL A CA 1
ATOM 3281 C C . VAL A 1 424 ? -13.044 12.370 -2.913 1.00 81.44 424 VAL A C 1
ATOM 3283 O O . VAL A 1 424 ? -13.102 12.763 -4.073 1.00 81.44 424 VAL A O 1
ATOM 3286 N N . ILE A 1 425 ? -12.103 12.791 -2.061 1.00 79.88 425 ILE A N 1
ATOM 3287 C CA . ILE A 1 425 ? -11.047 13.746 -2.436 1.00 79.88 425 ILE A CA 1
ATOM 3288 C C . ILE A 1 425 ? -10.138 13.157 -3.511 1.00 79.88 425 ILE A C 1
ATOM 3290 O O . ILE A 1 425 ? -9.708 13.885 -4.392 1.00 79.88 425 ILE A O 1
ATOM 3294 N N . PHE A 1 426 ? -9.853 11.860 -3.446 1.00 74.81 426 PHE A N 1
ATOM 3295 C CA . PHE A 1 426 ? -9.025 11.195 -4.444 1.00 74.81 426 PHE A CA 1
ATOM 3296 C C . PHE A 1 426 ? -9.677 11.165 -5.835 1.00 74.81 426 PHE A C 1
ATOM 3298 O O . PHE A 1 426 ? -8.969 11.214 -6.833 1.00 74.81 426 PHE A O 1
ATOM 3305 N N . THR A 1 427 ? -11.010 11.090 -5.896 1.00 70.06 427 THR A N 1
ATOM 3306 C CA . THR A 1 427 ? -11.777 11.088 -7.155 1.00 70.06 427 THR A CA 1
ATOM 3307 C C . THR A 1 427 ? -12.157 12.477 -7.686 1.00 70.06 427 THR A C 1
ATOM 3309 O O . THR A 1 427 ? -12.777 12.559 -8.746 1.00 70.06 427 THR A O 1
ATOM 3312 N N . LEU A 1 428 ? -11.874 13.550 -6.936 1.00 64.31 428 LEU A N 1
ATOM 3313 C CA . LEU A 1 428 ? -12.113 14.948 -7.330 1.00 64.31 428 LEU A CA 1
ATOM 3314 C C . LEU A 1 428 ? -10.871 15.536 -7.997 1.00 64.31 428 LEU A C 1
ATOM 3316 O O . LEU A 1 428 ? -11.066 16.309 -8.964 1.00 64.31 428 LEU A O 1
#

Solvent-accessible surface area (backbone atoms only — not comparable to full-atom values): 22355 Å² total; per-residue (Å²): 111,74,70,59,53,49,52,51,53,51,50,50,52,52,46,52,71,73,61,69,66,92,73,73,49,80,30,60,38,76,36,67,74,36,52,68,58,55,52,51,42,54,48,52,49,17,51,51,69,65,34,66,68,49,54,53,48,46,55,48,35,33,54,53,32,47,51,52,43,48,52,55,45,50,52,45,40,72,73,70,45,94,60,62,55,68,61,69,33,50,49,44,45,49,52,11,50,51,49,29,61,70,29,52,71,39,55,19,29,38,35,37,35,15,66,41,29,53,37,68,86,45,78,44,60,53,30,36,32,48,59,39,50,49,49,25,52,43,38,54,50,34,49,55,51,44,52,54,51,38,74,67,36,92,47,80,71,49,18,42,65,68,25,44,43,36,50,45,45,50,22,61,58,36,32,60,68,35,36,62,57,54,48,63,28,93,78,42,32,30,60,52,52,22,49,46,39,38,43,60,52,28,41,48,46,48,60,68,44,90,86,79,58,94,67,43,68,68,38,60,37,67,67,74,48,53,65,68,56,51,43,64,68,29,42,33,84,91,44,59,32,48,45,43,39,83,86,72,50,75,49,75,75,39,32,23,36,60,51,33,55,51,47,54,56,51,47,58,57,31,35,31,61,89,44,88,86,19,59,38,27,50,25,53,51,50,10,35,47,73,63,56,32,36,95,47,73,68,32,47,50,50,48,49,53,42,41,40,52,50,42,39,52,51,21,59,76,70,72,44,83,74,45,53,61,46,50,55,50,46,48,48,52,50,51,54,40,51,48,53,54,34,68,73,73,37,81,82,57,44,67,59,52,65,40,44,51,47,61,53,46,53,66,42,60,69,36,78,73,42,45,53,66,53,49,56,48,53,45,50,53,46,35,48,53,58,67,48,42,68,67,42,50,44,43,26,33,15,70,53,17,71,59,32,47,48,50,52,53,49,48,52,49,51,52,33,50,52,56,40,52,49,43,51,60,66,59,104

Sequence (428 aa):
MRKRFGVLLYLFFFILIAGVSRAWAVWEYRVYGGYNAAVEAWKNISLIFSDAAFETLLTSAVVLGAIIVLYTTVLKAATGTRVDILRNWMVPVGIGMVVGSVFIFPKDSLVIYDEVLQRGPYRVDNIPKILAMTAGLTNKIERVFIDIVDTTAIDPSERYIYNAGGVGYDVLKKIHSVWDMEALSATKNYVFQTYQQYIKDCVLFEIQRSGGTTINTQKLLSGQLDPDTMISLAKNPAVFTKIWHSDGHMEDGVTCEDAGDYLTNVLHTELDLSNAGTLAYEVVKAACMTAGYAADIGSLGRCRSLVEDILDKMSVQLGIASPGIDYALHSYLLSRLLQRVVLEDSPNSALALIATSQTMSSFWGLGEHANSWIIVLKETLRAFAIAISPFVLLFAVTPIAGRALSVVVGLFIWVTCWGVVDAVIFTL

Nearest PDB structures (foldseek):
  5ztl-assembly1_A  TM=1.336E-01  e=9.138E-01  Nonlabens marinus

Mean predicted aligned error: 12.39 Å

Foldseek 3Di:
DVVVVVVVVVVVLVCLLVPLDLDADEFEFEDALQQVLVVVLLQVQLVLLVDPVLVVLLVVLLVVLLVVQLVVQVVCVVVVDPDPSCCSRCVLSSVLQSCCSNFFPRWYKYFYAYLQQRDDRDIDTRHTRNLRVLNRVLNVVLVVLLVVLQVPFPDPLLRCSHQPQNLLLQLVVLLVVLLVVLCVPPQNVQLLVLVLFLCQFQLVVLQPPPPQFPPDLVCLLLVVQQLLNSLVRSFDQVTWTWGADSVRDIDGRHGSNRSSVVSVVLLCQQLDCVDPPRSVVVSSLVSSVVSPHDNDPVSSVSSQVSNQRLQQVLCVVSVHDRDGSSRVVSLVSVLVSCCVSPVVPDPVCVVSSVSSVVSVVSSNVVNVPGRNVLSVVLSVLVSVLSVCLSVLVSCLSHSCVVVSSCSSSVSSNVSSVSSSVSSNVSSD

Secondary structure (DSSP, 8-state):
-HHHHHHHHHHHHHHHHHH------EEEEEESS-HHHHHHHHHHHHHHHH-HHHHHHHHHHHHHHHHHHHHHHHHHHHTT----HHHHHHHHHHHHHHHIIIIISSEEEEEEEETTTTEEEEEEEEEEHHHHHHHHHHHHHHHHHHHHHHHH-SSGGG-HHHHGGGHHHHHHHHHHHHHHHHHTSTTTHHHHHHHHHHIIIIIHHHHHSTTS----HHHHHTT-S-HHHHHHHT--TT-EEEEE-TTS-EEEEEEHHHHHHHHHHHHHHHS-TTSTTSHHHHHHHHHHHHHT--SSHHHHHHHHHHHHHHHHHHHHHHT-----HHHHHHHHHHHHHHHHHHHHH-TTTHHHHHHHHHHHHHHHHTTTTSSHHHHHHHHHHHHHHHHHHHHHHHHHTSTTHHHHHHHHHHHHHHHHHHHHHHHHHHT-

pLDDT: mean 77.55, std 12.53, range [40.78, 92.75]